Protein AF-A0A9Q0S5V7-F1 (afdb_monomer)

Structure (mmCIF, N/CA/C/O backbone):
data_AF-A0A9Q0S5V7-F1
#
_entry.id   AF-A0A9Q0S5V7-F1
#
loop_
_atom_site.group_PDB
_atom_site.id
_atom_site.type_symbol
_atom_site.label_atom_id
_atom_site.label_alt_id
_atom_site.label_comp_id
_atom_site.label_asym_id
_atom_site.label_entity_id
_atom_site.label_seq_id
_atom_site.pdbx_PDB_ins_code
_atom_site.Cartn_x
_atom_site.Cartn_y
_atom_site.Cartn_z
_atom_site.occupancy
_atom_site.B_iso_or_equiv
_atom_site.auth_seq_id
_atom_site.auth_comp_id
_atom_site.auth_asym_id
_atom_site.auth_atom_id
_atom_site.pdbx_PDB_model_num
ATOM 1 N N . MET A 1 1 ? 14.700 -20.363 -38.514 1.00 58.41 1 MET A N 1
ATOM 2 C CA . MET A 1 1 ? 15.054 -18.938 -38.740 1.00 58.41 1 MET A CA 1
ATOM 3 C C . MET A 1 1 ? 13.989 -18.038 -38.116 1.00 58.41 1 MET A C 1
ATOM 5 O O . MET A 1 1 ? 12.868 -18.499 -37.965 1.00 58.41 1 MET A O 1
ATOM 9 N N . LYS A 1 2 ? 14.306 -16.801 -37.696 1.00 76.31 2 LYS A N 1
ATOM 10 C CA . LYS A 1 2 ? 13.329 -15.888 -37.059 1.00 76.31 2 LYS A CA 1
ATOM 11 C C . LYS A 1 2 ? 12.949 -14.740 -37.997 1.00 76.31 2 LYS A C 1
ATOM 13 O O . LYS A 1 2 ? 13.487 -13.640 -37.870 1.00 76.31 2 LYS A O 1
ATOM 18 N N . GLN A 1 3 ? 12.010 -15.004 -38.905 1.00 83.31 3 GLN A N 1
ATOM 19 C CA . GLN A 1 3 ? 11.476 -14.016 -39.855 1.00 83.31 3 GLN A CA 1
ATOM 20 C C . GLN A 1 3 ? 10.954 -12.752 -39.150 1.00 83.31 3 GLN A C 1
ATOM 22 O O . GLN A 1 3 ? 11.172 -11.641 -39.629 1.00 83.31 3 GLN A O 1
ATOM 27 N N . ASP A 1 4 ? 10.394 -12.896 -37.946 1.00 88.62 4 ASP A N 1
ATOM 28 C CA . ASP A 1 4 ? 9.943 -11.770 -37.119 1.00 88.62 4 ASP A CA 1
ATOM 29 C C . ASP A 1 4 ? 11.046 -10.744 -36.837 1.00 88.62 4 ASP A C 1
ATOM 31 O O . ASP A 1 4 ? 10.801 -9.539 -36.840 1.00 88.62 4 ASP A O 1
ATOM 35 N N . ILE A 1 5 ? 12.280 -11.202 -36.590 1.00 88.69 5 ILE A N 1
ATOM 36 C CA . ILE A 1 5 ? 13.406 -10.320 -36.253 1.00 88.69 5 ILE A CA 1
ATOM 37 C C . ILE A 1 5 ? 13.864 -9.554 -37.488 1.00 88.69 5 ILE A C 1
ATOM 39 O O . ILE A 1 5 ? 14.128 -8.355 -37.398 1.00 88.69 5 ILE A O 1
ATOM 43 N N . ILE A 1 6 ? 13.941 -10.242 -38.626 1.00 91.25 6 ILE A N 1
ATOM 44 C CA . ILE A 1 6 ? 14.262 -9.641 -39.918 1.00 91.25 6 ILE A CA 1
ATOM 45 C C . ILE A 1 6 ? 13.235 -8.557 -40.256 1.00 91.25 6 ILE A C 1
ATOM 47 O O . ILE A 1 6 ? 13.616 -7.402 -40.449 1.00 91.25 6 ILE A O 1
ATOM 51 N N . LYS A 1 7 ? 11.941 -8.900 -40.223 1.00 92.44 7 LYS A N 1
ATOM 52 C CA . LYS A 1 7 ? 10.833 -7.972 -40.481 1.00 92.44 7 LYS A CA 1
ATOM 53 C C . LYS A 1 7 ? 10.922 -6.731 -39.599 1.00 92.44 7 LYS A C 1
ATOM 55 O O . LYS A 1 7 ? 10.872 -5.610 -40.088 1.00 92.44 7 LYS A O 1
ATOM 60 N N . LEU A 1 8 ? 11.151 -6.924 -38.304 1.00 92.50 8 LEU A N 1
ATOM 61 C CA . LEU A 1 8 ? 11.234 -5.834 -37.338 1.00 92.50 8 LEU A CA 1
ATOM 62 C C . LEU A 1 8 ? 12.428 -4.896 -37.618 1.00 92.50 8 LEU A C 1
ATOM 64 O O . LEU A 1 8 ? 12.307 -3.676 -37.480 1.00 92.50 8 LEU A O 1
ATOM 68 N N . VAL A 1 9 ? 13.579 -5.433 -38.041 1.00 92.88 9 VAL A N 1
ATOM 69 C CA . VAL A 1 9 ? 14.739 -4.616 -38.445 1.00 92.88 9 VAL A CA 1
ATOM 70 C C . VAL A 1 9 ? 14.485 -3.888 -39.769 1.00 92.88 9 VAL A C 1
ATOM 72 O O . VAL A 1 9 ? 14.871 -2.724 -39.887 1.00 92.88 9 VAL A O 1
ATOM 75 N N . VAL A 1 10 ? 13.813 -4.528 -40.728 1.00 93.25 10 VAL A N 1
ATOM 76 C CA . VAL A 1 10 ? 13.420 -3.918 -42.006 1.00 93.25 10 VAL A CA 1
ATOM 77 C C . VAL A 1 10 ? 12.434 -2.772 -41.789 1.00 93.25 10 VAL A C 1
ATOM 79 O O . VAL A 1 10 ? 12.675 -1.667 -42.270 1.00 93.25 10 VAL A O 1
ATOM 82 N N . ASP A 1 11 ? 11.377 -2.985 -41.008 1.00 92.31 11 ASP A N 1
ATOM 83 C CA . ASP A 1 11 ? 10.392 -1.951 -40.674 1.00 92.31 11 ASP A CA 1
ATOM 84 C C . ASP A 1 11 ? 11.070 -0.755 -39.995 1.00 92.31 11 ASP A C 1
ATOM 86 O O . ASP A 1 11 ? 10.794 0.401 -40.317 1.00 92.31 11 ASP A O 1
ATOM 90 N N . TRP A 1 12 ? 12.029 -1.026 -39.102 1.00 92.19 12 TRP A N 1
ATOM 91 C CA . TRP A 1 12 ? 12.851 0.007 -38.477 1.00 92.19 12 TRP A CA 1
ATOM 92 C C . TRP A 1 12 ? 13.692 0.799 -39.495 1.00 92.19 12 TRP A C 1
ATOM 94 O O . TRP A 1 12 ? 13.770 2.025 -39.394 1.00 92.19 12 TRP A O 1
ATOM 104 N N . GLN A 1 13 ? 14.315 0.128 -40.470 1.00 91.25 13 GLN A N 1
ATOM 105 C CA . GLN A 1 13 ? 15.105 0.773 -41.528 1.00 91.25 13 GLN A CA 1
ATOM 106 C C . GLN A 1 13 ? 14.225 1.624 -42.448 1.00 91.25 13 GLN A C 1
ATOM 108 O O . GLN A 1 13 ? 14.542 2.792 -42.671 1.00 91.25 13 GLN A O 1
ATOM 113 N N . ARG A 1 14 ? 13.081 1.091 -42.895 1.00 90.12 14 ARG A N 1
ATOM 114 C CA . ARG A 1 14 ? 12.116 1.815 -43.738 1.00 90.12 14 ARG A CA 1
ATOM 115 C C . ARG A 1 14 ? 11.548 3.032 -43.016 1.00 90.12 14 ARG A C 1
ATOM 117 O O . ARG A 1 14 ? 11.570 4.125 -43.567 1.00 90.12 14 ARG A O 1
ATOM 124 N N . ALA A 1 15 ? 11.143 2.885 -41.755 1.00 87.69 15 ALA A N 1
ATOM 125 C CA . ALA A 1 15 ? 10.632 3.995 -40.953 1.00 87.69 15 ALA A CA 1
ATOM 126 C C . ALA A 1 15 ? 11.677 5.101 -40.713 1.00 87.69 15 ALA A C 1
ATOM 128 O O . ALA A 1 15 ? 11.319 6.263 -40.539 1.00 87.69 15 ALA A O 1
ATOM 129 N N . LYS A 1 16 ? 12.973 4.757 -40.706 1.00 85.44 16 LYS A N 1
ATOM 130 C CA . LYS A 1 16 ? 14.067 5.735 -40.626 1.00 85.44 16 LYS A CA 1
ATOM 131 C C . LYS A 1 16 ? 14.328 6.435 -41.967 1.00 85.44 16 LYS A C 1
ATOM 133 O O . LYS A 1 16 ? 14.750 7.586 -41.954 1.00 85.44 16 LYS A O 1
ATOM 138 N N . ALA A 1 17 ? 14.097 5.747 -43.084 1.00 81.94 17 ALA A N 1
ATOM 139 C CA . ALA A 1 17 ? 14.256 6.284 -44.435 1.00 81.94 17 ALA A CA 1
ATOM 140 C C . ALA A 1 17 ? 13.068 7.151 -44.894 1.00 81.94 17 ALA A C 1
ATOM 142 O O . ALA A 1 17 ? 13.220 7.947 -45.815 1.00 81.94 17 ALA A O 1
ATOM 143 N N . MET A 1 18 ? 11.895 7.022 -44.263 1.00 81.94 18 MET A N 1
ATOM 144 C CA . MET A 1 18 ? 10.732 7.860 -44.568 1.00 81.94 18 MET A CA 1
ATOM 145 C C . MET A 1 18 ? 11.039 9.344 -44.324 1.00 81.94 18 MET A C 1
ATOM 147 O O . MET A 1 18 ? 11.315 9.755 -43.193 1.00 81.94 18 MET A O 1
ATOM 151 N N . ALA A 1 19 ? 10.946 10.149 -45.384 1.00 70.44 19 ALA A N 1
ATOM 152 C CA . ALA A 1 19 ? 10.992 11.601 -45.283 1.00 70.44 19 ALA A CA 1
ATOM 153 C C . ALA A 1 19 ? 9.788 12.104 -44.467 1.00 70.44 19 ALA A C 1
ATOM 155 O O . ALA A 1 19 ? 8.656 11.662 -44.666 1.00 70.44 19 ALA A O 1
ATOM 156 N N . GLY A 1 20 ? 10.035 13.008 -43.516 1.00 68.00 20 GLY A N 1
ATOM 157 C CA . GLY A 1 20 ? 8.971 13.634 -42.730 1.00 68.00 20 GLY A CA 1
ATOM 158 C C . GLY A 1 20 ? 8.142 14.628 -43.552 1.00 68.00 20 GLY A C 1
ATOM 159 O O . GLY A 1 20 ? 8.506 15.006 -44.663 1.00 68.00 20 GLY A O 1
ATOM 160 N N . THR A 1 21 ? 7.035 15.102 -42.979 1.00 71.69 21 THR A N 1
ATOM 161 C CA . THR A 1 21 ? 6.234 16.201 -43.545 1.00 71.69 21 THR A CA 1
ATOM 162 C C . THR A 1 21 ? 7.035 17.503 -43.649 1.00 71.69 21 THR A C 1
ATOM 164 O O . THR A 1 21 ? 7.928 17.748 -42.834 1.00 71.69 21 THR A O 1
ATOM 167 N N . HIS A 1 22 ? 6.661 18.369 -44.596 1.00 74.56 22 HIS A N 1
ATOM 168 C CA . HIS A 1 22 ? 7.263 19.695 -44.772 1.00 74.56 22 HIS A CA 1
ATOM 169 C C . HIS A 1 22 ? 7.166 20.532 -43.483 1.00 74.56 22 HIS A C 1
ATOM 171 O O . HIS A 1 22 ? 6.133 20.514 -42.809 1.00 74.56 22 HIS A O 1
ATOM 177 N N . GLN A 1 23 ? 8.238 21.248 -43.126 1.00 80.88 23 GLN A N 1
ATOM 178 C CA . GLN A 1 23 ? 8.265 22.124 -41.954 1.00 80.88 23 GLN A CA 1
ATOM 179 C C . GLN A 1 23 ? 7.853 23.538 -42.340 1.00 80.88 23 GLN A C 1
ATOM 181 O O . GLN A 1 23 ? 8.488 24.169 -43.181 1.00 80.88 23 GLN A O 1
ATOM 186 N N . THR A 1 24 ? 6.857 24.086 -41.657 1.00 85.12 24 THR A N 1
ATOM 187 C CA . THR A 1 24 ? 6.573 25.525 -41.724 1.00 85.12 24 THR A CA 1
ATOM 188 C C . THR A 1 24 ? 7.349 26.282 -40.653 1.00 85.12 24 THR A C 1
ATOM 190 O O . THR A 1 24 ? 7.474 25.804 -39.523 1.00 85.12 24 THR A O 1
ATOM 193 N N . LYS A 1 25 ? 7.828 27.487 -40.978 1.00 86.75 25 LYS A N 1
ATOM 194 C CA . LYS A 1 25 ? 8.515 28.356 -40.015 1.00 86.75 25 LYS A CA 1
ATOM 195 C C . LYS A 1 25 ? 7.529 28.863 -38.959 1.00 86.75 25 LYS A C 1
ATOM 197 O O . LYS A 1 25 ? 6.493 29.446 -39.286 1.00 86.75 25 LYS A O 1
ATOM 202 N N . THR A 1 26 ? 7.862 28.672 -37.687 1.00 86.50 26 THR A N 1
ATOM 203 C CA . THR A 1 26 ? 7.132 29.301 -36.577 1.00 86.50 26 THR A CA 1
ATOM 204 C C . THR A 1 26 ? 7.536 30.770 -36.430 1.00 86.50 26 THR A C 1
ATOM 206 O O . THR A 1 26 ? 8.530 31.217 -37.002 1.00 86.50 26 THR A O 1
ATOM 209 N N . VAL A 1 27 ? 6.791 31.545 -35.635 1.00 82.19 27 VAL A N 1
ATOM 210 C CA . VAL A 1 27 ? 7.053 32.984 -35.395 1.00 82.19 27 VAL A CA 1
ATOM 211 C C . VAL A 1 27 ? 8.489 33.256 -34.913 1.00 82.19 27 VAL A C 1
ATOM 213 O O . VAL A 1 27 ? 9.053 34.308 -35.208 1.00 82.19 27 VAL A O 1
ATOM 216 N N . SER A 1 28 ? 9.118 32.303 -34.216 1.00 81.38 28 SER A N 1
ATOM 217 C CA . SER A 1 28 ? 10.517 32.410 -33.781 1.00 81.38 28 SER A CA 1
ATOM 218 C C . SER A 1 28 ? 11.536 32.187 -34.904 1.00 81.38 28 SER A C 1
ATOM 220 O O . SER A 1 28 ? 12.656 32.678 -34.802 1.00 81.38 28 SER A O 1
ATOM 222 N N . GLN A 1 29 ? 11.154 31.474 -35.964 1.00 83.81 29 GLN A N 1
ATOM 223 C CA . GLN A 1 29 ? 12.014 31.080 -37.085 1.00 83.81 29 GLN A CA 1
ATOM 224 C C . GLN A 1 29 ? 11.870 31.995 -38.309 1.00 83.81 29 GLN A C 1
ATOM 226 O O . GLN A 1 29 ? 12.697 31.949 -39.219 1.00 83.81 29 GLN A O 1
ATOM 231 N N . VAL A 1 30 ? 10.815 32.811 -38.361 1.00 85.56 30 VAL A N 1
ATOM 232 C CA . VAL A 1 30 ? 10.627 33.823 -39.405 1.00 85.56 30 VAL A CA 1
ATOM 233 C C . VAL A 1 30 ? 11.528 35.029 -39.131 1.00 85.56 30 VAL A C 1
ATOM 235 O O . VAL A 1 30 ? 11.579 35.544 -38.012 1.00 85.56 30 VAL A O 1
ATOM 238 N N . SER A 1 31 ? 12.251 35.474 -40.161 1.00 83.31 31 SER A N 1
ATOM 239 C CA . SER A 1 31 ? 13.086 36.677 -40.102 1.00 83.31 31 SER A CA 1
ATOM 240 C C . SER A 1 31 ? 12.210 37.936 -40.079 1.00 83.31 31 SER A C 1
ATOM 242 O O . SER A 1 31 ? 11.188 37.991 -40.755 1.00 83.31 31 SER A O 1
ATOM 244 N N . GLY A 1 32 ? 12.585 38.942 -39.288 1.00 84.00 32 GLY A N 1
ATOM 245 C CA . GLY A 1 32 ? 11.846 40.207 -39.168 1.00 84.00 32 GLY A CA 1
ATOM 246 C C . GLY A 1 32 ? 12.043 40.881 -37.812 1.00 84.00 32 GLY A C 1
ATOM 247 O O . GLY A 1 32 ? 12.717 40.340 -36.940 1.00 84.00 32 GLY A O 1
ATOM 248 N N . THR A 1 33 ? 11.442 42.044 -37.576 1.00 81.62 33 THR A N 1
ATOM 249 C CA . THR A 1 33 ? 11.531 42.701 -36.259 1.00 81.62 33 THR A CA 1
ATOM 250 C C . THR A 1 33 ? 10.489 42.158 -35.277 1.00 81.62 33 THR A C 1
ATOM 252 O O . THR A 1 33 ? 9.336 41.916 -35.643 1.00 81.62 33 THR A O 1
ATOM 255 N N . THR A 1 34 ? 10.891 41.965 -34.018 1.00 82.19 34 THR A N 1
ATOM 256 C CA . THR A 1 34 ? 9.986 41.697 -32.886 1.00 82.19 34 THR A CA 1
ATOM 257 C C . THR A 1 34 ? 9.441 42.983 -32.267 1.00 82.19 34 THR A C 1
ATOM 259 O O . THR A 1 34 ? 8.507 42.919 -31.472 1.00 82.19 34 THR A O 1
ATOM 262 N N . LYS A 1 35 ? 9.998 44.146 -32.637 1.00 84.75 35 LYS A N 1
ATOM 263 C CA . LYS A 1 35 ? 9.511 45.451 -32.194 1.00 84.75 35 LYS A CA 1
ATOM 264 C C . LYS A 1 35 ? 8.178 45.755 -32.864 1.00 84.75 35 LYS A C 1
ATOM 266 O O . LYS A 1 35 ? 7.967 45.432 -34.034 1.00 84.75 35 LYS A O 1
ATOM 271 N N . LYS A 1 36 ? 7.301 46.428 -32.123 1.00 87.06 36 LYS A N 1
ATOM 272 C CA . LYS A 1 36 ? 6.013 46.875 -32.634 1.00 87.06 36 LYS A CA 1
ATOM 273 C C . LYS A 1 36 ? 6.202 47.840 -33.814 1.00 87.06 36 LYS A C 1
ATOM 275 O O . LYS A 1 36 ? 6.796 48.899 -33.611 1.00 87.06 36 LYS A O 1
ATOM 280 N N . PRO A 1 37 ? 5.713 47.496 -35.019 1.00 84.31 37 PRO A N 1
ATOM 281 C CA . PRO A 1 37 ? 5.964 48.297 -36.215 1.00 84.31 37 PRO A CA 1
ATOM 282 C C . PRO A 1 37 ? 5.023 49.502 -36.334 1.00 84.31 37 PRO A C 1
ATOM 284 O O . PRO A 1 37 ? 5.393 50.508 -36.929 1.00 84.31 37 PRO A O 1
ATOM 287 N N . PHE A 1 38 ? 3.822 49.433 -35.748 1.00 86.31 38 PHE A N 1
ATOM 288 C CA . PHE A 1 38 ? 2.805 50.479 -35.870 1.00 86.31 38 PHE A CA 1
ATOM 289 C C . PHE A 1 38 ? 2.514 51.169 -34.534 1.00 86.31 38 PHE A C 1
ATOM 291 O O . PHE A 1 38 ? 2.563 50.555 -33.464 1.00 86.31 38 PHE A O 1
ATOM 298 N N . LYS A 1 39 ? 2.157 52.458 -34.602 1.00 85.31 39 LYS A N 1
ATOM 299 C CA . LYS A 1 39 ? 1.751 53.267 -33.442 1.00 85.31 39 LYS A CA 1
ATOM 300 C C . LYS A 1 39 ? 0.515 52.671 -32.753 1.00 85.31 39 LYS A C 1
ATOM 302 O O . LYS A 1 39 ? -0.324 52.037 -33.390 1.00 85.31 39 LYS A O 1
ATOM 307 N N . GLN A 1 40 ? 0.389 52.912 -31.445 1.00 83.81 40 GLN A N 1
ATOM 308 C CA . GLN A 1 40 ? -0.679 52.352 -30.602 1.00 83.81 40 GLN A CA 1
ATOM 309 C C . GLN A 1 40 ? -2.092 52.842 -30.977 1.00 83.81 40 GLN A C 1
ATOM 311 O O . GLN A 1 40 ? -3.065 52.177 -30.634 1.00 83.81 40 GLN A O 1
ATOM 316 N N . LYS A 1 41 ? -2.229 53.984 -31.664 1.00 82.69 41 LYS A N 1
ATOM 317 C CA . LYS A 1 41 ? -3.514 54.562 -32.092 1.00 82.69 41 LYS A CA 1
ATOM 318 C C . LYS A 1 41 ? -3.382 55.202 -33.485 1.00 82.69 41 LYS A C 1
ATOM 320 O O . LYS A 1 41 ? -2.280 55.586 -33.870 1.00 82.69 41 LYS A O 1
ATOM 325 N N . GLY A 1 42 ? -4.496 55.296 -34.219 1.00 80.31 42 GLY A N 1
ATOM 326 C CA . GLY A 1 42 ? -4.615 56.044 -35.485 1.00 80.31 42 GLY A CA 1
ATOM 327 C C . GLY A 1 42 ? -4.230 55.306 -36.775 1.00 80.31 42 GLY A C 1
ATOM 328 O O . GLY A 1 42 ? -4.425 55.846 -37.852 1.00 80.31 42 GLY A O 1
ATOM 329 N N . THR A 1 43 ? -3.706 54.079 -36.699 1.00 78.81 43 THR A N 1
ATOM 330 C CA . THR A 1 43 ? -3.140 53.359 -37.863 1.00 78.81 43 THR A CA 1
ATOM 331 C C . THR A 1 43 ? -3.977 52.175 -38.356 1.00 78.81 43 THR A C 1
ATOM 333 O O . THR A 1 43 ? -3.571 51.505 -39.299 1.00 78.81 43 THR A O 1
ATOM 336 N N . GLY A 1 44 ? -5.081 51.825 -37.684 1.00 82.00 44 GLY A N 1
ATOM 337 C CA . GLY A 1 44 ? -5.876 50.610 -37.958 1.00 82.00 44 GLY A CA 1
ATOM 338 C C . GLY A 1 44 ? -5.185 49.285 -37.580 1.00 82.00 44 GLY A C 1
ATOM 339 O O . GLY A 1 44 ? -5.840 48.342 -37.151 1.00 82.00 44 GLY A O 1
ATOM 340 N N . ASN A 1 45 ? -3.849 49.243 -37.598 1.00 79.56 45 ASN A N 1
ATOM 341 C CA . ASN A 1 45 ? -3.016 48.069 -37.310 1.00 79.56 45 ASN A CA 1
ATOM 342 C C . ASN A 1 45 ? -2.421 48.066 -35.893 1.00 79.56 45 ASN A C 1
ATOM 344 O O . ASN A 1 45 ? -1.448 47.368 -35.609 1.00 79.56 45 ASN A O 1
ATOM 348 N N . ALA A 1 46 ? -3.026 48.815 -34.968 1.00 80.19 46 ALA A N 1
ATOM 349 C CA . ALA A 1 46 ? -2.561 48.960 -33.587 1.00 80.19 46 ALA A CA 1
ATOM 350 C C . ALA A 1 46 ? -2.460 47.630 -32.814 1.00 80.19 46 ALA A C 1
ATOM 352 O O . ALA A 1 46 ? -1.734 47.546 -31.823 1.00 80.19 46 ALA A O 1
ATOM 353 N N . ARG A 1 47 ? -3.170 46.583 -33.249 1.00 78.19 47 ARG A N 1
ATOM 354 C CA . ARG A 1 47 ? -3.113 45.243 -32.642 1.00 78.19 47 ARG A CA 1
ATOM 355 C C . ARG A 1 47 ? -1.922 44.404 -33.120 1.00 78.19 47 ARG A C 1
ATOM 357 O O . ARG A 1 47 ? -1.616 43.397 -32.489 1.00 78.19 47 ARG A O 1
ATOM 364 N N . GLN A 1 48 ? -1.219 44.821 -34.176 1.00 84.06 48 GLN A N 1
ATOM 365 C CA . GLN A 1 48 ? -0.043 44.106 -34.668 1.00 84.06 48 GLN A CA 1
ATOM 366 C C . GLN A 1 48 ? 1.163 44.374 -33.769 1.00 84.06 48 GLN A C 1
ATOM 368 O O . GLN A 1 48 ? 1.658 45.498 -33.674 1.00 84.06 48 GLN A O 1
ATOM 373 N N . GLY A 1 49 ? 1.617 43.328 -33.079 1.00 84.38 49 GLY A N 1
ATOM 374 C CA . GLY A 1 49 ? 2.738 43.402 -32.141 1.00 84.38 49 GLY A CA 1
ATOM 375 C C . GLY A 1 49 ? 4.115 43.273 -32.793 1.00 84.38 49 GLY A C 1
ATOM 376 O O . GLY A 1 49 ? 5.083 43.788 -32.248 1.00 84.38 49 GLY A O 1
ATOM 377 N N . SER A 1 50 ? 4.220 42.611 -33.947 1.00 86.88 50 SER A N 1
ATOM 378 C CA . SER A 1 50 ? 5.484 42.401 -34.662 1.00 86.88 50 SER A CA 1
ATOM 379 C C . SER A 1 50 ? 5.235 42.123 -36.144 1.00 86.88 50 SER A C 1
ATOM 381 O O . SER A 1 50 ? 4.135 41.721 -36.519 1.00 86.88 50 SER A O 1
ATOM 383 N N . LEU A 1 51 ? 6.265 42.278 -36.983 1.00 84.81 51 LEU A N 1
ATOM 384 C CA . LEU A 1 51 ? 6.189 41.877 -38.398 1.00 84.81 51 LEU A CA 1
ATOM 385 C C . LEU A 1 51 ? 6.233 40.349 -38.585 1.00 84.81 51 LEU A C 1
ATOM 387 O O . LEU A 1 51 ? 5.952 39.857 -39.670 1.00 84.81 51 LEU A O 1
ATOM 391 N N . ARG A 1 52 ? 6.572 39.591 -37.531 1.00 88.56 52 ARG A N 1
ATOM 392 C CA . ARG A 1 52 ? 6.636 38.119 -37.551 1.00 88.56 52 ARG A CA 1
ATOM 393 C C . ARG A 1 52 ? 5.295 37.449 -37.221 1.00 88.56 52 ARG A C 1
ATOM 395 O O . ARG A 1 52 ? 5.225 36.219 -37.216 1.00 88.56 52 ARG A O 1
ATOM 402 N N . SER A 1 53 ? 4.265 38.224 -36.874 1.00 86.56 53 SER A N 1
ATOM 403 C CA . SER A 1 53 ? 2.969 37.707 -36.424 1.00 86.56 53 SER A CA 1
ATOM 404 C C . SER A 1 53 ? 2.249 36.923 -37.528 1.00 86.56 53 SER A C 1
ATOM 406 O O . SER A 1 53 ? 2.392 37.217 -38.709 1.00 86.56 53 SER A O 1
ATOM 408 N N . VAL A 1 54 ? 1.428 35.941 -37.139 1.00 85.62 54 VAL A N 1
ATOM 409 C CA . VAL A 1 54 ? 0.695 35.054 -38.072 1.00 85.62 54 VAL A CA 1
ATOM 410 C C . VAL A 1 54 ? -0.238 35.817 -39.018 1.00 85.62 54 VAL A C 1
ATOM 412 O O . VAL A 1 54 ? -0.548 35.351 -40.106 1.00 85.62 54 VAL A O 1
ATOM 415 N N . GLN A 1 55 ? -0.704 36.991 -38.593 1.00 84.50 55 GLN A N 1
ATOM 416 C CA . GLN A 1 55 ? -1.641 37.820 -39.350 1.00 84.50 55 GLN A CA 1
ATOM 417 C C . GLN A 1 55 ? -0.954 38.626 -40.465 1.00 84.50 55 GLN A C 1
ATOM 419 O O . GLN A 1 55 ? -1.640 39.176 -41.321 1.00 84.50 55 GLN A O 1
ATOM 424 N N . MET A 1 56 ? 0.383 38.706 -40.467 1.00 84.31 56 MET A N 1
ATOM 425 C CA . MET A 1 56 ? 1.159 39.401 -41.494 1.00 84.31 56 MET A CA 1
ATOM 426 C C . MET A 1 56 ? 1.475 38.471 -42.668 1.00 84.31 56 MET A C 1
ATOM 428 O O . MET A 1 56 ? 1.787 37.293 -42.488 1.00 84.31 56 MET A O 1
ATOM 432 N N . ARG A 1 57 ? 1.464 39.011 -43.892 1.00 81.62 57 ARG A N 1
ATOM 433 C CA . ARG A 1 57 ? 1.894 38.276 -45.089 1.00 81.62 57 ARG A CA 1
ATOM 434 C C . ARG A 1 57 ? 3.372 37.887 -44.943 1.00 81.62 57 ARG A C 1
ATOM 436 O O . ARG A 1 57 ? 4.219 38.757 -44.773 1.00 81.62 57 ARG A O 1
ATOM 443 N N . GLY A 1 58 ? 3.670 36.586 -44.986 1.00 81.75 58 GLY A N 1
ATOM 444 C CA . GLY A 1 58 ? 5.018 36.049 -44.741 1.00 81.75 58 GLY A CA 1
ATOM 445 C C . GLY A 1 58 ? 5.388 35.863 -43.259 1.00 81.75 58 GLY A C 1
ATOM 446 O O . GLY A 1 58 ? 6.519 35.481 -42.964 1.00 81.75 58 GLY A O 1
ATOM 447 N N . GLY A 1 59 ? 4.453 36.112 -42.335 1.00 85.38 59 GLY A N 1
ATOM 448 C CA . GLY A 1 59 ? 4.607 35.851 -40.905 1.00 85.38 59 GLY A CA 1
ATOM 449 C C . GLY A 1 59 ? 4.638 34.359 -40.551 1.00 85.38 59 GLY A C 1
ATOM 450 O O . GLY A 1 59 ? 4.338 33.491 -41.371 1.00 85.38 59 GLY A O 1
ATOM 451 N N . GLY A 1 60 ? 5.038 34.040 -39.317 1.00 87.75 60 GLY A N 1
ATOM 452 C CA . GLY A 1 60 ? 5.161 32.647 -38.872 1.00 87.75 60 GLY A CA 1
ATOM 453 C C . GLY A 1 60 ? 3.811 31.976 -38.636 1.00 87.75 60 GLY A C 1
ATOM 454 O O . GLY A 1 60 ? 2.835 32.641 -38.318 1.00 87.75 60 GLY A O 1
ATOM 455 N N . ILE A 1 61 ? 3.758 30.646 -38.723 1.00 84.75 61 ILE A N 1
ATOM 456 C CA . ILE A 1 61 ? 2.533 29.863 -38.487 1.00 84.75 61 ILE A CA 1
ATOM 457 C C . ILE A 1 61 ? 2.585 29.257 -37.075 1.00 84.75 61 ILE A C 1
ATOM 459 O O . ILE A 1 61 ? 3.549 28.574 -36.732 1.00 84.75 61 ILE A O 1
ATOM 463 N N . SER A 1 62 ? 1.564 29.489 -36.237 1.00 78.75 62 SER A N 1
ATOM 464 C CA . SER A 1 62 ? 1.560 29.025 -34.831 1.00 78.75 62 SER A CA 1
ATOM 465 C C . SER A 1 62 ? 1.460 27.503 -34.667 1.00 78.75 62 SER A C 1
ATOM 467 O O . SER A 1 62 ? 2.073 26.944 -33.761 1.00 78.75 62 SER A O 1
ATOM 469 N N . HIS A 1 63 ? 0.703 26.827 -35.534 1.00 78.94 63 HIS A N 1
ATOM 470 C CA . HIS A 1 63 ? 0.450 25.379 -35.468 1.00 78.94 63 HIS A CA 1
ATOM 471 C C . HIS A 1 63 ? 0.593 24.716 -36.841 1.00 78.94 63 HIS A C 1
ATOM 473 O O . HIS A 1 63 ? -0.257 23.936 -37.262 1.00 78.94 63 HIS A O 1
ATOM 479 N N . GLY A 1 64 ? 1.650 25.068 -37.570 1.00 77.25 64 GLY A N 1
ATOM 480 C CA . GLY A 1 64 ? 1.916 24.449 -38.862 1.00 77.25 64 GLY A CA 1
ATOM 481 C C . GLY A 1 64 ? 2.543 23.052 -38.731 1.00 77.25 64 GLY A C 1
ATOM 482 O O . GLY A 1 64 ? 2.936 22.644 -37.631 1.00 77.25 64 GLY A O 1
ATOM 483 N N . PRO A 1 65 ? 2.609 22.283 -39.830 1.00 78.19 65 PRO A N 1
ATOM 484 C CA . PRO A 1 65 ? 3.192 20.950 -39.822 1.00 78.19 65 PRO A CA 1
ATOM 485 C C . PRO A 1 65 ? 4.649 20.995 -39.340 1.00 78.19 65 PRO A C 1
ATOM 487 O O . PRO A 1 65 ? 5.470 21.796 -39.792 1.00 78.19 65 PRO A O 1
ATOM 490 N N . VAL A 1 66 ? 4.955 20.119 -38.384 1.00 72.50 66 VAL A N 1
ATOM 491 C CA . VAL A 1 66 ? 6.299 19.905 -37.836 1.00 72.50 66 VAL A CA 1
ATOM 492 C C . VAL A 1 66 ? 6.779 18.544 -38.334 1.00 72.50 66 VAL A C 1
ATOM 494 O O . VAL A 1 66 ? 5.985 17.598 -38.275 1.00 72.50 66 VAL A O 1
ATOM 497 N N . PRO A 1 67 ? 8.041 18.398 -38.780 1.00 75.94 67 PRO A N 1
ATOM 498 C CA . PRO A 1 67 ? 8.578 17.113 -39.200 1.00 75.94 67 PRO A CA 1
ATOM 499 C C . PRO A 1 67 ? 8.402 16.083 -38.089 1.00 75.94 67 PRO A C 1
ATOM 501 O O . PRO A 1 67 ? 8.967 16.205 -37.000 1.00 75.94 67 PRO A O 1
ATOM 504 N N . ARG A 1 68 ? 7.592 15.060 -38.352 1.00 72.00 68 ARG A N 1
ATOM 505 C CA . ARG A 1 68 ? 7.479 13.902 -37.469 1.00 72.00 68 ARG A CA 1
ATOM 506 C C . ARG A 1 68 ? 8.492 12.868 -37.924 1.00 72.00 68 ARG A C 1
ATOM 508 O O . ARG A 1 68 ? 8.532 12.508 -39.095 1.00 72.00 68 ARG A O 1
ATOM 515 N N . SER A 1 69 ? 9.309 12.384 -36.995 1.00 72.44 69 SER A N 1
ATOM 516 C CA . SER A 1 69 ? 10.133 11.210 -37.256 1.00 72.44 69 SER A CA 1
ATOM 517 C C . SER A 1 69 ? 9.284 9.958 -37.064 1.00 72.44 69 SER A C 1
ATOM 519 O O . SER A 1 69 ? 8.678 9.776 -36.008 1.00 72.44 69 SER A O 1
ATOM 521 N N . HIS A 1 70 ? 9.271 9.083 -38.065 1.00 80.12 70 HIS A N 1
ATOM 522 C CA . HIS A 1 70 ? 8.678 7.749 -37.957 1.00 80.12 70 HIS A CA 1
ATOM 523 C C . HIS A 1 70 ? 9.647 6.738 -37.316 1.00 80.12 70 HIS A C 1
ATOM 525 O O . HIS A 1 70 ? 9.278 5.591 -37.066 1.00 80.12 70 HIS A O 1
ATOM 531 N N . ALA A 1 71 ? 10.882 7.154 -37.009 1.00 76.19 71 ALA A N 1
ATOM 532 C CA . ALA A 1 71 ? 11.921 6.271 -36.506 1.00 76.19 71 ALA A CA 1
ATOM 533 C C . ALA A 1 71 ? 11.576 5.722 -35.113 1.00 76.19 71 ALA A C 1
ATOM 535 O O . ALA A 1 71 ? 11.504 6.444 -34.117 1.00 76.19 71 ALA A O 1
ATOM 536 N N . THR A 1 72 ? 11.444 4.402 -35.021 1.00 83.81 72 THR A N 1
ATOM 537 C CA . THR A 1 72 ? 11.326 3.696 -33.744 1.00 83.81 72 THR A CA 1
ATOM 538 C C . THR A 1 72 ? 12.714 3.395 -33.170 1.00 83.81 72 THR A C 1
ATOM 540 O O . THR A 1 72 ? 13.708 3.259 -33.887 1.00 83.81 72 THR A O 1
ATOM 543 N N . LYS A 1 73 ? 12.847 3.307 -31.842 1.00 86.50 73 LYS A N 1
ATOM 544 C CA . LYS A 1 73 ? 14.134 2.962 -31.218 1.00 86.50 73 LYS A CA 1
ATOM 545 C C . LYS A 1 73 ? 14.300 1.447 -31.157 1.00 86.50 73 LYS A C 1
ATOM 547 O O . LYS A 1 73 ? 13.741 0.806 -30.274 1.00 86.50 73 LYS A O 1
ATOM 552 N N . LEU A 1 74 ? 15.148 0.890 -32.023 1.00 88.44 74 LEU A N 1
ATOM 553 C CA . LEU A 1 74 ? 15.472 -0.539 -31.988 1.00 88.44 74 LEU A CA 1
ATOM 554 C C . LEU A 1 74 ? 16.785 -0.840 -31.233 1.00 88.44 74 LEU A C 1
ATOM 556 O O . LEU A 1 74 ? 17.784 -0.175 -31.523 1.00 88.44 74 LEU A O 1
ATOM 560 N N . PRO A 1 75 ? 16.859 -1.814 -30.300 1.00 90.38 75 PRO A N 1
ATOM 561 C CA . PRO A 1 75 ? 18.108 -2.160 -29.620 1.00 90.38 75 PRO A CA 1
ATOM 562 C C . PRO A 1 75 ? 19.192 -2.667 -30.581 1.00 90.38 75 PRO A C 1
ATOM 564 O O . PRO A 1 75 ? 18.914 -3.449 -31.489 1.00 90.38 75 PRO A O 1
ATOM 567 N N . LYS A 1 76 ? 20.457 -2.294 -30.333 1.00 82.88 76 LYS A N 1
ATOM 568 C CA . LYS A 1 76 ? 21.607 -2.700 -31.169 1.00 82.88 76 LYS A CA 1
ATOM 569 C C . LYS A 1 76 ? 21.723 -4.225 -31.320 1.00 82.88 76 LYS A C 1
ATOM 571 O O . LYS A 1 76 ? 22.044 -4.696 -32.402 1.00 82.88 76 LYS A O 1
ATOM 576 N N . LYS A 1 77 ? 21.413 -4.992 -30.265 1.00 82.50 77 LYS A N 1
ATOM 577 C CA . LYS A 1 77 ? 21.442 -6.467 -30.287 1.00 82.50 77 LYS A CA 1
ATOM 578 C C . LYS A 1 77 ? 20.459 -7.061 -31.304 1.00 82.50 77 LYS A C 1
ATOM 580 O O . LYS A 1 77 ? 20.822 -7.988 -32.012 1.00 82.50 77 LYS A O 1
ATOM 585 N N . VAL A 1 78 ? 19.254 -6.494 -31.412 1.00 86.56 78 VAL A N 1
ATOM 586 C CA . VAL A 1 78 ? 18.225 -6.963 -32.358 1.00 86.56 78 VAL A CA 1
ATOM 587 C C . VAL A 1 78 ? 18.640 -6.660 -33.798 1.00 86.56 78 VAL A C 1
ATOM 589 O O . VAL A 1 78 ? 18.509 -7.522 -34.656 1.00 86.56 78 VAL A O 1
ATOM 592 N N . ARG A 1 79 ? 19.242 -5.487 -34.049 1.00 87.50 79 ARG A N 1
ATOM 593 C CA . ARG A 1 79 ? 19.792 -5.127 -35.372 1.00 87.50 79 ARG A CA 1
ATOM 594 C C . ARG A 1 79 ? 20.886 -6.096 -35.827 1.00 87.50 79 ARG A C 1
ATOM 596 O O . ARG A 1 79 ? 20.840 -6.569 -36.953 1.00 87.50 79 ARG A O 1
ATOM 603 N N . LYS A 1 80 ? 21.834 -6.417 -34.935 1.00 84.06 80 LYS A N 1
ATOM 604 C CA . LYS A 1 80 ? 22.901 -7.397 -35.205 1.00 84.06 80 LYS A CA 1
ATOM 605 C C . LYS A 1 80 ? 22.333 -8.779 -35.524 1.00 84.06 80 LYS A C 1
ATOM 607 O O . LYS A 1 80 ? 22.768 -9.424 -36.467 1.00 84.06 80 LYS A O 1
ATOM 612 N N . LEU A 1 81 ? 21.349 -9.214 -34.740 1.00 87.62 81 LEU A N 1
ATOM 613 C CA . LEU A 1 81 ? 20.711 -10.511 -34.928 1.00 87.62 81 LEU A CA 1
ATOM 614 C C . LEU A 1 81 ? 19.942 -10.580 -36.256 1.00 87.62 81 LEU A C 1
ATOM 616 O O . LEU A 1 81 ? 20.029 -11.590 -36.943 1.00 87.62 81 LEU A O 1
ATOM 620 N N . GLY A 1 82 ? 19.257 -9.500 -36.647 1.00 90.25 82 GLY A N 1
ATOM 621 C CA . GLY A 1 82 ? 18.612 -9.399 -37.958 1.00 90.25 82 GLY A CA 1
ATOM 622 C C . GLY A 1 82 ? 19.608 -9.480 -39.114 1.00 90.25 82 GLY A C 1
ATOM 623 O O . GLY A 1 82 ? 19.367 -10.228 -40.051 1.00 90.25 82 GLY A O 1
ATOM 624 N N . LEU A 1 83 ? 20.754 -8.796 -39.010 1.00 89.94 83 LEU A N 1
ATOM 625 C CA . LEU A 1 83 ? 21.828 -8.886 -40.007 1.00 89.94 83 LEU A CA 1
ATOM 626 C C . LEU A 1 83 ? 22.362 -10.315 -40.151 1.00 89.94 83 LEU A C 1
ATOM 628 O O . LEU A 1 83 ? 22.470 -10.817 -41.265 1.00 89.94 83 LEU A O 1
ATOM 632 N N . LYS A 1 84 ? 22.630 -10.994 -39.028 1.00 88.12 84 LYS A N 1
ATOM 633 C CA . LYS A 1 84 ? 23.091 -12.388 -39.032 1.00 88.12 84 LYS A CA 1
ATOM 634 C C . LYS A 1 84 ? 22.071 -13.323 -39.682 1.00 88.12 84 LYS A C 1
ATOM 636 O O . LYS A 1 84 ? 22.451 -14.193 -40.455 1.00 88.12 84 LYS A O 1
ATOM 641 N N . HIS A 1 85 ? 20.788 -13.155 -39.363 1.00 91.44 85 HIS A N 1
ATOM 642 C CA . HIS A 1 85 ? 19.737 -13.982 -39.949 1.00 91.44 85 HIS A CA 1
ATOM 643 C C . HIS A 1 85 ? 19.577 -13.740 -41.452 1.00 91.44 85 HIS A C 1
ATOM 645 O O . HIS A 1 85 ? 19.463 -14.718 -42.174 1.00 91.44 85 HIS A O 1
ATOM 651 N N . ALA A 1 86 ? 19.640 -12.491 -41.917 1.00 92.00 86 ALA A N 1
ATOM 652 C CA . ALA A 1 86 ? 19.517 -12.174 -43.339 1.00 92.00 86 ALA A CA 1
ATOM 653 C C . ALA A 1 86 ? 20.694 -12.712 -44.174 1.00 92.00 86 ALA A C 1
ATOM 655 O O . ALA A 1 86 ? 20.483 -13.296 -45.230 1.00 92.00 86 ALA A O 1
ATOM 656 N N . LEU A 1 87 ? 21.934 -12.592 -43.680 1.00 91.06 87 LEU A N 1
ATOM 657 C CA . LEU A 1 87 ? 23.095 -13.207 -44.343 1.00 91.06 87 LEU A CA 1
ATOM 658 C C . LEU A 1 87 ? 23.018 -14.740 -44.323 1.00 91.06 87 LEU A C 1
ATOM 660 O O . LEU A 1 87 ? 23.323 -15.384 -45.319 1.00 91.06 87 LEU A O 1
ATOM 664 N N . SER A 1 88 ? 22.576 -15.325 -43.205 1.00 90.50 88 SER A N 1
ATOM 665 C CA . SER A 1 88 ? 22.370 -16.773 -43.099 1.00 90.50 88 SER A CA 1
ATOM 666 C C . SER A 1 88 ? 21.297 -17.279 -44.062 1.00 90.50 88 SER A C 1
ATOM 668 O O . SER A 1 88 ? 21.425 -18.393 -44.550 1.00 90.50 88 SER A O 1
ATOM 670 N N . GLU A 1 89 ? 20.252 -16.496 -44.320 1.00 90.44 89 GLU A N 1
ATOM 671 C CA . GLU A 1 89 ? 19.193 -16.829 -45.276 1.00 90.44 89 GLU A CA 1
ATOM 672 C C . GLU A 1 89 ? 19.742 -16.840 -46.705 1.00 90.44 89 GLU A C 1
ATOM 674 O O . GLU A 1 89 ? 19.609 -17.846 -47.394 1.00 90.44 89 GLU A O 1
ATOM 679 N N . LYS A 1 90 ? 20.496 -15.806 -47.101 1.00 91.25 90 LYS A N 1
ATOM 680 C CA . LYS A 1 90 ? 21.182 -15.775 -48.404 1.00 91.25 90 LYS A CA 1
ATOM 681 C C . LYS A 1 90 ? 22.201 -16.894 -48.585 1.00 91.25 90 LYS A C 1
ATOM 683 O O . LYS A 1 90 ? 22.350 -17.400 -49.693 1.00 91.25 90 LYS A O 1
ATOM 688 N N . LEU A 1 91 ? 22.876 -17.298 -47.511 1.00 91.56 91 LEU A N 1
ATOM 689 C CA . LEU A 1 91 ? 23.780 -18.445 -47.536 1.00 91.56 91 LEU A CA 1
ATOM 690 C C . LEU A 1 91 ? 23.019 -19.760 -47.760 1.00 91.56 91 LEU A C 1
ATOM 692 O O . LEU A 1 91 ? 23.441 -20.562 -48.583 1.00 91.56 91 LEU A O 1
ATOM 696 N N . ILE A 1 92 ? 21.891 -19.967 -47.068 1.00 91.38 92 ILE A N 1
ATOM 697 C CA . ILE A 1 92 ? 21.041 -21.160 -47.237 1.00 91.38 92 ILE A CA 1
ATOM 698 C C . ILE A 1 92 ? 20.460 -21.226 -48.656 1.00 91.38 92 ILE A C 1
ATOM 700 O O . ILE A 1 92 ? 20.379 -22.305 -49.231 1.00 91.38 92 ILE A O 1
ATOM 704 N N . GLU A 1 93 ? 20.093 -20.081 -49.233 1.00 89.44 93 GLU A N 1
ATOM 705 C CA . GLU A 1 93 ? 19.620 -19.981 -50.619 1.00 89.44 93 GLU A CA 1
ATOM 706 C C . GLU A 1 93 ? 20.731 -20.183 -51.667 1.00 89.44 93 GLU A C 1
ATOM 708 O O . GLU A 1 93 ? 20.430 -20.252 -52.855 1.00 89.44 93 GLU A O 1
ATOM 713 N N . GLY A 1 94 ? 22.007 -20.241 -51.261 1.00 89.44 94 GLY A N 1
ATOM 714 C CA . GLY A 1 94 ? 23.147 -20.310 -52.182 1.00 89.44 94 GLY A CA 1
ATOM 715 C C . GLY A 1 94 ? 23.410 -19.009 -52.952 1.00 89.44 94 GLY A C 1
ATOM 716 O O . GLY A 1 94 ? 24.088 -19.020 -53.975 1.00 89.44 94 GLY A O 1
ATOM 717 N N . LYS A 1 95 ? 22.876 -17.877 -52.476 1.00 91.06 95 LYS A N 1
ATOM 718 C CA . LYS A 1 95 ? 22.937 -16.558 -53.138 1.00 91.06 95 LYS A CA 1
ATOM 719 C C . LYS A 1 95 ? 23.878 -15.562 -52.455 1.00 91.06 95 LYS A C 1
ATOM 721 O O . LYS A 1 95 ? 23.910 -14.380 -52.804 1.00 91.06 95 LYS A O 1
ATOM 726 N N . LEU A 1 96 ? 24.625 -16.021 -51.455 1.00 92.38 96 LEU A N 1
ATOM 727 C CA . LEU A 1 96 ? 25.702 -15.270 -50.817 1.00 92.38 96 LEU A CA 1
ATOM 728 C C . LEU A 1 96 ? 27.038 -15.694 -51.435 1.00 92.38 96 LEU A C 1
ATOM 730 O O . LEU A 1 96 ? 27.438 -16.846 -51.297 1.00 92.38 96 LEU A O 1
ATOM 734 N N . LEU A 1 97 ? 27.730 -14.758 -52.077 1.00 90.56 97 LEU A N 1
ATOM 735 C CA . LEU A 1 97 ? 29.014 -14.983 -52.734 1.00 90.56 97 LEU A CA 1
ATOM 736 C C . LEU A 1 97 ? 30.113 -14.209 -52.008 1.00 90.56 97 LEU A C 1
ATOM 738 O O . LEU A 1 97 ? 29.927 -13.049 -51.635 1.00 90.56 97 LEU A O 1
ATOM 742 N N . ILE A 1 98 ? 31.263 -14.850 -51.820 1.00 90.56 98 ILE A N 1
ATOM 743 C CA . ILE A 1 98 ? 32.449 -14.230 -51.227 1.00 90.56 98 ILE A CA 1
ATOM 744 C C . ILE A 1 98 ? 33.511 -14.125 -52.316 1.00 90.56 98 ILE A C 1
ATOM 746 O O . ILE A 1 98 ? 33.814 -15.113 -52.978 1.00 90.56 98 ILE A O 1
ATOM 750 N N . VAL A 1 99 ? 34.052 -12.924 -52.499 1.00 88.50 99 VAL A N 1
ATOM 751 C CA . VAL A 1 99 ? 35.076 -12.614 -53.503 1.00 88.50 99 VAL A CA 1
ATOM 752 C C . VAL A 1 99 ? 36.342 -12.151 -52.788 1.00 88.50 99 VAL A C 1
ATOM 754 O O . VAL A 1 99 ? 36.266 -11.431 -51.791 1.00 88.50 99 VAL A O 1
ATOM 757 N N . ASP A 1 100 ? 37.517 -12.537 -53.283 1.00 85.38 100 ASP A N 1
ATOM 758 C CA . ASP A 1 100 ? 38.783 -12.162 -52.644 1.00 85.38 100 ASP A CA 1
ATOM 759 C C . ASP A 1 100 ? 39.038 -10.649 -52.705 1.00 85.38 100 ASP A C 1
ATOM 761 O O . ASP A 1 100 ? 39.428 -10.046 -51.703 1.00 85.38 100 ASP A O 1
ATOM 765 N N . SER A 1 101 ? 38.744 -10.002 -53.838 1.00 83.31 101 SER A N 1
ATOM 766 C CA . SER A 1 101 ? 38.859 -8.550 -53.991 1.00 83.31 101 SER A CA 1
ATOM 767 C C . SER A 1 101 ? 37.780 -7.968 -54.911 1.00 83.31 101 SER A C 1
ATOM 769 O O . SER A 1 101 ? 37.303 -8.612 -55.841 1.00 83.31 101 SER A O 1
ATOM 771 N N . LEU A 1 102 ? 37.371 -6.730 -54.624 1.00 81.62 102 LEU A N 1
ATOM 772 C CA . LEU A 1 102 ? 36.410 -5.956 -55.419 1.00 81.62 102 LEU A CA 1
ATOM 773 C C . LEU A 1 102 ? 37.100 -4.691 -55.946 1.00 81.62 102 LEU A C 1
ATOM 775 O O . LEU A 1 102 ? 36.772 -3.581 -55.530 1.00 81.62 102 LEU A O 1
ATOM 779 N N . LYS A 1 103 ? 38.115 -4.874 -56.795 1.00 82.50 103 LYS A N 1
ATOM 780 C CA . LYS A 1 103 ? 38.868 -3.792 -57.449 1.00 82.50 103 LYS A CA 1
ATOM 781 C C . LYS A 1 103 ? 38.785 -3.956 -58.964 1.00 82.50 103 LYS A C 1
ATOM 783 O O . LYS A 1 103 ? 38.803 -5.085 -59.448 1.00 82.50 103 LYS A O 1
ATOM 788 N N . LEU A 1 104 ? 38.671 -2.845 -59.690 1.00 80.06 104 LEU A N 1
ATOM 789 C CA . LEU A 1 104 ? 38.673 -2.826 -61.153 1.00 80.06 104 LEU A CA 1
ATOM 790 C C . LEU A 1 104 ? 39.717 -1.828 -61.657 1.00 80.06 104 LEU A C 1
ATOM 792 O O . LEU A 1 104 ? 39.695 -0.659 -61.272 1.00 80.06 104 LEU A O 1
ATOM 796 N N . ASP A 1 105 ? 40.587 -2.286 -62.557 1.00 80.06 105 ASP A N 1
ATOM 797 C CA . ASP A 1 105 ? 41.631 -1.445 -63.157 1.00 80.06 105 ASP A CA 1
ATOM 798 C C . ASP A 1 105 ? 41.035 -0.364 -64.079 1.00 80.06 105 ASP A C 1
ATOM 800 O O . ASP A 1 105 ? 41.538 0.755 -64.145 1.00 80.06 105 ASP A O 1
ATOM 804 N N . GLU A 1 106 ? 39.904 -0.663 -64.733 1.00 82.44 106 GLU A N 1
ATOM 805 C CA . GLU A 1 106 ? 39.148 0.268 -65.578 1.00 82.44 106 GLU A CA 1
ATOM 806 C C . GLU A 1 106 ? 37.676 0.363 -65.142 1.00 82.44 106 GLU A C 1
ATOM 808 O O . GLU A 1 106 ? 37.034 -0.642 -64.832 1.00 82.44 106 GLU A O 1
ATOM 813 N N . SER A 1 107 ? 37.077 1.555 -65.222 1.00 81.94 107 SER A N 1
ATOM 814 C CA . SER A 1 107 ? 35.672 1.825 -64.860 1.00 81.94 107 SER A CA 1
ATOM 815 C C . SER A 1 107 ? 34.643 1.403 -65.932 1.00 81.94 107 SER A C 1
ATOM 817 O O . SER A 1 107 ? 33.581 2.014 -66.076 1.00 81.94 107 SER A O 1
ATOM 819 N N . LYS A 1 108 ? 34.928 0.347 -66.710 1.00 84.88 108 LYS A N 1
ATOM 820 C CA . LYS A 1 108 ? 34.047 -0.128 -67.793 1.00 84.88 108 LYS A CA 1
ATOM 821 C C . LYS A 1 108 ? 32.920 -1.022 -67.263 1.00 84.88 108 LYS A C 1
ATOM 823 O O . LYS A 1 108 ? 33.137 -2.170 -66.875 1.00 84.88 108 LYS A O 1
ATOM 828 N N . THR A 1 109 ? 31.687 -0.527 -67.357 1.00 86.25 109 THR A N 1
ATOM 829 C CA . THR A 1 109 ? 30.439 -1.236 -67.001 1.00 86.25 109 THR A CA 1
ATOM 830 C C . THR A 1 109 ? 30.268 -2.569 -67.726 1.00 86.25 109 THR A C 1
ATOM 832 O O . THR A 1 109 ? 29.824 -3.542 -67.121 1.00 86.25 109 THR A O 1
ATOM 835 N N . SER A 1 110 ? 30.653 -2.653 -69.004 1.00 85.06 110 SER A N 1
ATOM 836 C CA . SER A 1 110 ? 30.504 -3.872 -69.811 1.00 85.06 110 SER A CA 1
ATOM 837 C C . SER A 1 110 ? 31.287 -5.063 -69.245 1.00 85.06 110 SER A C 1
ATOM 839 O O . SER A 1 110 ? 30.793 -6.190 -69.282 1.00 85.06 110 SER A O 1
ATOM 841 N N . ASN A 1 111 ? 32.470 -4.821 -68.674 1.00 85.31 111 ASN A N 1
ATOM 842 C CA . ASN A 1 111 ? 33.307 -5.858 -68.070 1.00 85.31 111 ASN A CA 1
ATOM 843 C C . ASN A 1 111 ? 32.658 -6.413 -66.799 1.00 85.31 111 ASN A C 1
ATOM 845 O O . ASN A 1 111 ? 32.581 -7.627 -66.618 1.00 85.31 111 ASN A O 1
ATOM 849 N N . LEU A 1 112 ? 32.115 -5.529 -65.958 1.00 85.44 112 LEU A N 1
ATOM 850 C CA . LEU A 1 112 ? 31.413 -5.928 -64.743 1.00 85.44 112 LEU A CA 1
ATOM 851 C C . LEU A 1 112 ? 30.108 -6.677 -65.056 1.00 85.44 112 LEU A C 1
ATOM 853 O O . LEU A 1 112 ? 29.810 -7.678 -64.413 1.00 85.44 112 LEU A O 1
ATOM 857 N N . VAL A 1 113 ? 29.364 -6.255 -66.084 1.00 85.81 113 VAL A N 1
ATOM 858 C CA . VAL A 1 113 ? 28.149 -6.958 -66.535 1.00 85.81 113 VAL A CA 1
ATOM 859 C C . VAL A 1 113 ? 28.472 -8.370 -67.027 1.00 85.81 113 VAL A C 1
ATOM 861 O O . VAL A 1 113 ? 27.756 -9.302 -66.674 1.00 85.81 113 VAL A O 1
ATOM 864 N N . LYS A 1 114 ? 29.567 -8.569 -67.777 1.00 85.00 114 LYS A N 1
ATOM 865 C CA . LYS A 1 114 ? 30.007 -9.916 -68.191 1.00 85.00 114 LYS A CA 1
ATOM 866 C C . LYS A 1 114 ? 30.294 -10.820 -66.989 1.00 85.00 114 LYS A C 1
ATOM 868 O O . LYS A 1 114 ? 29.872 -11.970 -66.996 1.00 85.00 114 LYS A O 1
ATOM 873 N N . LEU A 1 115 ? 30.959 -10.295 -65.957 1.00 82.94 115 LEU A N 1
ATOM 874 C CA . LEU A 1 115 ? 31.243 -11.041 -64.726 1.00 82.94 115 LEU A CA 1
ATOM 875 C C . LEU A 1 115 ? 29.969 -11.379 -63.945 1.00 82.94 115 LEU A C 1
ATOM 877 O O . LEU A 1 115 ? 29.818 -12.504 -63.477 1.00 82.94 115 LEU A O 1
ATOM 881 N N . LEU A 1 116 ? 29.044 -10.425 -63.819 1.00 83.31 116 LEU A N 1
ATOM 882 C CA . LEU A 1 116 ? 27.788 -10.627 -63.095 1.00 83.31 116 LEU A CA 1
ATOM 883 C C . LEU A 1 116 ? 26.836 -11.578 -63.835 1.00 83.31 116 LEU A C 1
ATOM 885 O O . LEU A 1 116 ? 26.172 -12.385 -63.190 1.00 83.31 116 LEU A O 1
ATOM 889 N N . ASN A 1 117 ? 26.806 -11.554 -65.171 1.00 81.06 117 ASN A N 1
ATOM 890 C CA . ASN A 1 117 ? 25.941 -12.426 -65.976 1.00 81.06 117 ASN A CA 1
ATOM 891 C C . ASN A 1 117 ? 26.186 -13.925 -65.737 1.00 81.06 117 ASN A C 1
ATOM 893 O O . ASN A 1 117 ? 25.248 -14.708 -65.875 1.00 81.06 117 ASN A O 1
ATOM 897 N N . ASN A 1 118 ? 27.388 -14.319 -65.303 1.00 80.25 118 ASN A N 1
ATOM 898 C CA . ASN A 1 118 ? 27.698 -15.705 -64.929 1.00 80.25 118 ASN A CA 1
ATOM 899 C C . ASN A 1 118 ? 26.875 -16.211 -63.730 1.00 80.25 118 ASN A C 1
ATOM 901 O O . ASN A 1 118 ? 26.738 -17.416 -63.545 1.00 80.25 118 ASN A O 1
ATOM 905 N N . PHE A 1 119 ? 26.326 -15.310 -62.912 1.00 76.19 119 PHE A N 1
ATOM 906 C CA . PHE A 1 119 ? 25.587 -15.654 -61.695 1.00 76.19 119 PHE A CA 1
ATOM 907 C C . PHE A 1 119 ? 24.058 -15.587 -61.866 1.00 76.19 119 PHE A C 1
ATOM 909 O O . PHE A 1 119 ? 23.340 -15.827 -60.901 1.00 76.19 119 PHE A O 1
ATOM 916 N N . HIS A 1 120 ? 23.548 -15.275 -63.070 1.00 73.12 120 HIS A N 1
ATOM 917 C CA . HIS A 1 120 ? 22.115 -15.243 -63.436 1.00 73.12 120 HIS A CA 1
ATOM 918 C C . HIS A 1 120 ? 21.177 -14.436 -62.504 1.00 73.12 120 HIS A C 1
ATOM 920 O O . HIS A 1 120 ? 19.953 -14.573 -62.565 1.00 73.12 120 HIS A O 1
ATOM 926 N N . GLY A 1 121 ? 21.719 -13.566 -61.651 1.00 76.88 121 GLY A N 1
ATOM 927 C CA . GLY A 1 121 ? 20.966 -12.757 -60.699 1.00 76.88 121 GLY A CA 1
ATOM 928 C C . GLY A 1 121 ? 20.285 -11.551 -61.341 1.00 76.88 121 GLY A C 1
ATOM 929 O O . GLY A 1 121 ? 20.854 -10.861 -62.187 1.00 76.88 121 GLY A O 1
ATOM 930 N N . LYS A 1 122 ? 19.063 -11.245 -60.889 1.00 82.19 122 LYS A N 1
ATOM 931 C CA . LYS A 1 122 ? 18.312 -10.052 -61.338 1.00 82.19 122 LYS A CA 1
ATOM 932 C C . LYS A 1 122 ? 18.759 -8.755 -60.655 1.00 82.19 122 LYS A C 1
ATOM 934 O O . LYS A 1 122 ? 18.406 -7.667 -61.104 1.00 82.19 122 LYS A O 1
ATOM 939 N N . SER A 1 123 ? 19.445 -8.867 -59.518 1.00 90.62 123 SER A N 1
ATOM 940 C CA . SER A 1 123 ? 19.889 -7.741 -58.692 1.00 90.62 123 SER A CA 1
ATOM 941 C C . SER A 1 123 ? 21.024 -8.166 -57.764 1.00 90.62 123 SER A C 1
ATOM 943 O O . SER A 1 123 ? 21.013 -9.287 -57.248 1.00 90.62 123 SER A O 1
ATOM 945 N N . TYR A 1 124 ? 21.976 -7.262 -57.530 1.00 91.81 124 TYR A N 1
ATOM 946 C CA . TYR A 1 124 ? 23.198 -7.556 -56.782 1.00 91.81 124 TYR A CA 1
ATOM 947 C C . TYR A 1 124 ? 23.441 -6.508 -55.694 1.00 91.81 124 TYR A C 1
ATOM 949 O O . TYR A 1 124 ? 23.454 -5.305 -55.952 1.00 91.81 124 TYR A O 1
ATOM 957 N N . PHE A 1 125 ? 23.662 -6.961 -54.465 1.00 93.56 125 PHE A N 1
ATOM 958 C CA . PHE A 1 125 ? 24.100 -6.116 -53.361 1.00 93.56 125 PHE A CA 1
ATOM 959 C C . PHE A 1 125 ? 25.564 -6.400 -53.056 1.00 93.56 125 PHE A C 1
ATOM 961 O O . PHE A 1 125 ? 25.906 -7.471 -52.559 1.00 93.56 125 PHE A O 1
ATOM 968 N N . ILE A 1 126 ? 26.431 -5.446 -53.376 1.00 92.12 126 ILE A N 1
ATOM 969 C CA . ILE A 1 126 ? 27.878 -5.612 -53.307 1.00 92.12 126 ILE A CA 1
ATOM 970 C C . ILE A 1 126 ? 28.402 -4.854 -52.088 1.00 92.12 126 ILE A C 1
ATOM 972 O O . ILE A 1 126 ? 28.178 -3.652 -51.942 1.00 92.12 126 ILE A O 1
ATOM 976 N N . VAL A 1 127 ? 29.104 -5.557 -51.204 1.00 91.19 127 VAL A N 1
ATOM 977 C CA . VAL A 1 127 ? 29.682 -4.994 -49.985 1.00 91.19 127 VAL A CA 1
ATOM 978 C C . VAL A 1 127 ? 31.199 -5.079 -50.053 1.00 91.19 127 VAL A C 1
ATOM 980 O O . VAL A 1 127 ? 31.783 -6.164 -50.056 1.00 91.19 127 VAL A O 1
ATOM 983 N N . SER A 1 128 ? 31.825 -3.910 -50.074 1.00 89.25 128 SER A N 1
ATOM 984 C CA . SER A 1 128 ? 33.277 -3.744 -49.997 1.00 89.25 128 SER A CA 1
ATOM 985 C C . SER A 1 128 ? 33.727 -3.577 -48.542 1.00 89.25 128 SER A C 1
ATOM 987 O O . SER A 1 128 ? 32.896 -3.521 -47.631 1.00 89.25 128 SER A O 1
ATOM 989 N N . GLY A 1 129 ? 35.042 -3.512 -48.317 1.00 85.94 129 GLY A N 1
ATOM 990 C CA . GLY A 1 129 ? 35.647 -3.323 -46.998 1.00 85.94 129 GLY A CA 1
ATOM 991 C C . GLY A 1 129 ? 35.329 -1.955 -46.382 1.00 85.94 129 GLY A C 1
ATOM 992 O O . GLY A 1 129 ? 34.168 -1.566 -46.219 1.00 85.94 129 GLY A O 1
ATOM 993 N N . ASN A 1 130 ? 36.356 -1.210 -45.982 1.00 82.69 130 ASN A N 1
ATOM 994 C CA . ASN A 1 130 ? 36.139 0.111 -45.379 1.00 82.69 130 ASN A CA 1
ATOM 995 C C . ASN A 1 130 ? 35.683 1.166 -46.392 1.00 82.69 130 ASN A C 1
ATOM 997 O O . ASN A 1 130 ? 34.826 1.988 -46.066 1.00 82.69 130 ASN A O 1
ATOM 1001 N N . GLU A 1 131 ? 36.201 1.092 -47.613 1.00 83.50 131 GLU A N 1
ATOM 1002 C CA . GLU A 1 131 ? 35.877 1.998 -48.710 1.00 83.50 131 GLU A CA 1
ATOM 1003 C C . GLU A 1 131 ? 35.514 1.197 -49.964 1.00 83.50 131 GLU A C 1
ATOM 1005 O O . GLU A 1 131 ? 35.878 0.026 -50.105 1.00 83.50 131 GLU A O 1
ATOM 1010 N N . VAL A 1 132 ? 34.735 1.820 -50.846 1.00 83.50 132 VAL A N 1
ATOM 1011 C CA . VAL A 1 132 ? 34.429 1.277 -52.173 1.00 83.50 132 VAL A CA 1
ATOM 1012 C C . VAL A 1 132 ? 35.381 1.953 -53.145 1.00 83.50 132 VAL A C 1
ATOM 1014 O O . VAL A 1 132 ? 35.454 3.181 -53.166 1.00 83.50 132 VAL A O 1
ATOM 1017 N N . ASP A 1 133 ? 36.090 1.157 -53.937 1.00 87.19 133 ASP A N 1
ATOM 1018 C CA . ASP A 1 133 ? 36.978 1.662 -54.978 1.00 87.19 133 ASP A CA 1
ATOM 1019 C C . ASP A 1 133 ? 36.218 2.565 -55.972 1.00 87.19 133 ASP A C 1
ATOM 1021 O O . ASP A 1 133 ? 35.074 2.279 -56.344 1.00 87.19 133 ASP A O 1
ATOM 1025 N N . SER A 1 134 ? 36.822 3.684 -56.378 1.00 85.31 134 SER A N 1
ATOM 1026 C CA . SER A 1 134 ? 36.145 4.716 -57.177 1.00 85.31 134 SER A CA 1
ATOM 1027 C C . SER A 1 134 ? 35.776 4.207 -58.571 1.00 85.31 134 SER A C 1
ATOM 1029 O O . SER A 1 134 ? 34.645 4.416 -59.018 1.00 85.31 134 SER A O 1
ATOM 1031 N N . ASN A 1 135 ? 36.685 3.473 -59.219 1.00 87.25 135 ASN A N 1
ATOM 1032 C CA . ASN A 1 135 ? 36.447 2.845 -60.517 1.00 87.25 135 ASN A CA 1
ATOM 1033 C C . ASN A 1 135 ? 35.330 1.803 -60.425 1.00 87.25 135 ASN A C 1
ATOM 1035 O O . ASN A 1 135 ? 34.436 1.775 -61.275 1.00 87.25 135 ASN A O 1
ATOM 1039 N N . PHE A 1 136 ? 35.335 0.998 -59.358 1.00 86.62 136 PHE A N 1
ATOM 1040 C CA . PHE A 1 136 ? 34.288 0.013 -59.093 1.00 86.62 136 PHE A CA 1
ATOM 1041 C C . PHE A 1 136 ? 32.911 0.658 -58.867 1.00 86.62 136 PHE A C 1
ATOM 1043 O O . PHE A 1 136 ? 31.918 0.226 -59.452 1.00 86.62 136 PHE A O 1
ATOM 1050 N N . SER A 1 137 ? 32.845 1.725 -58.067 1.00 87.31 137 SER A N 1
ATOM 1051 C CA . SER A 1 137 ? 31.608 2.473 -57.800 1.00 87.31 137 SER A CA 1
ATOM 1052 C C . SER A 1 137 ? 31.010 3.065 -59.082 1.00 87.31 137 SER A C 1
ATOM 1054 O O . SER A 1 137 ? 29.813 2.918 -59.333 1.00 87.31 137 SER A O 1
ATOM 1056 N N . LEU A 1 138 ? 31.842 3.672 -59.938 1.00 86.31 138 LEU A N 1
ATOM 1057 C CA . LEU A 1 138 ? 31.415 4.217 -61.233 1.00 86.31 138 LEU A CA 1
ATOM 1058 C C . LEU A 1 138 ? 30.911 3.123 -62.185 1.00 86.31 138 LEU A C 1
ATOM 1060 O O . LEU A 1 138 ? 29.895 3.313 -62.855 1.00 86.31 138 LEU A O 1
ATOM 1064 N N . ALA A 1 139 ? 31.570 1.961 -62.207 1.00 87.44 139 ALA A N 1
ATOM 1065 C CA . ALA A 1 139 ? 31.131 0.822 -63.007 1.00 87.44 139 ALA A CA 1
ATOM 1066 C C . ALA A 1 139 ? 29.786 0.243 -62.523 1.00 87.44 139 ALA A C 1
ATOM 1068 O O . ALA A 1 139 ? 28.998 -0.241 -63.332 1.00 87.44 139 ALA A O 1
ATOM 1069 N N . VAL A 1 140 ? 29.493 0.311 -61.222 1.00 89.44 140 VAL A N 1
ATOM 1070 C CA . VAL A 1 140 ? 28.232 -0.176 -60.640 1.00 89.44 140 VAL A CA 1
ATOM 1071 C C . VAL A 1 140 ? 27.061 0.784 -60.875 1.00 89.44 140 VAL A C 1
ATOM 1073 O O . VAL A 1 140 ? 25.945 0.319 -61.097 1.00 89.44 140 VAL A O 1
ATOM 1076 N N . GLN A 1 141 ? 27.285 2.104 -60.868 1.00 86.00 141 GLN A N 1
ATOM 1077 C CA . GLN A 1 141 ? 26.210 3.113 -60.933 1.00 86.00 141 GLN A CA 1
ATOM 1078 C C . GLN A 1 141 ? 25.276 2.980 -62.145 1.00 86.00 141 GLN A C 1
ATOM 1080 O O . GLN A 1 141 ? 24.094 3.301 -62.040 1.00 86.00 141 GLN A O 1
ATOM 1085 N N . ASN A 1 142 ? 25.787 2.492 -63.277 1.00 85.25 142 ASN A N 1
ATOM 1086 C CA . ASN A 1 142 ? 25.008 2.330 -64.507 1.00 85.25 142 ASN A CA 1
ATOM 1087 C C . ASN A 1 142 ? 24.340 0.946 -64.638 1.00 85.25 142 ASN A C 1
ATOM 1089 O O . ASN A 1 142 ? 23.677 0.688 -65.643 1.00 85.25 142 ASN A O 1
ATOM 1093 N N . ILE A 1 143 ? 24.510 0.042 -63.663 1.00 86.94 143 ILE A N 1
ATOM 1094 C CA . ILE A 1 143 ? 23.886 -1.288 -63.676 1.00 86.94 143 ILE A CA 1
ATOM 1095 C C . ILE A 1 143 ? 22.547 -1.221 -62.922 1.00 86.94 143 ILE A C 1
ATOM 1097 O O . ILE A 1 143 ? 22.520 -0.888 -61.733 1.00 86.94 143 ILE A O 1
ATOM 1101 N N . PRO A 1 144 ? 21.415 -1.563 -63.565 1.00 83.94 144 PRO A N 1
ATOM 1102 C CA . PRO A 1 144 ? 20.115 -1.507 -62.911 1.00 83.94 144 PRO A CA 1
ATOM 1103 C C . PRO A 1 144 ? 20.049 -2.485 -61.732 1.00 83.94 144 PRO A C 1
ATOM 1105 O O . PRO A 1 144 ? 20.559 -3.603 -61.793 1.00 83.94 144 PRO A O 1
ATOM 1108 N N . ASN A 1 145 ? 19.383 -2.069 -60.651 1.00 87.12 145 ASN A N 1
ATOM 1109 C CA . ASN A 1 145 ? 19.166 -2.880 -59.445 1.00 87.12 145 ASN A CA 1
ATOM 1110 C C . ASN A 1 145 ? 20.452 -3.452 -58.817 1.00 87.12 145 ASN A C 1
ATOM 1112 O O . ASN A 1 145 ? 20.414 -4.522 -58.206 1.00 87.12 145 ASN A O 1
ATOM 1116 N N . THR A 1 146 ? 21.580 -2.754 -58.966 1.00 90.19 146 THR A N 1
ATOM 1117 C CA . THR A 1 146 ? 22.849 -3.111 -58.328 1.00 90.19 146 THR A CA 1
ATOM 1118 C C . THR A 1 146 ? 23.351 -1.950 -57.487 1.00 90.19 146 THR A C 1
ATOM 1120 O O . THR A 1 146 ? 23.312 -0.800 -57.916 1.00 90.19 146 THR A O 1
ATOM 1123 N N . ILE A 1 147 ? 23.789 -2.241 -56.264 1.00 90.81 147 ILE A N 1
ATOM 1124 C CA . ILE A 1 147 ? 24.286 -1.223 -55.335 1.00 90.81 147 ILE A CA 1
ATOM 1125 C C . ILE A 1 147 ? 25.593 -1.714 -54.719 1.00 90.81 147 ILE A C 1
ATOM 1127 O O . ILE A 1 147 ? 25.650 -2.822 -54.188 1.00 90.81 147 ILE A O 1
ATOM 1131 N N . SER A 1 148 ? 26.620 -0.863 -54.748 1.00 90.81 148 SER A N 1
ATOM 1132 C CA . SER A 1 148 ? 27.878 -1.059 -54.025 1.00 90.81 148 SER A CA 1
ATOM 1133 C C . SER A 1 148 ? 27.927 -0.177 -52.781 1.00 90.81 148 SER A C 1
ATOM 1135 O O . SER A 1 148 ? 27.772 1.042 -52.875 1.00 90.81 148 SER A O 1
ATOM 1137 N N . VAL A 1 149 ? 28.176 -0.775 -51.619 1.00 90.88 149 VAL A N 1
ATOM 1138 C CA . VAL A 1 149 ? 28.339 -0.054 -50.350 1.00 90.88 149 VAL A CA 1
ATOM 1139 C C . VAL A 1 149 ? 29.571 -0.539 -49.586 1.00 90.88 149 VAL A C 1
ATOM 1141 O O . VAL A 1 149 ? 29.943 -1.705 -49.690 1.00 90.88 149 VAL A O 1
ATOM 1144 N N . PRO A 1 150 ? 30.187 0.308 -48.746 1.00 90.50 150 PRO A N 1
ATOM 1145 C CA . PRO A 1 150 ? 31.160 -0.163 -47.764 1.00 90.50 150 PRO A CA 1
ATOM 1146 C C . PRO A 1 150 ? 30.467 -0.970 -46.652 1.00 90.50 150 PRO A C 1
ATOM 1148 O O . PRO A 1 150 ? 29.259 -0.838 -46.426 1.00 90.50 150 PRO A O 1
ATOM 1151 N N . GLN A 1 151 ? 31.231 -1.720 -45.854 1.00 87.00 151 GLN A N 1
ATOM 1152 C CA . GLN A 1 151 ? 30.723 -2.533 -44.730 1.00 87.00 151 GLN A CA 1
ATOM 1153 C C . GLN A 1 151 ? 29.912 -1.741 -43.675 1.00 87.00 151 GLN A C 1
ATOM 1155 O O . GLN A 1 151 ? 29.118 -2.285 -42.896 1.00 87.00 151 GLN A O 1
ATOM 1160 N N . ILE A 1 152 ? 30.088 -0.415 -43.611 1.00 85.31 152 ILE A N 1
ATOM 1161 C CA . ILE A 1 152 ? 29.289 0.466 -42.744 1.00 85.31 152 ILE A CA 1
ATOM 1162 C C . ILE A 1 152 ? 27.881 0.728 -43.281 1.00 85.31 152 ILE A C 1
ATOM 1164 O O . ILE A 1 152 ? 26.966 0.949 -42.486 1.00 85.31 152 ILE A O 1
ATOM 1168 N N . GLY A 1 153 ? 27.706 0.651 -44.600 1.00 83.75 153 GLY A N 1
ATOM 1169 C CA . GLY A 1 153 ? 26.426 0.775 -45.289 1.00 83.75 153 GLY A CA 1
ATOM 1170 C C . GLY A 1 153 ? 25.607 -0.515 -45.304 1.00 83.75 153 GLY A C 1
ATOM 1171 O O . GLY A 1 153 ? 24.417 -0.461 -45.613 1.00 83.75 153 GLY A O 1
ATOM 1172 N N . THR A 1 154 ? 26.196 -1.658 -44.925 1.00 88.12 154 THR A N 1
ATOM 1173 C CA . THR A 1 154 ? 25.511 -2.957 -44.909 1.00 88.12 154 THR A CA 1
ATOM 1174 C C . THR A 1 154 ? 24.280 -2.922 -44.010 1.00 88.12 154 THR A C 1
ATOM 1176 O O . THR A 1 154 ? 24.357 -2.720 -42.792 1.00 88.12 154 THR A O 1
ATOM 1179 N N . ASN A 1 155 ? 23.117 -3.142 -44.613 1.00 91.12 155 ASN A N 1
ATOM 1180 C CA . ASN A 1 155 ? 21.834 -3.108 -43.936 1.00 91.12 155 ASN A CA 1
ATOM 1181 C C . ASN A 1 155 ? 20.992 -4.338 -44.319 1.00 91.12 155 ASN A C 1
ATOM 1183 O O . ASN A 1 155 ? 21.337 -5.090 -45.222 1.00 91.12 155 ASN A O 1
ATOM 1187 N N . VAL A 1 156 ? 19.925 -4.592 -43.562 1.00 92.75 156 VAL A N 1
ATOM 1188 C CA . VAL A 1 156 ? 19.154 -5.843 -43.665 1.00 92.75 156 VAL A CA 1
ATOM 1189 C C . VAL A 1 156 ? 18.172 -5.764 -44.827 1.00 92.75 156 VAL A C 1
ATOM 1191 O O . VAL A 1 156 ? 17.958 -6.748 -45.523 1.00 92.75 156 VAL A O 1
ATOM 1194 N N . TYR A 1 157 ? 17.605 -4.579 -45.044 1.00 93.12 157 TYR A N 1
ATOM 1195 C CA . TYR A 1 157 ? 16.700 -4.292 -46.142 1.00 93.12 157 TYR A CA 1
ATOM 1196 C C . TYR A 1 157 ? 17.336 -4.566 -47.507 1.00 93.12 157 TYR A C 1
ATOM 1198 O O . TYR A 1 157 ? 16.743 -5.290 -48.298 1.00 93.12 157 TYR A O 1
ATOM 1206 N N . ASP A 1 158 ? 18.541 -4.057 -47.765 1.00 92.19 158 ASP A N 1
ATOM 1207 C CA . ASP A 1 158 ? 19.214 -4.241 -49.050 1.00 92.19 158 ASP A CA 1
ATOM 1208 C C . ASP A 1 158 ? 19.662 -5.693 -49.252 1.00 92.19 158 ASP A C 1
ATOM 1210 O O . ASP A 1 158 ? 19.504 -6.211 -50.351 1.00 92.19 158 ASP A O 1
ATOM 1214 N N . ILE A 1 159 ? 20.096 -6.398 -48.200 1.00 93.12 159 ILE A N 1
ATOM 1215 C CA . ILE A 1 159 ? 20.412 -7.839 -48.280 1.00 93.12 159 ILE A CA 1
ATOM 1216 C C . ILE A 1 159 ? 19.204 -8.658 -48.748 1.00 93.12 159 ILE A C 1
ATOM 1218 O O . ILE A 1 159 ? 19.363 -9.589 -49.526 1.00 93.12 159 ILE A O 1
ATOM 1222 N N . ILE A 1 160 ? 18.000 -8.326 -48.279 1.00 92.31 160 ILE A N 1
ATOM 1223 C CA . ILE A 1 160 ? 16.775 -9.065 -48.625 1.00 92.31 160 ILE A CA 1
ATOM 1224 C C . ILE A 1 160 ? 16.213 -8.619 -49.971 1.00 92.31 160 ILE A C 1
ATOM 1226 O O . ILE A 1 160 ? 15.681 -9.435 -50.717 1.00 92.31 160 ILE A O 1
ATOM 1230 N N . ARG A 1 161 ? 16.304 -7.319 -50.275 1.00 91.31 161 ARG A N 1
ATOM 1231 C CA . ARG A 1 161 ? 15.774 -6.733 -51.509 1.00 91.31 161 ARG A CA 1
ATOM 1232 C C . ARG A 1 161 ? 16.493 -7.254 -52.751 1.00 91.31 161 ARG A C 1
ATOM 1234 O O . ARG A 1 161 ? 15.853 -7.365 -53.793 1.00 91.31 161 ARG A O 1
ATOM 1241 N N . HIS A 1 162 ? 17.794 -7.511 -52.649 1.00 92.12 162 HIS A N 1
ATOM 1242 C CA . HIS A 1 162 ? 18.595 -7.983 -53.772 1.00 92.12 162 HIS A CA 1
ATOM 1243 C C . HIS A 1 162 ? 18.631 -9.509 -53.807 1.00 92.12 162 HIS A C 1
ATOM 1245 O O . HIS A 1 162 ? 18.520 -10.185 -52.783 1.00 92.12 162 HIS A O 1
ATOM 1251 N N . ASP A 1 163 ? 18.764 -10.054 -55.009 1.00 91.06 163 ASP A N 1
ATOM 1252 C CA . ASP A 1 163 ? 18.761 -11.491 -55.250 1.00 91.06 163 ASP A CA 1
ATOM 1253 C C . ASP A 1 163 ? 20.073 -12.104 -54.749 1.00 91.06 163 ASP A C 1
ATOM 1255 O O . ASP A 1 163 ? 20.045 -12.980 -53.883 1.00 91.06 163 ASP A O 1
ATOM 1259 N N . TYR A 1 164 ? 21.202 -11.534 -55.177 1.00 92.75 164 TYR A N 1
ATOM 1260 C CA . TYR A 1 164 ? 22.545 -11.938 -54.768 1.00 92.75 164 TYR A CA 1
ATOM 1261 C C . TYR A 1 164 ? 23.213 -10.907 -53.863 1.00 92.75 164 TYR A C 1
ATOM 1263 O O . TYR A 1 164 ? 23.053 -9.697 -54.037 1.00 92.75 164 TYR A O 1
ATOM 1271 N N . VAL A 1 165 ? 24.015 -11.400 -52.918 1.00 93.31 165 VAL A N 1
ATOM 1272 C CA . VAL A 1 165 ? 24.867 -10.576 -52.055 1.00 93.31 165 VAL A CA 1
ATOM 1273 C C . VAL A 1 165 ? 26.321 -10.973 -52.273 1.00 93.31 165 VAL A C 1
ATOM 1275 O O . VAL A 1 165 ? 26.680 -12.120 -52.027 1.00 93.31 165 VAL A O 1
ATOM 1278 N N . LEU A 1 166 ? 27.150 -10.029 -52.719 1.00 91.81 166 LEU A N 1
ATOM 1279 C CA . LEU A 1 166 ? 28.586 -10.220 -52.919 1.00 91.81 166 LEU A CA 1
ATOM 1280 C C . LEU A 1 166 ? 29.338 -9.519 -51.789 1.00 91.81 166 LEU A C 1
ATOM 1282 O O . LEU A 1 166 ? 29.201 -8.310 -51.616 1.00 91.81 166 LEU A O 1
ATOM 1286 N N . LEU A 1 167 ? 30.141 -10.257 -51.030 1.00 92.25 167 LEU A N 1
ATOM 1287 C CA . LEU A 1 167 ? 30.992 -9.712 -49.974 1.00 92.25 167 LEU A CA 1
ATOM 1288 C C . LEU A 1 167 ? 32.459 -9.858 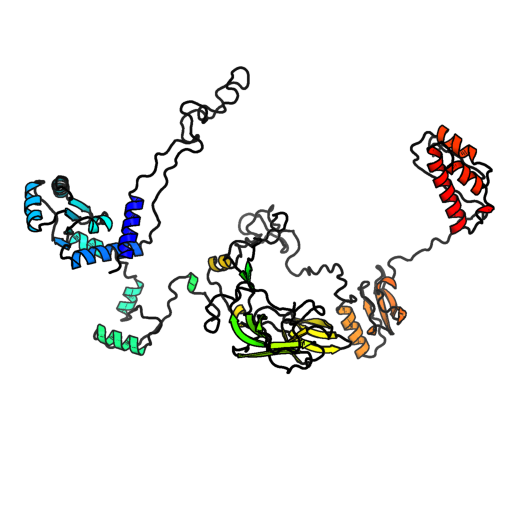-50.376 1.00 92.25 167 LEU A C 1
ATOM 1290 O O . LEU A 1 167 ? 32.880 -10.953 -50.744 1.00 92.25 167 LEU A O 1
ATOM 1294 N N . SER A 1 168 ? 33.259 -8.796 -50.258 1.00 92.06 168 SER A N 1
ATOM 1295 C CA . SER A 1 168 ? 34.713 -8.986 -50.277 1.00 92.06 168 SER A CA 1
ATOM 1296 C C . SER A 1 168 ? 35.177 -9.702 -49.009 1.00 92.06 168 SER A C 1
ATOM 1298 O O . SER A 1 168 ? 34.561 -9.569 -47.946 1.00 92.06 168 SER A O 1
ATOM 1300 N N . ARG A 1 169 ? 36.304 -10.413 -49.079 1.00 89.69 169 ARG A N 1
ATOM 1301 C CA . ARG A 1 169 ? 36.910 -11.050 -47.901 1.00 89.69 169 ARG A CA 1
ATOM 1302 C C . ARG A 1 169 ? 37.187 -10.053 -46.771 1.00 89.69 169 ARG A C 1
ATOM 1304 O O . ARG A 1 169 ? 36.851 -10.306 -45.619 1.00 89.69 169 ARG A O 1
ATOM 1311 N N . GLU A 1 170 ? 37.660 -8.860 -47.126 1.00 88.69 170 GLU A N 1
ATOM 1312 C CA . GLU A 1 170 ? 37.851 -7.748 -46.188 1.00 88.69 170 GLU A CA 1
ATOM 1313 C C . GLU A 1 170 ? 36.537 -7.316 -45.502 1.00 88.69 170 GLU A C 1
ATOM 1315 O O . GLU A 1 170 ? 36.516 -7.014 -44.305 1.00 88.69 170 GLU A O 1
ATOM 1320 N N . ALA A 1 171 ? 35.419 -7.307 -46.237 1.00 87.31 171 ALA A N 1
ATOM 1321 C CA . ALA A 1 171 ? 34.111 -6.974 -45.681 1.00 87.31 171 ALA A CA 1
ATOM 1322 C C . ALA A 1 171 ? 33.632 -8.032 -44.679 1.00 87.31 171 ALA A C 1
ATOM 1324 O O . ALA A 1 171 ? 33.065 -7.676 -43.643 1.00 87.31 171 ALA A O 1
ATOM 1325 N N . VAL A 1 172 ? 33.877 -9.317 -44.958 1.00 88.00 172 VAL A N 1
ATOM 1326 C CA . VAL A 1 172 ? 33.553 -10.426 -44.046 1.00 88.00 172 VAL A CA 1
ATOM 1327 C C . VAL A 1 172 ? 34.310 -10.262 -42.728 1.00 88.00 172 VAL A C 1
ATOM 1329 O O . VAL A 1 172 ? 33.676 -10.191 -41.672 1.00 88.00 172 VAL A O 1
ATOM 1332 N N . ASP A 1 173 ? 35.628 -10.065 -42.785 1.00 84.94 173 ASP A N 1
ATOM 1333 C CA . ASP A 1 173 ? 36.468 -9.871 -41.597 1.00 84.94 173 ASP A CA 1
ATOM 1334 C C . ASP A 1 173 ? 36.019 -8.653 -40.769 1.00 84.94 173 ASP A C 1
ATOM 1336 O O . ASP A 1 173 ? 35.976 -8.680 -39.533 1.00 84.94 173 ASP A O 1
ATOM 1340 N N . ALA A 1 174 ? 35.641 -7.561 -41.440 1.00 82.12 174 ALA A N 1
ATOM 1341 C CA . ALA A 1 174 ? 35.139 -6.356 -40.786 1.00 82.12 174 ALA A CA 1
ATOM 1342 C C . ALA A 1 174 ? 33.764 -6.567 -40.121 1.00 82.12 174 ALA A C 1
ATOM 1344 O O . ALA A 1 174 ? 33.505 -6.037 -39.032 1.00 82.12 174 ALA A O 1
ATOM 1345 N N . LEU A 1 175 ? 32.878 -7.351 -40.743 1.00 80.75 175 LEU A N 1
ATOM 1346 C CA . LEU A 1 175 ? 31.578 -7.715 -40.178 1.00 80.75 175 LEU A CA 1
ATOM 1347 C C . LEU A 1 175 ? 31.723 -8.661 -38.977 1.00 80.75 175 LEU A C 1
ATOM 1349 O O . LEU A 1 175 ? 30.977 -8.514 -38.003 1.00 80.75 175 LEU A O 1
ATOM 1353 N N . GLU A 1 176 ? 32.704 -9.564 -38.989 1.00 76.44 176 GLU A N 1
ATOM 1354 C CA . GLU A 1 176 ? 33.012 -10.452 -37.864 1.00 76.44 176 GLU A CA 1
ATOM 1355 C C . GLU A 1 176 ? 33.612 -9.702 -36.669 1.00 76.44 176 GLU A C 1
ATOM 1357 O O . GLU A 1 176 ? 33.146 -9.878 -35.537 1.00 76.44 176 GLU A O 1
ATOM 1362 N N . LYS A 1 177 ? 34.549 -8.769 -36.904 1.00 69.00 177 LYS A N 1
ATOM 1363 C CA . LYS A 1 177 ? 35.148 -7.905 -35.862 1.00 69.00 177 LYS A CA 1
ATOM 1364 C C . LYS A 1 177 ? 34.129 -7.018 -35.130 1.00 69.00 177 LYS A C 1
ATOM 1366 O O . LYS A 1 177 ? 34.407 -6.514 -34.044 1.00 69.00 177 LYS A O 1
ATOM 1371 N N . ARG A 1 178 ? 32.911 -6.839 -35.664 1.00 60.50 178 ARG A N 1
ATOM 1372 C CA . ARG A 1 178 ? 31.794 -6.150 -34.976 1.00 60.50 178 ARG A CA 1
ATOM 1373 C C . ARG A 1 178 ? 31.127 -6.992 -33.872 1.00 60.50 178 ARG A C 1
ATOM 1375 O O . ARG A 1 178 ? 30.215 -6.484 -33.191 1.00 60.50 178 ARG A O 1
ATOM 1382 N N . ASN A 1 179 ? 31.538 -8.244 -33.664 1.00 48.50 179 ASN A N 1
ATOM 1383 C CA . ASN A 1 179 ? 31.158 -9.065 -32.509 1.00 48.50 179 ASN A CA 1
ATOM 1384 C C . ASN A 1 179 ? 31.913 -8.625 -31.237 1.00 48.50 179 ASN A C 1
ATOM 1386 O O . ASN A 1 179 ? 32.959 -7.993 -31.327 1.00 48.50 179 ASN A O 1
ATOM 1390 N N . PRO A 1 180 ? 31.337 -8.797 -30.031 1.00 45.00 180 PRO A N 1
ATOM 1391 C CA . PRO A 1 180 ? 31.839 -8.108 -28.850 1.00 45.00 180 PRO A CA 1
ATOM 1392 C C . PRO A 1 180 ? 33.204 -8.644 -28.411 1.00 45.00 180 PRO A C 1
ATOM 1394 O O . PRO A 1 180 ? 33.364 -9.842 -28.210 1.00 45.00 180 PRO A O 1
ATOM 1397 N N . VAL A 1 181 ? 34.113 -7.690 -28.203 1.00 40.91 181 VAL A N 1
ATOM 1398 C CA . VAL A 1 181 ? 35.286 -7.696 -27.321 1.00 40.91 181 VAL A CA 1
ATOM 1399 C C . VAL A 1 181 ? 35.224 -8.820 -26.286 1.00 40.91 181 VAL A C 1
ATOM 1401 O O . VAL A 1 181 ? 34.430 -8.766 -25.340 1.00 40.91 181 VAL A O 1
ATOM 1404 N N . VAL A 1 182 ? 36.097 -9.812 -26.460 1.00 38.34 182 VAL A N 1
ATOM 1405 C CA . VAL A 1 182 ? 36.579 -10.645 -25.361 1.00 38.34 182 VAL A CA 1
ATOM 1406 C C . VAL A 1 182 ? 37.127 -9.671 -24.322 1.00 38.34 182 VAL A C 1
ATOM 1408 O O . VAL A 1 182 ? 38.078 -8.940 -24.576 1.00 38.34 182 VAL A O 1
ATOM 1411 N N . THR A 1 183 ? 36.443 -9.543 -23.189 1.00 46.25 183 THR A N 1
ATOM 1412 C CA . THR A 1 183 ? 36.892 -8.657 -22.110 1.00 46.25 183 THR A CA 1
ATOM 1413 C C . THR A 1 183 ? 38.263 -9.116 -21.612 1.00 46.25 183 THR A C 1
ATOM 1415 O O . THR A 1 183 ? 38.515 -10.316 -21.567 1.00 46.25 183 THR A O 1
ATOM 1418 N N . GLU A 1 184 ? 39.130 -8.215 -21.155 1.00 49.00 184 GLU A N 1
ATOM 1419 C CA . GLU A 1 184 ? 40.426 -8.603 -20.557 1.00 49.00 184 GLU A CA 1
ATOM 1420 C C . GLU A 1 184 ? 40.259 -9.670 -19.456 1.00 49.00 184 GLU A C 1
ATOM 1422 O O . GLU A 1 184 ? 41.037 -10.611 -19.352 1.00 49.00 184 GLU A O 1
ATOM 1427 N N . LYS A 1 185 ? 39.149 -9.615 -18.706 1.00 48.12 185 LYS A N 1
ATOM 1428 C CA . LYS A 1 185 ? 38.784 -10.622 -17.695 1.00 48.12 185 LYS A CA 1
ATOM 1429 C C . LYS A 1 185 ? 38.564 -12.034 -18.246 1.00 48.12 185 LYS A C 1
ATOM 1431 O O . LYS A 1 185 ? 38.832 -12.992 -17.531 1.00 48.12 185 LYS A O 1
ATOM 1436 N N . SER A 1 186 ? 38.046 -12.181 -19.465 1.00 51.47 186 SER A N 1
ATOM 1437 C CA . SER A 1 186 ? 37.885 -13.495 -20.108 1.00 51.47 186 SER A CA 1
ATOM 1438 C C . SER A 1 186 ? 39.215 -14.058 -20.606 1.00 51.47 186 SER A C 1
ATOM 1440 O O . SER A 1 186 ? 39.393 -15.268 -20.529 1.00 51.47 186 SER A O 1
ATOM 1442 N N . ASN A 1 187 ? 40.164 -13.205 -21.013 1.00 56.88 187 ASN A N 1
ATOM 1443 C CA . ASN A 1 187 ? 41.517 -13.645 -21.373 1.00 56.88 187 ASN A CA 1
ATOM 1444 C C . ASN A 1 187 ? 42.274 -14.156 -20.142 1.00 56.88 187 ASN A C 1
ATOM 1446 O O . ASN A 1 187 ? 42.741 -15.287 -20.152 1.00 56.88 187 ASN A O 1
ATOM 1450 N N . ILE A 1 188 ? 42.252 -13.401 -19.036 1.00 62.06 188 ILE A N 1
ATOM 1451 C CA . ILE A 1 188 ? 42.882 -13.801 -17.762 1.00 62.06 188 ILE A CA 1
ATOM 1452 C C . ILE A 1 188 ? 42.313 -15.133 -17.237 1.00 62.06 188 ILE A C 1
ATOM 1454 O O . ILE A 1 188 ? 43.024 -15.955 -16.665 1.00 62.06 188 ILE A O 1
ATOM 1458 N N . LEU A 1 189 ? 41.007 -15.369 -17.407 1.00 60.19 189 LEU A N 1
ATOM 1459 C CA . LEU A 1 189 ? 40.382 -16.638 -17.020 1.00 60.19 189 LEU A CA 1
ATOM 1460 C C . LEU A 1 189 ? 40.828 -17.792 -17.926 1.00 60.19 189 LEU A C 1
ATOM 1462 O O . LEU A 1 189 ? 41.111 -18.875 -17.412 1.00 60.19 189 LEU A O 1
ATOM 1466 N N . SER A 1 190 ? 40.936 -17.550 -19.235 1.00 63.28 190 SER A N 1
ATOM 1467 C CA . SER A 1 190 ? 41.428 -18.534 -20.202 1.00 63.28 190 SER A CA 1
ATOM 1468 C C . SER A 1 190 ? 42.889 -18.906 -19.942 1.00 63.28 190 SER A C 1
ATOM 1470 O O . SER A 1 190 ? 43.216 -20.087 -19.956 1.00 63.28 190 SER A O 1
ATOM 1472 N N . GLU A 1 191 ? 43.745 -17.934 -19.611 1.00 70.94 191 GLU A N 1
ATOM 1473 C CA . GLU A 1 191 ? 45.140 -18.158 -19.190 1.00 70.94 191 GLU A CA 1
ATOM 1474 C C . GLU A 1 191 ? 45.230 -19.045 -17.934 1.00 70.94 191 GLU A C 1
ATOM 1476 O O . GLU A 1 191 ? 46.169 -19.818 -17.769 1.00 70.94 191 GLU A O 1
ATOM 1481 N N . GLN A 1 192 ? 44.216 -18.999 -17.064 1.00 78.81 192 GLN A N 1
ATOM 1482 C CA . GLN A 1 192 ? 44.094 -19.865 -15.886 1.00 78.81 192 GLN A CA 1
ATOM 1483 C C . GLN A 1 192 ? 43.334 -21.181 -16.146 1.00 78.81 192 GLN A C 1
ATOM 1485 O O . GLN A 1 192 ? 42.929 -21.841 -15.183 1.00 78.81 192 GLN A O 1
ATOM 1490 N N . ASN A 1 193 ? 43.089 -21.567 -17.406 1.00 82.12 193 ASN A N 1
ATOM 1491 C CA . ASN A 1 193 ? 42.276 -22.732 -17.792 1.00 82.12 193 ASN A CA 1
ATOM 1492 C C . ASN A 1 193 ? 40.855 -22.733 -17.180 1.00 82.12 193 ASN A C 1
ATOM 1494 O O . ASN A 1 193 ? 40.302 -23.782 -16.834 1.00 82.12 193 ASN A O 1
ATOM 1498 N N . LYS A 1 194 ? 40.249 -21.551 -17.010 1.00 79.12 194 LYS A N 1
ATOM 1499 C CA . LYS A 1 194 ? 38.873 -21.373 -16.523 1.00 79.12 194 LYS A CA 1
ATOM 1500 C C . LYS A 1 194 ? 37.993 -20.825 -17.640 1.00 79.12 194 LYS A C 1
ATOM 1502 O O . LYS A 1 194 ? 38.249 -19.756 -18.182 1.00 79.12 194 LYS A O 1
ATOM 1507 N N . PHE A 1 195 ? 36.883 -21.509 -17.897 1.00 78.06 195 PHE A N 1
ATOM 1508 C CA . PHE A 1 195 ? 35.927 -21.142 -18.940 1.00 78.06 195 PHE A CA 1
ATOM 1509 C C . PHE A 1 195 ? 34.544 -20.870 -18.339 1.00 78.06 195 PHE A C 1
ATOM 1511 O O . PHE A 1 195 ? 34.131 -21.527 -17.380 1.00 78.06 195 PHE A O 1
ATOM 1518 N N . THR A 1 196 ? 33.825 -19.886 -18.883 1.00 75.12 196 THR A N 1
ATOM 1519 C CA . THR A 1 196 ? 32.465 -19.526 -18.458 1.00 75.12 196 THR A CA 1
ATOM 1520 C C . THR A 1 196 ? 31.466 -19.794 -19.578 1.00 75.12 196 THR A C 1
ATOM 1522 O O . THR A 1 196 ? 31.596 -19.280 -20.685 1.00 75.12 196 THR A O 1
ATOM 1525 N N . PHE A 1 197 ? 30.433 -20.581 -19.272 1.00 77.69 197 PHE A N 1
ATOM 1526 C CA . PHE A 1 197 ? 29.385 -20.959 -20.219 1.00 77.69 197 PHE A CA 1
ATOM 1527 C C . PHE A 1 197 ? 28.016 -20.480 -19.735 1.00 77.69 197 PHE A C 1
ATOM 1529 O O . PHE A 1 197 ? 27.746 -20.436 -18.533 1.00 77.69 197 PHE A O 1
ATOM 1536 N N . HIS A 1 198 ? 27.136 -20.138 -20.676 1.00 76.75 198 HIS A N 1
ATOM 1537 C CA . HIS A 1 198 ? 25.717 -19.961 -20.386 1.00 76.75 198 HIS A CA 1
ATOM 1538 C C . HIS A 1 198 ? 25.025 -21.320 -20.439 1.00 76.75 198 HIS A C 1
ATOM 1540 O O . HIS A 1 198 ? 25.110 -22.020 -21.443 1.00 76.75 198 HIS A O 1
ATOM 1546 N N . VAL A 1 199 ? 24.332 -21.673 -19.362 1.00 78.69 199 VAL A N 1
ATOM 1547 C CA . VAL A 1 199 ? 23.647 -22.957 -19.195 1.00 78.69 199 VAL A CA 1
ATOM 1548 C C . VAL A 1 199 ? 22.194 -22.686 -18.796 1.00 78.69 199 VAL A C 1
ATOM 1550 O O . VAL A 1 199 ? 21.905 -21.634 -18.226 1.00 78.69 199 VAL A O 1
ATOM 1553 N N . ALA A 1 200 ? 21.276 -23.598 -19.124 1.00 77.44 200 ALA A N 1
ATOM 1554 C CA . ALA A 1 200 ? 19.890 -23.545 -18.667 1.00 77.44 200 ALA A CA 1
ATOM 1555 C C . ALA A 1 200 ? 19.786 -23.543 -17.128 1.00 77.44 200 ALA A C 1
ATOM 1557 O O . ALA A 1 200 ? 20.525 -24.258 -16.453 1.00 77.44 200 ALA A O 1
ATOM 1558 N N . ASP A 1 201 ? 18.824 -22.787 -16.587 1.00 72.31 201 ASP A N 1
ATOM 1559 C CA . ASP A 1 201 ? 18.635 -22.601 -15.137 1.00 72.31 201 ASP A CA 1
ATOM 1560 C C . ASP A 1 201 ? 18.325 -23.910 -14.380 1.00 72.31 201 ASP A C 1
ATOM 1562 O O . ASP A 1 201 ? 18.578 -24.000 -13.182 1.00 72.31 201 ASP A O 1
ATOM 1566 N N . SER A 1 202 ? 17.785 -24.925 -15.063 1.00 80.62 202 SER A N 1
ATOM 1567 C CA . SER A 1 202 ? 17.466 -26.244 -14.497 1.00 80.62 202 SER A CA 1
ATOM 1568 C C . SER A 1 202 ? 18.611 -27.257 -14.591 1.00 80.62 202 SER A C 1
ATOM 1570 O O . SER A 1 202 ? 18.439 -28.402 -14.186 1.00 80.62 202 SER A O 1
ATOM 1572 N N . ALA A 1 203 ? 19.750 -26.891 -15.185 1.00 82.12 203 ALA A N 1
ATOM 1573 C CA . ALA A 1 203 ? 20.831 -27.834 -15.433 1.00 82.12 203 ALA A CA 1
ATOM 1574 C C . ALA A 1 203 ? 21.655 -28.107 -14.169 1.00 82.12 203 ALA A C 1
ATOM 1576 O O . ALA A 1 203 ? 22.168 -27.195 -13.515 1.00 82.12 203 ALA A O 1
ATOM 1577 N N . GLU A 1 204 ? 21.846 -29.386 -13.864 1.00 87.00 204 GLU A N 1
ATOM 1578 C CA . GLU A 1 204 ? 22.683 -29.822 -12.753 1.00 87.00 204 GLU A CA 1
ATOM 1579 C C . GLU A 1 204 ? 24.166 -29.874 -13.134 1.00 87.00 204 GLU A C 1
ATOM 1581 O O . GLU A 1 204 ? 24.536 -30.098 -14.289 1.00 87.00 204 GLU A O 1
ATOM 1586 N N . LYS A 1 205 ? 25.047 -29.738 -12.135 1.00 89.25 205 LYS A N 1
ATOM 1587 C CA . LYS A 1 205 ? 26.509 -29.727 -12.335 1.00 89.25 205 LYS A CA 1
ATOM 1588 C C . LYS A 1 205 ? 27.024 -30.956 -13.094 1.00 89.25 205 LYS A C 1
ATOM 1590 O O . LYS A 1 205 ? 27.964 -30.817 -13.873 1.00 89.25 205 LYS A O 1
ATOM 1595 N N . ALA A 1 206 ? 26.422 -32.126 -12.875 1.00 88.94 206 ALA A N 1
ATOM 1596 C CA . ALA A 1 206 ? 26.806 -33.375 -13.532 1.00 88.94 206 ALA A CA 1
ATOM 1597 C C . ALA A 1 206 ? 26.492 -33.353 -15.036 1.00 88.94 206 ALA A C 1
ATOM 1599 O O . ALA A 1 206 ? 27.371 -33.620 -15.851 1.00 88.94 206 ALA A O 1
ATOM 1600 N N . SER A 1 207 ? 25.274 -32.940 -15.401 1.00 89.56 207 SER A N 1
ATOM 1601 C CA . SER A 1 207 ? 24.852 -32.803 -16.800 1.00 89.56 207 SER A CA 1
ATOM 1602 C C . SER A 1 207 ? 25.713 -31.781 -17.552 1.00 89.56 207 SER A C 1
ATOM 1604 O O . SER A 1 207 ? 26.160 -32.044 -18.667 1.00 89.56 207 SER A O 1
ATOM 1606 N N . ILE A 1 208 ? 26.037 -30.655 -16.903 1.00 87.50 208 ILE A N 1
ATOM 1607 C CA . ILE A 1 208 ? 26.933 -29.631 -17.463 1.00 87.50 208 ILE A CA 1
ATOM 1608 C C . ILE A 1 208 ? 28.322 -30.205 -17.724 1.00 87.50 208 ILE A C 1
ATOM 1610 O O . ILE A 1 208 ? 28.886 -29.987 -18.794 1.00 87.50 208 ILE A O 1
ATOM 1614 N N . LYS A 1 209 ? 28.872 -30.937 -16.749 1.00 91.56 209 LYS A N 1
ATOM 1615 C CA . LYS A 1 209 ? 30.187 -31.563 -16.865 1.00 91.56 209 LYS A CA 1
ATOM 1616 C C . LYS A 1 209 ? 30.228 -32.512 -18.063 1.00 91.56 209 LYS A C 1
ATOM 1618 O O . LYS A 1 209 ? 31.054 -32.313 -18.944 1.00 91.56 209 LYS A O 1
ATOM 1623 N N . MET A 1 210 ? 29.298 -33.465 -18.126 1.00 90.62 210 MET A N 1
ATOM 1624 C CA . MET A 1 210 ? 29.223 -34.440 -19.218 1.00 90.62 210 MET A CA 1
ATOM 1625 C C . MET A 1 210 ? 29.091 -33.775 -20.591 1.00 90.62 210 MET A C 1
ATOM 1627 O O . MET A 1 210 ? 29.745 -34.190 -21.542 1.00 90.62 210 MET A O 1
ATOM 1631 N N . ALA A 1 211 ? 28.263 -32.732 -20.703 1.00 87.44 211 ALA A N 1
ATOM 1632 C CA . ALA A 1 211 ? 28.083 -32.014 -21.959 1.00 87.44 211 ALA A CA 1
ATOM 1633 C C . ALA A 1 211 ? 29.376 -31.320 -22.420 1.00 87.44 211 ALA A C 1
ATOM 1635 O O . ALA A 1 211 ? 29.712 -31.386 -23.599 1.00 87.44 211 ALA A O 1
ATOM 1636 N N . ILE A 1 212 ? 30.118 -30.689 -21.503 1.00 86.88 212 ILE A N 1
ATOM 1637 C CA . ILE A 1 212 ? 31.388 -30.020 -21.824 1.00 86.88 212 ILE A CA 1
ATOM 1638 C C . ILE A 1 212 ? 32.454 -31.044 -22.221 1.00 86.88 212 ILE A C 1
ATOM 1640 O O . ILE A 1 212 ? 33.119 -30.848 -23.234 1.00 86.88 212 ILE A O 1
ATOM 1644 N N . GLU A 1 213 ? 32.594 -32.135 -21.461 1.00 92.06 213 GLU A N 1
ATOM 1645 C CA . GLU A 1 213 ? 33.570 -33.192 -21.763 1.00 92.06 213 GLU A CA 1
ATOM 1646 C C . GLU A 1 213 ? 33.293 -33.828 -23.133 1.00 92.06 213 GLU A C 1
ATOM 1648 O O . GLU A 1 213 ? 34.224 -34.064 -23.896 1.00 92.06 213 GLU A O 1
ATOM 1653 N N . LYS A 1 214 ? 32.015 -34.016 -23.493 1.00 91.38 214 LYS A N 1
ATOM 1654 C CA . LYS A 1 214 ? 31.613 -34.566 -24.795 1.00 91.38 214 LYS A CA 1
ATOM 1655 C C . LYS A 1 214 ? 31.831 -33.604 -25.966 1.00 91.38 214 LYS A C 1
ATOM 1657 O O . LYS A 1 214 ? 32.211 -34.050 -27.038 1.00 91.38 214 LYS A O 1
ATOM 1662 N N . ILE A 1 215 ? 31.530 -32.314 -25.801 1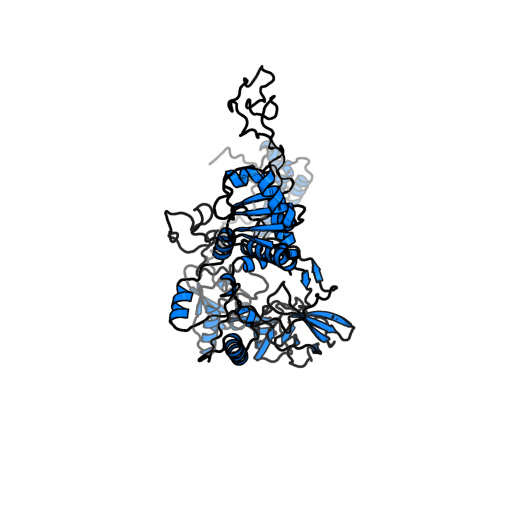.00 87.69 215 ILE A N 1
ATOM 1663 C CA . ILE A 1 215 ? 31.606 -31.334 -26.902 1.00 87.69 215 ILE A CA 1
ATOM 1664 C C . ILE A 1 215 ? 33.053 -30.943 -27.205 1.00 87.69 215 ILE A C 1
ATOM 1666 O O . ILE A 1 215 ? 33.387 -30.707 -28.361 1.00 87.69 215 ILE A O 1
ATOM 1670 N N . PHE A 1 216 ? 33.881 -30.821 -26.169 1.00 84.19 216 PHE A N 1
ATOM 1671 C CA . PHE A 1 216 ? 35.232 -30.274 -26.291 1.00 84.19 216 PHE A CA 1
ATOM 1672 C C . PHE A 1 216 ? 36.334 -31.322 -26.121 1.00 84.19 216 PHE A C 1
ATOM 1674 O O . PHE A 1 216 ? 37.499 -30.952 -26.185 1.00 84.19 216 PHE A O 1
ATOM 1681 N N . GLU A 1 217 ? 35.985 -32.589 -25.876 1.00 88.50 217 GLU A N 1
ATOM 1682 C CA . GLU A 1 217 ? 36.940 -33.699 -25.710 1.00 88.50 217 GLU A CA 1
ATOM 1683 C C . GLU A 1 217 ? 38.007 -33.429 -24.628 1.00 88.50 217 GLU A C 1
ATOM 1685 O O . GLU A 1 217 ? 39.164 -33.831 -24.719 1.00 88.50 217 GLU A O 1
ATOM 1690 N N . VAL A 1 218 ? 37.610 -32.736 -23.556 1.00 85.94 218 VAL A N 1
ATOM 1691 C CA . VAL A 1 218 ? 38.475 -32.386 -22.417 1.00 85.94 218 VAL A CA 1
ATOM 1692 C C . VAL A 1 218 ? 38.001 -33.056 -21.135 1.00 85.94 218 VAL A C 1
ATOM 1694 O O . VAL A 1 218 ? 36.830 -33.391 -20.997 1.00 85.94 218 VAL A O 1
ATOM 1697 N N . LYS A 1 219 ? 38.886 -33.177 -20.138 1.00 90.50 219 LYS A N 1
ATOM 1698 C CA . LYS A 1 219 ? 38.533 -33.646 -18.787 1.00 90.50 219 LYS A CA 1
ATOM 1699 C C . LYS A 1 219 ? 38.266 -32.463 -17.852 1.00 90.50 219 LYS A C 1
ATOM 1701 O O . LYS A 1 219 ? 39.164 -31.671 -17.559 1.00 90.50 219 LYS A O 1
ATOM 1706 N N . VAL A 1 220 ? 37.044 -32.340 -17.336 1.00 87.69 220 VAL A N 1
ATOM 1707 C CA . VAL A 1 220 ? 36.620 -31.200 -16.505 1.00 87.69 220 VAL A CA 1
ATOM 1708 C C . VAL A 1 220 ? 36.911 -31.468 -15.024 1.00 87.69 220 VAL A C 1
ATOM 1710 O O . VAL A 1 220 ? 36.353 -32.379 -14.406 1.00 87.69 220 VAL A O 1
ATOM 1713 N N . LYS A 1 221 ? 37.747 -30.618 -14.409 1.00 90.06 221 LYS A N 1
ATOM 1714 C CA . LYS A 1 221 ? 38.121 -30.727 -12.984 1.00 90.06 221 LYS A CA 1
ATOM 1715 C C . LYS A 1 221 ? 36.990 -30.338 -12.022 1.00 90.06 221 LYS A C 1
ATOM 1717 O O . LYS A 1 221 ? 36.738 -31.051 -11.056 1.00 90.06 221 LYS A O 1
ATOM 1722 N N . LYS A 1 222 ? 36.319 -29.200 -12.248 1.00 87.50 222 LYS A N 1
ATOM 1723 C CA . LYS A 1 222 ? 35.285 -28.657 -11.344 1.00 87.50 222 LYS A CA 1
ATOM 1724 C C . LYS A 1 222 ? 34.291 -27.774 -12.096 1.00 87.50 222 LYS A C 1
ATOM 1726 O O . LYS A 1 222 ? 34.702 -26.912 -12.865 1.00 87.50 222 LYS A O 1
ATOM 1731 N N . VAL A 1 223 ? 32.999 -27.936 -11.803 1.00 85.75 223 VAL A N 1
ATOM 1732 C CA . VAL A 1 223 ? 31.920 -27.075 -12.318 1.00 85.75 223 VAL A CA 1
ATOM 1733 C C . VAL A 1 223 ? 31.352 -26.223 -11.183 1.00 85.75 223 VAL A C 1
ATOM 1735 O O . VAL A 1 223 ? 30.873 -26.743 -10.173 1.00 85.75 223 VAL A O 1
ATOM 1738 N N . ASN A 1 224 ? 31.376 -24.903 -11.366 1.00 83.00 224 ASN A N 1
ATOM 1739 C CA . ASN A 1 224 ? 30.709 -23.945 -10.490 1.00 83.00 224 ASN A CA 1
ATOM 1740 C C . ASN A 1 224 ? 29.543 -23.310 -11.249 1.00 83.00 224 ASN A C 1
ATOM 1742 O O . ASN A 1 224 ? 29.723 -22.840 -12.369 1.00 83.00 224 ASN A O 1
ATOM 1746 N N . ILE A 1 225 ? 28.368 -23.262 -10.624 1.00 78.00 225 ILE A N 1
ATOM 1747 C CA . ILE A 1 225 ? 27.194 -22.583 -11.177 1.00 78.00 225 ILE A CA 1
ATOM 1748 C C . ILE A 1 225 ? 27.023 -21.277 -10.413 1.00 78.00 225 ILE A C 1
ATOM 1750 O O . ILE A 1 225 ? 27.006 -21.270 -9.181 1.00 78.00 225 ILE A O 1
ATOM 1754 N N . MET A 1 226 ? 26.896 -20.175 -11.145 1.00 71.94 226 MET A N 1
ATOM 1755 C CA . MET A 1 226 ? 26.486 -18.894 -10.588 1.00 71.94 226 MET A CA 1
ATOM 1756 C C . MET A 1 226 ? 25.183 -18.472 -11.249 1.00 71.94 226 MET A C 1
ATOM 1758 O O . MET A 1 226 ? 25.139 -18.291 -12.465 1.00 71.94 226 MET A O 1
ATOM 1762 N N . ASN A 1 227 ? 24.145 -18.231 -10.450 1.00 67.38 227 ASN A N 1
ATOM 1763 C CA . ASN A 1 227 ? 22.923 -17.612 -10.951 1.00 67.38 227 ASN A CA 1
ATOM 1764 C C . ASN A 1 227 ? 23.185 -16.129 -11.215 1.00 67.38 227 ASN A C 1
ATOM 1766 O O . ASN A 1 227 ? 23.064 -15.271 -10.334 1.00 67.38 227 ASN A O 1
ATOM 1770 N N . VAL A 1 228 ? 23.583 -15.818 -12.448 1.00 66.25 228 VAL A N 1
ATOM 1771 C CA . VAL A 1 228 ? 23.821 -14.442 -12.871 1.00 66.25 228 VAL A CA 1
ATOM 1772 C C . VAL A 1 228 ? 22.482 -13.788 -13.167 1.00 66.25 228 VAL A C 1
ATOM 1774 O O . VAL A 1 228 ? 21.869 -13.976 -14.216 1.00 66.25 228 VAL A O 1
ATOM 1777 N N . LYS A 1 229 ? 22.033 -12.943 -12.243 1.00 68.75 229 LYS A N 1
ATOM 1778 C CA . LYS A 1 229 ? 20.908 -12.048 -12.502 1.00 68.75 229 LYS A CA 1
ATOM 1779 C C . LYS A 1 229 ? 21.306 -11.068 -13.614 1.00 68.75 229 LYS A C 1
ATOM 1781 O O . LYS A 1 229 ? 22.148 -10.194 -13.417 1.00 68.75 229 LYS A O 1
ATOM 1786 N N . VAL A 1 230 ? 20.678 -11.236 -14.778 1.00 78.19 230 VAL A N 1
ATOM 1787 C CA . VAL A 1 230 ? 21.063 -10.641 -16.075 1.00 78.19 230 VAL A CA 1
ATOM 1788 C C . VAL A 1 230 ? 21.103 -9.106 -16.067 1.00 78.19 230 VAL A C 1
ATOM 1790 O O . VAL A 1 230 ? 21.829 -8.498 -16.851 1.00 78.19 230 VAL A O 1
ATOM 1793 N N . THR A 1 231 ? 20.342 -8.452 -15.182 1.00 83.25 231 THR A N 1
ATOM 1794 C CA . THR A 1 231 ? 20.308 -6.986 -15.074 1.00 83.25 231 THR A CA 1
ATOM 1795 C C . THR A 1 231 ? 20.593 -6.507 -13.650 1.00 83.25 231 THR A C 1
ATOM 1797 O O . THR A 1 231 ? 20.132 -7.138 -12.694 1.00 83.25 231 THR A O 1
ATOM 1800 N N . PRO A 1 232 ? 21.244 -5.336 -13.471 1.00 86.25 232 PRO A N 1
ATOM 1801 C CA . PRO A 1 232 ? 21.518 -4.771 -12.143 1.00 86.25 232 PRO A CA 1
ATOM 1802 C C . PRO A 1 232 ? 20.264 -4.666 -11.266 1.00 86.25 232 PRO A C 1
ATOM 1804 O O . PRO A 1 232 ? 20.290 -4.978 -10.083 1.00 86.25 232 PRO A O 1
ATOM 1807 N N . SER A 1 233 ? 19.131 -4.323 -11.883 1.00 85.94 233 SER A N 1
ATOM 1808 C CA . SER A 1 233 ? 17.828 -4.185 -11.224 1.00 85.94 233 SER A CA 1
ATOM 1809 C C . SER A 1 233 ? 17.222 -5.485 -10.688 1.00 85.94 233 SER A C 1
ATOM 1811 O O . SER A 1 233 ? 16.304 -5.428 -9.872 1.00 85.94 233 SER A O 1
ATOM 1813 N N . LEU A 1 234 ? 17.674 -6.650 -11.164 1.00 86.56 234 LEU A N 1
ATOM 1814 C CA . LEU A 1 234 ? 17.211 -7.944 -10.666 1.00 86.56 234 LEU A CA 1
ATOM 1815 C C . LEU A 1 234 ? 18.058 -8.424 -9.487 1.00 86.56 234 LEU A C 1
ATOM 1817 O O . LEU A 1 234 ? 17.538 -9.183 -8.669 1.00 86.56 234 LEU A O 1
ATOM 1821 N N . ARG A 1 235 ? 19.322 -7.974 -9.375 1.00 84.75 235 ARG A N 1
ATOM 1822 C CA . ARG A 1 235 ? 20.319 -8.454 -8.397 1.00 84.75 235 ARG A CA 1
ATOM 1823 C C . ARG A 1 235 ? 19.764 -8.527 -6.975 1.00 84.75 235 ARG A C 1
ATOM 1825 O O . ARG A 1 235 ? 19.833 -9.579 -6.351 1.00 84.75 235 ARG A O 1
ATOM 1832 N N . GLU A 1 236 ? 19.114 -7.458 -6.536 1.00 88.69 236 GLU A N 1
ATOM 1833 C CA . GLU A 1 236 ? 18.560 -7.312 -5.182 1.00 88.69 236 GLU A CA 1
ATOM 1834 C C . GLU A 1 236 ? 17.065 -7.644 -5.085 1.00 88.69 236 GLU A C 1
ATOM 1836 O O . GLU A 1 236 ? 16.482 -7.592 -4.007 1.00 88.69 236 GLU A O 1
ATOM 1841 N N . LEU A 1 237 ? 16.409 -7.959 -6.206 1.00 92.56 237 LEU A N 1
ATOM 1842 C CA . LEU A 1 237 ? 14.981 -8.257 -6.218 1.00 92.56 237 LEU A CA 1
ATOM 1843 C C . LEU A 1 237 ? 14.705 -9.549 -5.438 1.00 92.56 237 LEU A C 1
ATOM 1845 O O . LEU A 1 237 ? 15.245 -10.603 -5.784 1.00 92.56 237 LEU A O 1
ATOM 1849 N N . ILE A 1 238 ? 13.810 -9.449 -4.454 1.00 93.00 238 ILE A N 1
ATOM 1850 C CA . ILE A 1 238 ? 13.291 -10.564 -3.656 1.00 93.00 238 ILE A CA 1
ATOM 1851 C C . ILE A 1 238 ? 11.764 -10.493 -3.719 1.00 93.00 238 ILE A C 1
ATOM 1853 O O . ILE A 1 238 ? 11.166 -9.464 -3.391 1.00 93.00 238 ILE A O 1
ATOM 1857 N N . GLN A 1 239 ? 11.129 -11.566 -4.182 1.00 90.88 239 GLN A N 1
ATOM 1858 C CA . GLN A 1 239 ? 9.675 -11.675 -4.297 1.00 90.88 239 GLN A CA 1
ATOM 1859 C C . GLN A 1 239 ? 9.168 -12.806 -3.407 1.00 90.88 239 GLN A C 1
ATOM 1861 O O . GLN A 1 239 ? 9.898 -13.758 -3.164 1.00 90.88 239 GLN A O 1
ATOM 1866 N N . VAL A 1 240 ? 7.918 -12.694 -2.959 1.00 93.19 240 VAL A N 1
ATOM 1867 C CA . VAL A 1 240 ? 7.211 -13.822 -2.341 1.00 93.19 240 VAL A CA 1
ATOM 1868 C C . VAL A 1 240 ? 6.876 -14.831 -3.432 1.00 93.19 240 VAL A C 1
ATOM 1870 O O . VAL A 1 240 ? 6.467 -14.417 -4.526 1.00 93.19 240 VAL A O 1
ATOM 1873 N N . ASP A 1 241 ? 7.021 -16.116 -3.124 1.00 91.12 241 ASP A N 1
ATOM 1874 C CA . ASP A 1 241 ? 6.491 -17.172 -3.973 1.00 91.12 241 ASP A CA 1
ATOM 1875 C C . ASP A 1 241 ? 4.951 -17.124 -4.004 1.00 91.12 241 ASP A C 1
ATOM 1877 O O . ASP A 1 241 ? 4.285 -16.741 -3.043 1.00 91.12 241 ASP A O 1
ATOM 1881 N N . LYS A 1 242 ? 4.384 -17.420 -5.169 1.00 92.00 242 LYS A N 1
ATOM 1882 C CA . LYS A 1 242 ? 2.941 -17.387 -5.448 1.00 92.00 242 LYS A CA 1
ATOM 1883 C C . LYS A 1 242 ? 2.487 -18.629 -6.211 1.00 92.00 242 LYS A C 1
ATOM 1885 O O . LYS A 1 242 ? 1.435 -18.594 -6.843 1.00 92.00 242 LYS A O 1
ATOM 1890 N N . SER A 1 243 ? 3.309 -19.671 -6.213 1.00 90.88 243 SER A N 1
ATOM 1891 C CA . SER A 1 243 ? 3.081 -20.943 -6.894 1.00 90.88 243 SER A CA 1
ATOM 1892 C C . SER A 1 243 ? 1.755 -21.598 -6.485 1.00 90.88 243 SER A C 1
ATOM 1894 O O . SER A 1 243 ? 0.999 -22.001 -7.367 1.00 90.88 243 SER A O 1
ATOM 1896 N N . GLU A 1 244 ? 1.453 -21.597 -5.185 1.00 89.62 244 GLU A N 1
ATOM 1897 C CA . GLU A 1 244 ? 0.237 -22.160 -4.571 1.00 89.62 244 GLU A CA 1
ATOM 1898 C C . GLU A 1 244 ? -1.029 -21.311 -4.782 1.00 89.62 244 GLU A C 1
ATOM 1900 O O . GLU A 1 244 ? -2.131 -21.748 -4.473 1.00 89.62 244 GLU A O 1
ATOM 1905 N N . LEU A 1 245 ? -0.903 -20.078 -5.286 1.00 95.00 245 LEU A N 1
ATOM 1906 C CA . LEU A 1 245 ? -2.059 -19.202 -5.472 1.00 95.00 245 LEU A CA 1
ATOM 1907 C C . LEU A 1 245 ? -2.770 -19.484 -6.792 1.00 95.00 245 LEU A C 1
ATOM 1909 O O . LEU A 1 245 ? -2.149 -19.736 -7.828 1.00 95.00 245 LEU A O 1
ATOM 1913 N N . TRP A 1 246 ? -4.084 -19.276 -6.786 1.00 96.31 246 TRP A N 1
ATOM 1914 C CA . TRP A 1 246 ? -4.905 -19.313 -7.986 1.00 96.31 246 TRP A CA 1
ATOM 1915 C C . TRP A 1 246 ? -4.366 -18.385 -9.086 1.00 96.31 246 TRP A C 1
ATOM 1917 O O . TRP A 1 246 ? -4.239 -17.167 -8.908 1.00 96.31 246 TRP A O 1
ATOM 1927 N N . LYS A 1 247 ? -4.091 -18.964 -10.261 1.00 93.50 247 LYS A N 1
ATOM 1928 C CA . LYS A 1 247 ? -3.533 -18.258 -11.432 1.00 93.50 247 LYS A CA 1
ATOM 1929 C C . LYS A 1 247 ? -4.601 -17.604 -12.318 1.00 93.50 247 LYS A C 1
ATOM 1931 O O . LYS A 1 247 ? -4.264 -16.815 -13.202 1.00 93.50 247 LYS A O 1
ATOM 1936 N N . GLY A 1 248 ? -5.874 -17.940 -12.111 1.00 94.06 248 GLY A N 1
ATOM 1937 C CA . GLY A 1 248 ? -6.988 -17.479 -12.936 1.00 94.06 248 GLY A CA 1
ATOM 1938 C C . GLY A 1 248 ? -7.500 -16.075 -12.595 1.00 94.06 248 GLY A C 1
ATOM 1939 O O . GLY A 1 248 ? -6.899 -15.297 -11.850 1.00 94.06 248 GLY A O 1
ATOM 1940 N N . LYS A 1 249 ? -8.655 -15.728 -13.174 1.00 95.25 249 LYS A N 1
ATOM 1941 C CA . LYS A 1 249 ? -9.360 -14.468 -12.887 1.00 95.25 249 LYS A CA 1
ATOM 1942 C C . LYS A 1 249 ? -10.072 -14.542 -11.523 1.00 95.25 249 LYS A C 1
ATOM 1944 O O . LYS A 1 249 ? -10.443 -15.638 -11.105 1.00 95.25 249 LYS A O 1
ATOM 1949 N N . PRO A 1 250 ? -10.290 -13.394 -10.848 1.00 96.88 250 PRO A N 1
ATOM 1950 C CA . PRO A 1 250 ? -11.095 -13.348 -9.628 1.00 96.88 250 PRO A CA 1
ATOM 1951 C C . PRO A 1 250 ? -12.569 -13.658 -9.918 1.00 96.88 250 PRO A C 1
ATOM 1953 O O . PRO A 1 250 ? -13.034 -13.504 -11.051 1.00 96.88 250 PRO A O 1
ATOM 1956 N N . HIS A 1 251 ? -13.325 -14.009 -8.879 1.00 97.00 251 HIS A N 1
ATOM 1957 C CA . HIS A 1 251 ? -14.761 -14.247 -8.968 1.00 97.00 251 HIS A CA 1
ATOM 1958 C C . HIS A 1 251 ? -15.518 -12.947 -9.299 1.00 97.00 251 HIS A C 1
ATOM 1960 O O . HIS A 1 251 ? -15.591 -12.022 -8.488 1.00 97.00 251 HIS A O 1
ATOM 1966 N N . LYS A 1 252 ? -16.061 -12.866 -10.522 1.00 95.81 252 LYS A N 1
ATOM 1967 C CA . LYS A 1 252 ? -16.610 -11.634 -11.119 1.00 95.81 252 LYS A CA 1
ATOM 1968 C C . LYS A 1 252 ? -17.678 -10.935 -10.248 1.00 95.81 252 LYS A C 1
ATOM 1970 O O . LYS A 1 252 ? -17.518 -9.725 -10.067 1.00 95.81 252 LYS A O 1
ATOM 1975 N N . PRO A 1 253 ? -18.679 -11.628 -9.661 1.00 97.12 253 PRO A N 1
ATOM 1976 C CA . PRO A 1 253 ? -19.689 -11.006 -8.790 1.00 97.12 253 PRO A CA 1
ATOM 1977 C C . PRO A 1 253 ? -19.120 -10.231 -7.593 1.00 97.12 253 PRO A C 1
ATOM 1979 O O . PRO A 1 253 ? -19.649 -9.191 -7.214 1.00 97.12 253 PRO A O 1
ATOM 1982 N N . LEU A 1 254 ? -17.990 -10.677 -7.038 1.00 97.25 254 LEU A N 1
ATOM 1983 C CA . LEU A 1 254 ? -17.358 -10.069 -5.861 1.00 97.25 254 LEU A CA 1
ATOM 1984 C C . LEU A 1 254 ? -16.271 -9.043 -6.223 1.00 97.25 254 LEU A C 1
ATOM 1986 O O . LEU A 1 254 ? -15.408 -8.702 -5.403 1.00 97.25 254 LEU A O 1
ATOM 1990 N N . THR A 1 255 ? -16.289 -8.535 -7.459 1.00 97.44 255 THR A N 1
ATOM 1991 C CA . THR A 1 255 ? -15.336 -7.526 -7.930 1.00 97.44 255 THR A CA 1
ATOM 1992 C C . THR A 1 255 ? -16.011 -6.223 -8.334 1.00 97.44 255 THR A C 1
ATOM 1994 O O . THR A 1 255 ? -17.049 -6.206 -8.983 1.00 97.44 255 THR A O 1
ATOM 1997 N N . LYS A 1 256 ? -15.373 -5.099 -7.992 1.00 97.19 256 LYS A N 1
ATOM 1998 C CA . LYS A 1 256 ? -15.802 -3.750 -8.385 1.00 97.19 256 LYS A CA 1
ATOM 1999 C C . LYS A 1 256 ? -14.648 -2.976 -9.017 1.00 97.19 256 LYS A C 1
ATOM 2001 O O . LYS A 1 256 ? -13.487 -3.146 -8.642 1.00 97.19 256 LYS A O 1
ATOM 2006 N N . GLY A 1 257 ? -14.939 -2.093 -9.971 1.00 95.12 257 GLY A N 1
ATOM 2007 C CA . GLY A 1 257 ? -13.937 -1.167 -10.503 1.00 95.12 257 GLY A CA 1
ATOM 2008 C C . GLY A 1 257 ? -13.400 -0.239 -9.407 1.00 95.12 257 GLY A C 1
ATOM 2009 O O . GLY A 1 257 ? -14.184 0.398 -8.707 1.00 95.12 257 GLY A O 1
ATOM 2010 N N . LEU A 1 258 ? -12.072 -0.155 -9.246 1.00 95.19 258 LEU A N 1
ATOM 2011 C CA . LEU A 1 258 ? -11.450 0.759 -8.282 1.00 95.19 258 LEU A CA 1
ATOM 2012 C C . LEU A 1 258 ? -10.918 2.013 -8.984 1.00 95.19 258 LEU A C 1
ATOM 2014 O O . LEU A 1 258 ? -9.889 1.971 -9.669 1.00 95.19 258 LEU A O 1
ATOM 2018 N N . CYS A 1 259 ? -11.591 3.142 -8.767 1.00 93.06 259 CYS A N 1
ATOM 2019 C CA . CYS A 1 259 ? -11.110 4.452 -9.197 1.00 93.06 259 CYS A CA 1
ATOM 2020 C C . CYS A 1 259 ? -9.951 4.914 -8.303 1.00 93.06 259 CYS A C 1
ATOM 2022 O O . CYS A 1 259 ? -10.013 4.837 -7.076 1.00 93.06 259 CYS A O 1
ATOM 2024 N N . LYS A 1 260 ? -8.867 5.398 -8.916 1.00 93.19 260 LYS A N 1
ATOM 2025 C CA . LYS A 1 260 ? -7.689 5.880 -8.187 1.00 93.19 260 LYS A CA 1
ATOM 2026 C C . LYS A 1 260 ? -7.810 7.368 -7.897 1.00 93.19 260 LYS A C 1
ATOM 2028 O O . LYS A 1 260 ? -8.030 8.151 -8.809 1.00 93.19 260 LYS A O 1
ATOM 2033 N N . THR A 1 261 ? -7.535 7.761 -6.658 1.00 94.19 261 THR A N 1
ATOM 2034 C CA . THR A 1 261 ? -7.551 9.174 -6.239 1.00 94.19 261 THR A CA 1
ATOM 2035 C C . THR A 1 261 ? -6.294 9.943 -6.648 1.00 94.19 261 THR A C 1
ATOM 2037 O O . THR A 1 261 ? -6.296 11.168 -6.710 1.00 94.19 261 THR A O 1
ATOM 2040 N N . GLY A 1 262 ? -5.171 9.246 -6.864 1.00 94.38 262 GLY A N 1
ATOM 2041 C CA . GLY A 1 262 ? -3.874 9.886 -7.108 1.00 94.38 262 GLY A CA 1
ATOM 2042 C C . GLY A 1 262 ? -3.374 10.751 -5.943 1.00 94.38 262 GLY A C 1
ATOM 2043 O O . GLY A 1 262 ? -2.515 11.597 -6.159 1.00 94.38 262 GLY A O 1
ATOM 2044 N N . GLY A 1 263 ? -3.914 10.557 -4.732 1.00 95.62 263 GLY A N 1
ATOM 2045 C CA . GLY A 1 263 ? -3.596 11.380 -3.560 1.00 95.62 263 GLY A CA 1
ATOM 2046 C C . GLY A 1 263 ? -4.362 12.703 -3.475 1.00 95.62 263 GLY A C 1
ATOM 2047 O O . GLY A 1 263 ? -4.011 13.542 -2.646 1.00 95.62 263 GLY A O 1
ATOM 2048 N N . ARG A 1 264 ? -5.385 12.899 -4.318 1.00 96.94 264 ARG A N 1
ATOM 2049 C CA . ARG A 1 264 ? -6.251 14.082 -4.302 1.00 96.94 264 ARG A CA 1
ATOM 2050 C C . ARG A 1 264 ? -7.544 13.847 -3.523 1.00 96.94 264 ARG A C 1
ATOM 2052 O O . ARG A 1 264 ? -8.032 12.718 -3.468 1.00 96.94 264 ARG A O 1
ATOM 2059 N N . ASN A 1 265 ? -8.082 14.912 -2.933 1.00 96.19 265 ASN A N 1
ATOM 2060 C CA . ASN A 1 265 ? -9.409 14.922 -2.314 1.00 96.19 265 ASN A CA 1
ATOM 2061 C C . ASN A 1 265 ? -10.513 15.304 -3.325 1.00 96.19 265 ASN A C 1
ATOM 2063 O O . ASN A 1 265 ? -10.248 15.487 -4.512 1.00 96.19 265 ASN A O 1
ATOM 2067 N N . ASN A 1 266 ? -11.749 15.439 -2.841 1.00 95.75 266 ASN A N 1
ATOM 2068 C CA . ASN A 1 266 ? -12.922 15.855 -3.622 1.00 95.75 266 ASN A CA 1
ATOM 2069 C C . ASN A 1 266 ? -12.808 17.264 -4.242 1.00 95.75 266 ASN A C 1
ATOM 2071 O O . ASN A 1 266 ? -13.448 17.518 -5.252 1.00 95.75 266 ASN A O 1
ATOM 2075 N N . LEU A 1 267 ? -11.968 18.150 -3.696 1.00 96.44 267 LEU A N 1
ATOM 2076 C CA . LEU A 1 267 ? -11.674 19.477 -4.264 1.00 96.44 267 LEU A CA 1
ATOM 2077 C C . LEU A 1 267 ? -10.562 19.447 -5.331 1.00 96.44 267 LEU A C 1
ATOM 2079 O O . LEU A 1 267 ? -10.084 20.494 -5.761 1.00 96.44 267 LEU A O 1
ATOM 2083 N N . GLY A 1 268 ? -10.058 18.263 -5.695 1.00 94.19 268 GLY A N 1
ATOM 2084 C CA . GLY A 1 268 ? -8.954 18.107 -6.648 1.00 94.19 268 GLY A CA 1
ATOM 2085 C C . GLY A 1 268 ? -7.572 18.493 -6.100 1.00 94.19 268 GLY A C 1
ATOM 2086 O O . GLY A 1 268 ? -6.576 18.409 -6.825 1.00 94.19 268 GLY A O 1
ATOM 2087 N N . ARG A 1 269 ? -7.466 18.866 -4.818 1.00 94.94 269 ARG A N 1
ATOM 2088 C CA . ARG A 1 269 ? -6.201 19.249 -4.174 1.00 94.94 269 ARG A CA 1
ATOM 2089 C C . ARG A 1 269 ? -5.434 18.017 -3.710 1.00 94.94 269 ARG A C 1
ATOM 2091 O O . ARG A 1 269 ? -6.022 17.066 -3.199 1.00 94.94 269 ARG A O 1
ATOM 2098 N N . THR A 1 270 ? -4.110 18.039 -3.847 1.00 95.50 270 THR A N 1
ATOM 2099 C CA . THR A 1 270 ? -3.241 16.958 -3.357 1.00 95.50 270 THR A CA 1
ATOM 2100 C C . THR A 1 270 ? -3.157 17.006 -1.830 1.00 95.50 270 THR A C 1
ATOM 2102 O O . THR A 1 270 ? -2.523 17.899 -1.277 1.00 95.50 270 THR A O 1
ATOM 2105 N N . THR A 1 271 ? -3.759 16.033 -1.148 1.00 95.31 271 THR A N 1
ATOM 2106 C CA . THR A 1 271 ? -3.749 15.924 0.324 1.00 95.31 271 THR A CA 1
ATOM 2107 C C . THR A 1 271 ? -2.810 14.833 0.824 1.00 95.31 271 THR A C 1
ATOM 2109 O O . THR A 1 271 ? -2.261 14.934 1.914 1.00 95.31 271 THR A O 1
ATOM 2112 N N . SER A 1 272 ? -2.587 13.791 0.023 1.00 94.94 272 SER A N 1
ATOM 2113 C CA . SER A 1 272 ? -1.585 12.757 0.282 1.00 94.94 272 SER A CA 1
ATOM 2114 C C . SER A 1 272 ? -0.527 12.800 -0.806 1.00 94.94 272 SER A C 1
ATOM 2116 O O . SER A 1 272 ? -0.773 12.408 -1.949 1.00 94.94 272 SER A O 1
ATOM 2118 N N . TRP A 1 273 ? 0.660 13.283 -0.452 1.00 94.06 273 TRP A N 1
ATOM 2119 C CA . TRP A 1 273 ? 1.775 13.376 -1.386 1.00 94.06 273 TRP A CA 1
ATOM 2120 C C . TRP A 1 273 ? 2.274 11.992 -1.812 1.00 94.06 273 TRP A C 1
ATOM 2122 O O . TRP A 1 273 ? 1.984 10.966 -1.195 1.00 94.06 273 TRP A O 1
ATOM 2132 N N . HIS A 1 274 ? 3.033 11.970 -2.906 1.00 96.00 274 HIS A N 1
ATOM 2133 C CA . HIS A 1 274 ? 3.722 10.777 -3.407 1.00 96.00 274 HIS A CA 1
ATOM 2134 C C . HIS A 1 274 ? 2.810 9.612 -3.833 1.00 96.00 274 HIS A C 1
ATOM 2136 O O . HIS A 1 274 ? 3.272 8.481 -3.983 1.00 96.00 274 HIS A O 1
ATOM 2142 N N . ARG A 1 275 ? 1.525 9.865 -4.096 1.00 96.44 275 ARG A N 1
ATOM 2143 C CA . ARG A 1 275 ? 0.586 8.887 -4.666 1.00 96.44 275 ARG A CA 1
ATOM 2144 C C . ARG A 1 275 ? 0.303 9.189 -6.138 1.00 96.44 275 ARG A C 1
ATOM 2146 O O . ARG A 1 275 ? 0.260 10.344 -6.548 1.00 96.44 275 ARG A O 1
ATOM 2153 N N . GLY A 1 276 ? 0.116 8.153 -6.953 1.00 93.56 276 GLY A N 1
ATOM 2154 C CA . GLY A 1 276 ? -0.322 8.290 -8.347 1.00 93.56 276 GLY A CA 1
ATOM 2155 C C . GLY A 1 276 ? 0.312 7.288 -9.310 1.00 93.56 276 GLY A C 1
ATOM 2156 O O . GLY A 1 276 ? 1.371 6.722 -9.045 1.00 93.56 276 GLY A O 1
ATOM 2157 N N . GLY A 1 277 ? -0.346 7.075 -10.451 1.00 93.44 277 GLY A N 1
ATOM 2158 C CA . GLY A 1 277 ? 0.037 6.054 -11.429 1.00 93.44 277 GLY A CA 1
ATOM 2159 C C . GLY A 1 277 ? -0.278 4.633 -10.948 1.00 93.44 277 GLY A C 1
ATOM 2160 O O . GLY A 1 277 ? -1.324 4.380 -10.343 1.00 93.44 277 GLY A O 1
ATOM 2161 N N . GLY A 1 278 ? 0.631 3.697 -11.218 1.00 94.81 278 GLY A N 1
ATOM 2162 C CA . GLY A 1 278 ? 0.506 2.279 -10.873 1.00 94.81 278 GLY A CA 1
ATOM 2163 C C . GLY A 1 278 ? -0.464 1.492 -11.759 1.00 94.81 278 GLY A C 1
ATOM 2164 O O . GLY A 1 278 ? -1.240 2.063 -12.525 1.00 94.81 278 GLY A O 1
ATOM 2165 N N . HIS A 1 279 ? -0.485 0.169 -11.600 1.00 96.06 279 HIS A N 1
ATOM 2166 C CA . HIS A 1 279 ? -1.351 -0.721 -12.387 1.00 96.06 279 HIS A CA 1
ATOM 2167 C C . HIS A 1 279 ? -2.835 -0.574 -12.008 1.00 96.06 279 HIS A C 1
ATOM 2169 O O . HIS A 1 279 ? -3.139 -0.358 -10.831 1.00 96.06 279 HIS A O 1
ATOM 2175 N N . LYS A 1 280 ? -3.766 -0.663 -12.970 1.00 95.56 280 LYS A N 1
ATOM 2176 C CA . LYS A 1 280 ? -5.221 -0.653 -12.703 1.00 95.56 280 LYS A CA 1
ATOM 2177 C C . LYS A 1 280 ? -5.595 -1.846 -11.813 1.00 95.56 280 LYS A C 1
ATOM 2179 O O . LYS A 1 280 ? -5.002 -2.916 -11.933 1.00 95.56 280 LYS A O 1
ATOM 2184 N N . ARG A 1 281 ? -6.534 -1.666 -10.885 1.00 95.38 281 ARG A N 1
ATOM 2185 C CA . ARG A 1 281 ? -6.941 -2.712 -9.936 1.00 95.38 281 ARG A CA 1
ATOM 2186 C C . ARG A 1 281 ? -8.458 -2.833 -9.916 1.00 95.38 281 ARG A C 1
ATOM 2188 O O . ARG A 1 281 ? -9.160 -1.849 -10.129 1.00 95.38 281 ARG A O 1
ATOM 2195 N N . LEU A 1 282 ? -8.929 -4.043 -9.652 1.00 96.38 282 LEU A N 1
ATOM 2196 C CA . LEU A 1 282 ? -10.309 -4.314 -9.269 1.00 96.38 282 LEU A CA 1
ATOM 2197 C C . LEU A 1 282 ? -10.346 -4.457 -7.752 1.00 96.38 282 LEU A C 1
ATOM 2199 O O . LEU A 1 282 ? -9.487 -5.133 -7.183 1.00 96.38 282 LEU A O 1
ATOM 2203 N N . TYR A 1 283 ? -11.308 -3.822 -7.105 1.00 97.81 283 TYR A N 1
ATOM 2204 C CA . TYR A 1 283 ? -11.576 -4.000 -5.689 1.00 97.81 283 TYR A CA 1
ATOM 2205 C C . TYR A 1 283 ? -12.259 -5.350 -5.469 1.00 97.81 283 TYR A C 1
ATOM 2207 O O . TYR A 1 283 ? -13.248 -5.641 -6.135 1.00 97.81 283 TYR A O 1
ATOM 2215 N N . ARG A 1 284 ? -11.716 -6.172 -4.565 1.00 97.81 284 ARG A N 1
ATOM 2216 C CA . ARG A 1 284 ? -12.345 -7.425 -4.122 1.00 97.81 284 ARG A CA 1
ATOM 2217 C C . ARG A 1 284 ? -13.131 -7.139 -2.855 1.00 97.81 284 ARG A C 1
ATOM 2219 O O . ARG A 1 284 ? -12.526 -6.676 -1.877 1.00 97.81 284 ARG A O 1
ATOM 2226 N N . ILE A 1 285 ? -14.436 -7.391 -2.907 1.00 97.69 285 ILE A N 1
ATOM 2227 C CA . ILE A 1 285 ? -15.357 -7.212 -1.785 1.00 97.69 285 ILE A CA 1
ATOM 2228 C C . ILE A 1 285 ? -15.066 -8.329 -0.782 1.00 97.69 285 ILE A C 1
ATOM 2230 O O . ILE A 1 285 ? -15.373 -9.484 -1.049 1.00 97.69 285 ILE A O 1
ATOM 2234 N N . ILE A 1 286 ? -14.406 -7.983 0.327 1.00 97.75 286 ILE A N 1
ATOM 2235 C CA . ILE A 1 286 ? -14.168 -8.909 1.441 1.00 97.75 286 ILE A CA 1
ATOM 2236 C C . ILE A 1 286 ? -15.319 -8.789 2.433 1.00 97.75 286 ILE A C 1
ATOM 2238 O O . ILE A 1 286 ? -15.677 -7.676 2.829 1.00 97.75 286 ILE A O 1
ATOM 2242 N N . ASP A 1 287 ? -15.784 -9.931 2.920 1.00 97.12 287 ASP A N 1
ATOM 2243 C CA . ASP A 1 287 ? -16.567 -10.027 4.139 1.00 97.12 287 ASP A CA 1
ATOM 2244 C C . ASP A 1 287 ? -15.664 -9.882 5.378 1.00 97.12 287 ASP A C 1
ATOM 2246 O O . ASP A 1 287 ? -15.031 -10.825 5.852 1.00 97.12 287 ASP A O 1
ATOM 2250 N N . PHE A 1 288 ? -15.572 -8.654 5.896 1.00 97.06 288 PHE A N 1
ATOM 2251 C CA . PHE A 1 288 ? -14.873 -8.377 7.156 1.00 97.06 288 PHE A CA 1
ATOM 2252 C C . PHE A 1 288 ? -15.734 -8.656 8.390 1.00 97.06 288 PHE A C 1
ATOM 2254 O O . PHE A 1 288 ? -15.197 -8.612 9.496 1.00 97.06 288 PHE A O 1
ATOM 2261 N N . LYS A 1 289 ? -17.046 -8.854 8.219 1.00 95.50 289 LYS A N 1
ATOM 2262 C CA . LYS A 1 289 ? -18.014 -8.936 9.316 1.00 95.50 289 LYS A CA 1
ATOM 2263 C C . LYS A 1 289 ? -18.297 -10.370 9.746 1.00 95.50 289 LYS A C 1
ATOM 2265 O O . LYS A 1 289 ? -18.539 -10.581 10.928 1.00 95.50 289 LYS A O 1
ATOM 2270 N N . ARG A 1 290 ? -18.248 -11.336 8.818 1.00 95.25 290 ARG A N 1
ATOM 2271 C CA . ARG A 1 290 ? -18.590 -12.745 9.080 1.00 95.25 290 ARG A CA 1
ATOM 2272 C C . ARG A 1 290 ? -19.993 -12.843 9.692 1.00 95.25 290 ARG A C 1
ATOM 2274 O O . ARG A 1 290 ? -20.201 -13.346 10.794 1.00 95.25 290 ARG A O 1
ATOM 2281 N N . ASN A 1 291 ? -20.955 -12.240 8.992 1.00 91.94 291 ASN A N 1
ATOM 2282 C CA . ASN A 1 291 ? -22.329 -12.100 9.480 1.00 91.94 291 ASN A CA 1
ATOM 2283 C C . ASN A 1 291 ? -23.164 -13.371 9.325 1.00 91.94 291 ASN A C 1
ATOM 2285 O O . ASN A 1 291 ? -24.064 -13.571 10.130 1.00 91.94 291 ASN A O 1
ATOM 2289 N N . LYS A 1 292 ? -22.879 -14.209 8.321 1.00 93.00 292 LYS A N 1
ATOM 2290 C CA . LYS A 1 292 ? -23.551 -15.502 8.161 1.00 93.00 292 LYS A CA 1
ATOM 2291 C C . LYS A 1 292 ? -23.119 -16.435 9.288 1.00 93.00 292 LYS A C 1
ATOM 2293 O O . LYS A 1 292 ? -21.987 -16.921 9.272 1.00 93.00 292 LYS A O 1
ATOM 2298 N N . GLN A 1 293 ? -23.994 -16.587 10.277 1.00 92.31 293 GLN A N 1
ATOM 2299 C CA . GLN A 1 293 ? -23.771 -17.427 11.446 1.00 92.31 293 GLN A CA 1
ATOM 2300 C C . GLN A 1 293 ? -24.273 -18.847 11.198 1.00 92.31 293 GLN A C 1
ATOM 2302 O O . GLN A 1 293 ? -25.207 -19.034 10.427 1.00 92.31 293 GLN A O 1
ATOM 2307 N N . ASP A 1 294 ? -23.613 -19.824 11.817 1.00 93.62 294 ASP A N 1
ATOM 2308 C CA . ASP A 1 294 ? -24.014 -21.239 11.877 1.00 93.62 294 ASP A CA 1
ATOM 2309 C C . ASP A 1 294 ? -24.137 -21.966 10.523 1.00 93.62 294 ASP A C 1
ATOM 2311 O O . ASP A 1 294 ? -24.620 -23.091 10.453 1.00 93.62 294 ASP A O 1
ATOM 2315 N N . ILE A 1 295 ? -23.625 -21.364 9.445 1.00 95.81 295 ILE A N 1
ATOM 2316 C CA . ILE A 1 295 ? -23.534 -21.980 8.116 1.00 95.81 295 ILE A CA 1
ATOM 2317 C C . ILE A 1 295 ? -22.064 -22.275 7.819 1.00 95.81 295 ILE A C 1
ATOM 2319 O O . ILE A 1 295 ? -21.217 -21.371 7.830 1.00 95.81 295 ILE A O 1
ATOM 2323 N N . PHE A 1 296 ? -21.755 -23.540 7.540 1.00 96.69 296 PHE A N 1
ATOM 2324 C CA . PHE A 1 296 ? -20.420 -23.932 7.108 1.00 96.69 296 PHE A CA 1
ATOM 2325 C C . PHE A 1 296 ? -20.124 -23.389 5.709 1.00 96.69 296 PHE A C 1
ATOM 2327 O O . PHE A 1 296 ? -20.994 -23.267 4.846 1.00 96.69 296 PHE A O 1
ATOM 2334 N N . ALA A 1 297 ? -18.860 -23.049 5.492 1.00 97.38 297 ALA A N 1
ATOM 2335 C CA . ALA A 1 297 ? -18.340 -22.666 4.198 1.00 97.38 297 ALA A CA 1
ATOM 2336 C C . ALA A 1 297 ? -17.085 -23.469 3.885 1.00 97.38 297 ALA A C 1
ATOM 2338 O O . ALA A 1 297 ? -16.196 -23.597 4.728 1.00 97.38 297 ALA A O 1
ATOM 2339 N N . THR A 1 298 ? -17.002 -23.967 2.659 1.00 98.00 298 THR A N 1
ATOM 2340 C CA . THR A 1 298 ? -15.839 -24.687 2.144 1.00 98.00 298 THR A CA 1
ATOM 2341 C C . THR A 1 298 ? -14.918 -23.712 1.419 1.00 98.00 298 THR A C 1
ATOM 2343 O O . THR A 1 298 ? -15.368 -22.856 0.651 1.00 98.00 298 THR A O 1
ATOM 2346 N N . VAL A 1 299 ? -13.615 -23.804 1.679 1.00 97.94 299 VAL A N 1
ATOM 2347 C CA . VAL A 1 299 ? -12.594 -23.009 0.994 1.00 97.94 299 VAL A CA 1
ATOM 2348 C C . VAL A 1 299 ? -12.401 -23.561 -0.409 1.00 97.94 299 VAL A C 1
ATOM 2350 O O . VAL A 1 299 ? -11.898 -24.660 -0.589 1.00 97.94 299 VAL A O 1
ATOM 2353 N N . GLU A 1 300 ? -12.775 -22.780 -1.412 1.00 97.12 300 GLU A N 1
ATOM 2354 C CA . GLU A 1 300 ? -12.652 -23.177 -2.815 1.00 97.12 300 GLU A CA 1
ATOM 2355 C C . GLU A 1 300 ? -11.228 -22.984 -3.318 1.00 97.12 300 GLU A C 1
ATOM 2357 O O . GLU A 1 300 ? -10.664 -23.861 -3.958 1.00 97.12 300 GLU A O 1
ATOM 2362 N N . ARG A 1 301 ? -10.653 -21.804 -3.054 1.00 97.06 301 ARG A N 1
ATOM 2363 C CA . ARG A 1 301 ? -9.300 -21.459 -3.501 1.00 97.06 301 ARG A CA 1
ATOM 2364 C C . ARG A 1 301 ? -8.721 -20.246 -2.800 1.00 97.06 301 ARG A C 1
ATOM 2366 O O . ARG A 1 301 ? -9.454 -19.381 -2.306 1.00 97.06 301 ARG A O 1
ATOM 2373 N N . ILE A 1 302 ? -7.399 -20.127 -2.854 1.00 97.44 302 ILE A N 1
ATOM 2374 C CA . ILE A 1 302 ? -6.660 -18.980 -2.315 1.00 97.44 302 ILE A CA 1
ATOM 2375 C C . ILE A 1 302 ? -6.181 -18.083 -3.459 1.00 97.44 302 ILE A C 1
ATOM 2377 O O . ILE A 1 302 ? -5.496 -18.507 -4.386 1.00 97.44 302 ILE A O 1
ATOM 2381 N N . GLU A 1 303 ? -6.534 -16.801 -3.399 1.00 97.44 303 GLU A N 1
ATOM 2382 C CA . GLU A 1 303 ? -6.263 -15.829 -4.453 1.00 97.44 303 GLU A CA 1
ATOM 2383 C C . GLU A 1 303 ? -5.328 -14.698 -3.998 1.00 97.44 303 GLU A C 1
ATOM 2385 O O . GLU A 1 303 ? -5.328 -14.224 -2.854 1.00 97.44 303 GLU A O 1
ATOM 2390 N N . TYR A 1 304 ? -4.567 -14.180 -4.963 1.00 97.12 304 TYR A N 1
ATOM 2391 C CA . TYR A 1 304 ? -3.830 -12.932 -4.809 1.00 97.12 304 TYR A CA 1
ATOM 2392 C C . TYR A 1 304 ? -4.767 -11.714 -4.882 1.00 97.12 304 TYR A C 1
ATOM 2394 O O . TYR A 1 304 ? -5.458 -11.510 -5.884 1.00 97.12 304 TYR A O 1
ATOM 2402 N N . ASP A 1 305 ? -4.703 -10.817 -3.891 1.00 97.00 305 ASP A N 1
ATOM 2403 C CA . ASP A 1 305 ? -5.368 -9.514 -3.967 1.00 97.00 305 ASP A CA 1
ATOM 2404 C C . ASP A 1 305 ? -4.381 -8.345 -4.140 1.00 97.00 305 ASP A C 1
ATOM 2406 O O . ASP A 1 305 ? -3.513 -8.126 -3.298 1.00 97.00 305 ASP A O 1
ATOM 2410 N N . PRO A 1 306 ? -4.534 -7.503 -5.181 1.00 95.62 306 PRO A N 1
ATOM 2411 C CA . PRO A 1 306 ? -3.676 -6.338 -5.374 1.00 95.62 306 PRO A CA 1
ATOM 2412 C C . PRO A 1 306 ? -4.014 -5.138 -4.470 1.00 95.62 306 PRO A C 1
ATOM 2414 O O . PRO A 1 306 ? -3.320 -4.120 -4.548 1.00 95.62 306 PRO A O 1
ATOM 2417 N N . ASN A 1 307 ? -5.088 -5.171 -3.676 1.00 96.75 307 ASN A N 1
ATOM 2418 C CA . ASN A 1 307 ? -5.528 -4.035 -2.852 1.00 96.75 307 ASN A CA 1
ATOM 2419 C C . ASN A 1 307 ? -5.045 -4.118 -1.398 1.00 96.75 307 ASN A C 1
ATOM 2421 O O . ASN A 1 307 ? -5.131 -3.120 -0.680 1.00 96.75 307 ASN A O 1
ATOM 2425 N N . ARG A 1 308 ? -4.509 -5.266 -0.979 1.00 96.12 308 ARG A N 1
ATOM 2426 C CA . ARG A 1 308 ? -3.930 -5.509 0.346 1.00 96.12 308 ARG A CA 1
ATOM 2427 C C . ARG A 1 308 ? -2.648 -6.335 0.248 1.00 96.12 308 ARG A C 1
ATOM 2429 O O . ARG A 1 308 ? -2.198 -6.687 -0.836 1.00 96.12 308 ARG A O 1
ATOM 2436 N N . THR A 1 309 ? -2.008 -6.544 1.392 1.00 96.56 309 THR A N 1
ATOM 2437 C CA . THR A 1 309 ? -0.766 -7.320 1.505 1.00 96.56 309 THR A CA 1
ATOM 2438 C C . THR A 1 309 ? -1.032 -8.810 1.707 1.00 96.56 309 THR A C 1
ATOM 2440 O O . THR A 1 309 ? -0.243 -9.628 1.244 1.00 96.56 309 THR A O 1
ATOM 2443 N N . SER A 1 310 ? -2.112 -9.161 2.405 1.00 96.75 310 SER A N 1
ATOM 2444 C CA . SER A 1 310 ? -2.526 -10.539 2.679 1.00 96.75 310 SER A CA 1
ATOM 2445 C C . SER A 1 310 ? -3.178 -11.209 1.471 1.00 96.75 310 SER A C 1
ATOM 2447 O O . SER A 1 310 ? -3.688 -10.530 0.573 1.00 96.75 310 SER A O 1
ATOM 2449 N N . PHE A 1 311 ? -3.175 -12.542 1.459 1.00 97.56 311 PHE A N 1
ATOM 2450 C CA . PHE A 1 311 ? -3.970 -13.314 0.508 1.00 97.56 311 PHE A CA 1
ATOM 2451 C C . PHE A 1 311 ? -5.432 -13.364 0.959 1.00 97.56 311 PHE A C 1
ATOM 2453 O O . PHE A 1 311 ? -5.761 -13.071 2.115 1.00 97.56 311 PHE A O 1
ATOM 2460 N N . ILE A 1 312 ? -6.316 -13.691 0.024 1.00 97.88 312 ILE A N 1
ATOM 2461 C CA . ILE A 1 312 ? -7.743 -13.864 0.290 1.00 97.88 312 ILE A CA 1
ATOM 2462 C C . ILE A 1 312 ? -8.164 -15.274 -0.081 1.00 97.88 312 ILE A C 1
ATOM 2464 O O . ILE A 1 312 ? -7.643 -15.831 -1.039 1.00 97.88 312 ILE A O 1
ATOM 2468 N N . ALA A 1 313 ? -9.106 -15.830 0.665 1.00 98.00 313 ALA A N 1
ATOM 2469 C CA . ALA A 1 313 ? -9.718 -17.106 0.331 1.00 98.00 313 ALA A CA 1
ATOM 2470 C C . ALA A 1 313 ? -11.110 -16.840 -0.237 1.00 98.00 313 ALA A C 1
ATOM 2472 O O . ALA A 1 313 ? -11.863 -16.039 0.329 1.00 98.00 313 ALA A O 1
ATOM 2473 N N . LEU A 1 314 ? -11.423 -17.473 -1.365 1.00 98.25 314 LEU A N 1
ATOM 2474 C CA . LEU A 1 314 ? -12.794 -17.583 -1.837 1.00 98.25 314 LEU A CA 1
ATOM 2475 C C . LEU A 1 314 ? -13.428 -18.764 -1.114 1.00 98.25 314 LEU A C 1
ATOM 2477 O O . LEU A 1 314 ? -12.907 -19.876 -1.174 1.00 98.25 314 LEU A O 1
ATOM 2481 N N . ILE A 1 315 ? -14.540 -18.511 -0.444 1.00 98.00 315 ILE A N 1
ATOM 2482 C CA . ILE A 1 315 ? -15.302 -19.535 0.260 1.00 98.00 315 ILE A CA 1
ATOM 2483 C C . ILE A 1 315 ? -16.681 -19.655 -0.372 1.00 98.00 315 ILE A C 1
ATOM 2485 O O . ILE A 1 315 ? -17.242 -18.649 -0.820 1.00 98.00 315 ILE A O 1
ATOM 2489 N N . LYS A 1 316 ? -17.200 -20.878 -0.401 1.00 97.94 316 LYS A N 1
ATOM 2490 C CA . LYS A 1 316 ? -18.564 -21.202 -0.801 1.00 97.94 316 LYS A CA 1
ATOM 2491 C C . LYS A 1 316 ? -19.311 -21.686 0.432 1.00 97.94 316 LYS A C 1
ATOM 2493 O O . LYS A 1 316 ? -18.893 -22.662 1.048 1.00 97.94 316 LYS A O 1
ATOM 2498 N N . PHE A 1 317 ? -20.359 -20.978 0.814 1.00 97.62 317 PHE A N 1
ATOM 2499 C CA . PHE A 1 317 ? -21.262 -21.411 1.873 1.00 97.62 317 PHE A CA 1
ATOM 2500 C C . PHE A 1 317 ? -22.115 -22.588 1.388 1.00 97.62 317 PHE A C 1
ATOM 2502 O O . PHE A 1 317 ? -22.342 -22.742 0.187 1.00 97.62 317 PHE A O 1
ATOM 2509 N N . ASP A 1 318 ? -22.604 -23.403 2.319 1.00 96.38 318 ASP A N 1
ATOM 2510 C CA . ASP A 1 318 ? -23.468 -24.546 1.997 1.00 96.38 318 ASP A CA 1
ATOM 2511 C C . ASP A 1 318 ? -24.801 -24.111 1.339 1.00 96.38 318 ASP A C 1
ATOM 2513 O O . ASP A 1 318 ? -25.401 -24.881 0.595 1.00 96.38 318 ASP A O 1
ATOM 2517 N N . ASP A 1 319 ? -25.209 -22.846 1.510 1.00 94.31 319 ASP A N 1
ATOM 2518 C CA . ASP A 1 319 ? -26.335 -22.215 0.796 1.00 94.31 319 ASP A CA 1
ATOM 2519 C C . ASP A 1 319 ? -26.034 -21.857 -0.679 1.00 94.31 319 ASP A C 1
ATOM 2521 O O . ASP A 1 319 ? -26.904 -21.379 -1.406 1.00 94.31 319 ASP A O 1
ATOM 2525 N N . GLY A 1 320 ? -24.804 -22.096 -1.140 1.00 94.06 320 GLY A N 1
ATOM 2526 C CA . GLY A 1 320 ? -24.356 -21.852 -2.508 1.00 94.06 320 GLY A CA 1
ATOM 2527 C C . GLY A 1 320 ? -23.784 -20.456 -2.761 1.00 94.06 320 GLY A C 1
ATOM 2528 O O . GLY A 1 320 ? -23.244 -20.219 -3.846 1.00 94.06 320 GLY A O 1
ATOM 2529 N N . GLU A 1 321 ? -23.835 -19.535 -1.793 1.00 95.69 321 GLU A N 1
ATOM 2530 C CA . GLU A 1 321 ? -23.260 -18.203 -1.964 1.00 95.69 321 GLU A CA 1
ATOM 2531 C C . GLU A 1 321 ? -21.738 -18.189 -1.796 1.00 95.69 321 GLU A C 1
ATOM 2533 O O . GLU A 1 321 ? -21.147 -18.900 -0.982 1.00 95.69 321 GLU A O 1
ATOM 2538 N N . TYR A 1 322 ? -21.089 -17.291 -2.534 1.00 97.38 322 TYR A N 1
ATOM 2539 C CA . TYR A 1 322 ? -19.650 -17.079 -2.452 1.00 97.38 322 TYR A CA 1
ATOM 2540 C C . TYR A 1 322 ? -19.315 -15.824 -1.651 1.00 97.38 322 TYR A C 1
ATOM 2542 O O . TYR A 1 322 ? -19.996 -14.802 -1.727 1.00 97.38 322 TYR A O 1
ATOM 2550 N N . SER A 1 323 ? -18.203 -15.853 -0.926 1.00 97.75 323 SER A N 1
ATOM 2551 C CA . SER A 1 323 ? -17.649 -14.670 -0.261 1.00 97.75 323 SER A CA 1
ATOM 2552 C C . SER A 1 323 ? -16.129 -14.711 -0.240 1.00 97.75 323 SER A C 1
ATOM 2554 O O . SER A 1 323 ? -15.521 -15.776 -0.261 1.00 97.75 323 SER A O 1
ATOM 2556 N N . TYR A 1 324 ? -15.493 -13.540 -0.185 1.00 98.25 324 TYR A N 1
ATOM 2557 C CA . TYR A 1 324 ? -14.061 -13.461 0.091 1.00 98.25 324 TYR A CA 1
ATOM 2558 C C . TYR A 1 324 ? -13.821 -13.171 1.562 1.00 98.25 324 TYR A C 1
ATOM 2560 O O . TYR A 1 324 ? -14.400 -12.236 2.111 1.00 98.25 324 TYR A O 1
ATOM 2568 N N . ILE A 1 325 ? -12.873 -13.883 2.154 1.00 97.88 325 ILE A N 1
ATOM 2569 C CA . ILE A 1 325 ? -12.326 -13.579 3.477 1.00 97.88 325 ILE A CA 1
ATOM 2570 C C . ILE A 1 325 ? -10.830 -13.285 3.376 1.00 97.88 325 ILE A C 1
ATOM 2572 O O . ILE A 1 325 ? -10.178 -13.616 2.382 1.00 97.88 325 ILE A O 1
ATOM 2576 N N . ILE A 1 326 ? -10.260 -12.657 4.406 1.00 97.62 326 ILE A N 1
ATOM 2577 C CA . ILE A 1 326 ? -8.800 -12.654 4.550 1.00 97.62 326 ILE A CA 1
ATOM 2578 C C . ILE A 1 326 ? -8.371 -14.094 4.829 1.00 97.62 326 ILE A C 1
ATOM 2580 O O . ILE A 1 326 ? -8.887 -14.703 5.759 1.00 97.62 326 ILE A O 1
ATOM 2584 N N . ALA A 1 327 ? -7.427 -14.619 4.047 1.00 97.44 327 ALA A N 1
ATOM 2585 C CA . ALA A 1 327 ? -6.907 -15.956 4.284 1.00 97.44 327 ALA A CA 1
ATOM 2586 C C . ALA A 1 327 ? -6.021 -15.942 5.546 1.00 97.44 327 ALA A C 1
ATOM 2588 O O . ALA A 1 327 ? -5.042 -15.175 5.584 1.00 97.44 327 ALA A O 1
ATOM 2589 N N . PRO A 1 328 ? -6.322 -16.759 6.568 1.00 96.94 328 PRO A N 1
ATOM 2590 C CA . PRO A 1 328 ? -5.379 -17.057 7.624 1.00 96.94 328 PRO A CA 1
ATOM 2591 C C . PRO A 1 328 ? -4.240 -17.939 7.105 1.00 96.94 328 PRO A C 1
ATOM 2593 O O . PRO A 1 328 ? -4.324 -18.581 6.060 1.00 96.94 328 PRO A O 1
ATOM 2596 N N . GLN A 1 329 ? -3.136 -17.944 7.835 1.00 94.62 329 GLN A N 1
ATOM 2597 C CA . GLN A 1 329 ? -2.004 -18.817 7.584 1.00 94.62 329 GLN A CA 1
ATOM 2598 C C . GLN A 1 329 ? -2.402 -20.273 7.862 1.00 94.62 329 GLN A C 1
ATOM 2600 O O . GLN A 1 329 ? -3.069 -20.532 8.860 1.00 94.62 329 GLN A O 1
ATOM 2605 N N . LYS A 1 330 ? -1.936 -21.203 7.017 1.00 93.06 330 LYS A N 1
ATOM 2606 C CA . LYS A 1 330 ? -2.255 -22.646 7.044 1.00 93.06 330 LYS A CA 1
ATOM 2607 C C . LYS A 1 330 ? -3.679 -23.031 6.623 1.00 93.06 330 LYS A C 1
ATOM 2609 O O . LYS A 1 330 ? -4.008 -24.203 6.720 1.00 93.06 330 LYS A O 1
ATOM 2614 N N . LEU A 1 331 ? -4.502 -22.089 6.164 1.00 94.81 331 LEU A N 1
ATOM 2615 C CA . LEU A 1 331 ? -5.761 -22.445 5.511 1.00 94.81 331 LEU A CA 1
ATOM 2616 C C . LEU A 1 331 ? -5.447 -23.046 4.137 1.00 94.81 331 LEU A C 1
ATOM 2618 O O . LEU A 1 331 ? -4.662 -22.441 3.403 1.00 94.81 331 LEU A O 1
ATOM 2622 N N . VAL A 1 332 ? -6.041 -24.192 3.806 1.00 94.62 332 VAL A N 1
ATOM 2623 C CA . VAL A 1 332 ? -5.849 -24.888 2.523 1.00 94.62 332 VAL A CA 1
ATOM 2624 C C . VAL A 1 332 ? -7.187 -24.985 1.780 1.00 94.62 332 VAL A C 1
ATOM 2626 O O . VAL A 1 332 ? -8.256 -24.773 2.351 1.00 94.62 332 VAL A O 1
ATOM 2629 N N . GLU A 1 333 ? -7.139 -25.239 0.477 1.00 95.44 333 GLU A N 1
ATOM 2630 C CA . GLU A 1 333 ? -8.328 -25.542 -0.325 1.00 95.44 333 GLU A CA 1
ATOM 2631 C C . GLU A 1 333 ? -9.014 -26.816 0.209 1.00 95.44 333 GLU A C 1
ATOM 2633 O O . GLU A 1 333 ? -8.347 -27.772 0.598 1.00 95.44 333 GLU A O 1
ATOM 2638 N N . GLY A 1 334 ? -10.345 -26.811 0.281 1.00 95.69 334 GLY A N 1
ATOM 2639 C CA . GLY A 1 334 ? -11.159 -27.887 0.859 1.00 95.69 334 GLY A CA 1
ATOM 2640 C C . GLY A 1 334 ? -11.452 -27.759 2.360 1.00 95.69 334 GLY A C 1
ATOM 2641 O O . GLY A 1 334 ? -12.337 -28.452 2.861 1.00 95.69 334 GLY A O 1
ATOM 2642 N N . ASP A 1 335 ? -10.786 -26.859 3.093 1.00 96.69 335 ASP A N 1
ATOM 2643 C CA . ASP A 1 335 ? -11.082 -26.648 4.514 1.00 96.69 335 ASP A CA 1
ATOM 2644 C C . ASP A 1 335 ? -12.518 -26.141 4.731 1.00 96.69 335 ASP A C 1
ATOM 2646 O O . ASP A 1 335 ? -12.976 -25.217 4.055 1.00 96.69 335 ASP A O 1
ATOM 2650 N N . ARG A 1 336 ? -13.215 -26.693 5.732 1.00 96.31 336 ARG A N 1
ATOM 2651 C CA . ARG A 1 336 ? -14.503 -26.162 6.209 1.00 96.31 336 ARG A CA 1
ATOM 2652 C C . ARG A 1 336 ? -14.285 -25.181 7.355 1.00 96.31 336 ARG A C 1
ATOM 2654 O O . ARG A 1 336 ? -13.575 -25.490 8.315 1.00 96.31 336 ARG A O 1
ATOM 2661 N N .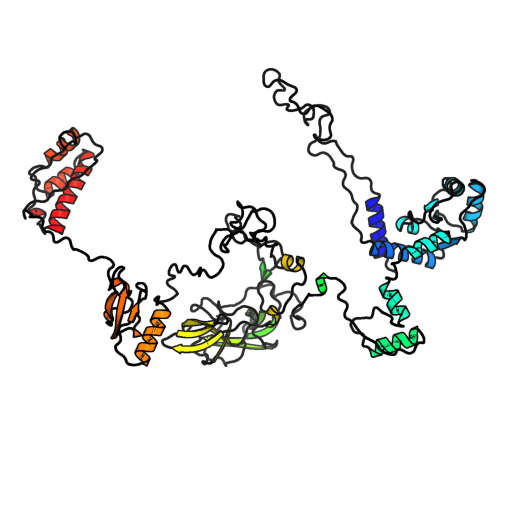 ILE A 1 337 ? -14.917 -24.016 7.251 1.00 97.19 337 ILE A N 1
ATOM 2662 C CA . ILE A 1 337 ? -14.895 -22.950 8.255 1.00 97.19 337 ILE A CA 1
ATOM 2663 C C . ILE A 1 337 ? -16.314 -22.477 8.559 1.00 97.19 337 ILE A C 1
ATOM 2665 O O . ILE A 1 337 ? -17.191 -22.515 7.699 1.00 97.19 337 ILE A O 1
ATOM 2669 N N . VAL A 1 338 ? -16.533 -21.959 9.760 1.00 97.25 338 VAL A N 1
ATOM 2670 C CA . VAL A 1 338 ? -17.844 -21.463 10.199 1.00 97.25 338 VAL A CA 1
ATOM 2671 C C . VAL A 1 338 ? -17.685 -20.176 11.007 1.00 97.25 338 VAL A C 1
ATOM 2673 O O . VAL A 1 338 ? -16.619 -19.889 11.563 1.00 97.25 338 VAL A O 1
ATOM 2676 N N . SER A 1 339 ? -18.730 -19.349 11.034 1.00 96.62 339 SER A N 1
ATOM 2677 C CA . SER A 1 339 ? -18.849 -18.294 12.037 1.00 96.62 339 SER A CA 1
ATOM 2678 C C . SER A 1 339 ? -19.948 -18.673 13.016 1.00 96.62 339 SER A C 1
ATOM 2680 O O . SER A 1 339 ? -21.104 -18.725 12.633 1.00 96.62 339 SER A O 1
ATOM 2682 N N . SER A 1 340 ? -19.601 -18.968 14.260 1.00 96.00 340 SER A N 1
ATOM 2683 C CA . SER A 1 340 ? -20.563 -19.325 15.306 1.00 96.00 340 SER A CA 1
ATOM 2684 C C . SER A 1 340 ? -19.918 -19.088 16.660 1.00 96.00 340 SER A C 1
ATOM 2686 O O . SER A 1 340 ? -18.708 -19.246 16.787 1.00 96.00 340 SER A O 1
ATOM 2688 N N . ASP A 1 341 ? -20.697 -18.730 17.674 1.00 94.19 341 ASP A N 1
ATOM 2689 C CA . ASP A 1 341 ? -20.177 -18.628 19.041 1.00 94.19 341 ASP A CA 1
ATOM 2690 C C . ASP A 1 341 ? -19.898 -20.000 19.673 1.00 94.19 341 ASP A C 1
ATOM 2692 O O . ASP A 1 341 ? -19.125 -20.063 20.627 1.00 94.19 341 ASP A O 1
ATOM 2696 N N . ASN A 1 342 ? -20.452 -21.074 19.096 1.00 93.94 342 ASN A N 1
ATOM 2697 C CA . ASN A 1 342 ? -20.249 -22.468 19.506 1.00 93.94 342 ASN A CA 1
ATOM 2698 C C . ASN A 1 342 ? -19.261 -23.222 18.595 1.00 93.94 342 ASN A C 1
ATOM 2700 O O . ASN A 1 342 ? -19.158 -24.443 18.674 1.00 93.94 342 ASN A O 1
ATOM 2704 N N . ALA A 1 343 ? -18.566 -22.525 17.690 1.00 93.19 343 ALA A N 1
ATOM 2705 C CA . ALA A 1 343 ? -17.617 -23.160 16.780 1.00 93.19 343 ALA A CA 1
ATOM 2706 C C . ALA A 1 343 ? -16.375 -23.692 17.511 1.00 93.19 343 ALA A C 1
ATOM 2708 O O . ALA A 1 343 ? -15.895 -23.094 18.474 1.00 93.19 343 ALA A O 1
ATOM 2709 N N . ASP A 1 344 ? -15.765 -24.740 16.959 1.00 94.12 344 ASP A N 1
ATOM 2710 C CA . ASP A 1 344 ? -14.458 -25.202 17.420 1.00 94.12 344 ASP A CA 1
ATOM 2711 C C . ASP A 1 344 ? -13.384 -24.125 17.241 1.00 94.12 344 ASP A C 1
ATOM 2713 O O . ASP A 1 344 ? -13.408 -23.321 16.295 1.00 94.12 344 ASP A O 1
ATOM 2717 N N . ILE A 1 345 ? -12.370 -24.162 18.109 1.00 95.31 345 ILE A N 1
ATOM 2718 C CA . ILE A 1 345 ? -11.220 -23.252 18.069 1.00 95.31 345 ILE A CA 1
ATOM 2719 C C . ILE A 1 345 ? -10.246 -23.711 16.966 1.00 95.31 345 ILE A C 1
ATOM 2721 O O . ILE A 1 345 ? -9.119 -24.132 17.217 1.00 95.31 345 ILE A O 1
ATOM 2725 N N . LYS A 1 346 ? -10.699 -23.643 15.711 1.00 95.69 346 LYS A N 1
ATOM 2726 C CA . LYS A 1 346 ? -9.932 -23.964 14.501 1.00 95.69 346 LYS A CA 1
ATOM 2727 C C . LYS A 1 346 ? -9.562 -22.682 13.754 1.00 95.69 346 LYS A C 1
ATOM 2729 O O . LYS A 1 346 ? -10.305 -21.700 13.740 1.00 95.69 346 LYS A O 1
ATOM 2734 N N . VAL A 1 347 ? -8.400 -22.688 13.102 1.00 96.75 347 VAL A N 1
ATOM 2735 C CA . VAL A 1 347 ? -7.949 -21.585 12.240 1.00 96.75 347 VAL A CA 1
ATOM 2736 C C . VAL A 1 347 ? -8.985 -21.303 11.147 1.00 96.75 347 VAL A C 1
ATOM 2738 O O . VAL A 1 347 ? -9.437 -22.215 10.464 1.00 96.75 347 VAL A O 1
ATOM 2741 N N . GLY A 1 348 ? -9.349 -20.029 10.977 1.00 94.31 348 GLY A N 1
ATOM 2742 C CA . GLY A 1 348 ? -10.354 -19.592 10.000 1.00 94.31 348 GLY A CA 1
ATOM 2743 C C . GLY A 1 348 ? -11.784 -19.483 10.536 1.00 94.31 348 GLY A C 1
ATOM 2744 O O . GLY A 1 348 ? -12.579 -18.744 9.948 1.00 94.31 348 GLY A O 1
ATOM 2745 N N . ASN A 1 349 ? -12.096 -20.105 11.678 1.00 97.19 349 ASN A N 1
ATOM 2746 C CA . ASN A 1 349 ? -13.381 -19.901 12.343 1.00 97.19 349 ASN A CA 1
ATOM 2747 C C . ASN A 1 349 ? -13.464 -18.502 12.964 1.00 97.19 349 ASN A C 1
ATOM 2749 O O . ASN A 1 349 ? -12.459 -17.926 13.401 1.00 97.19 349 ASN A O 1
ATOM 2753 N N . CYS A 1 350 ? -14.674 -17.941 12.977 1.00 97.19 350 CYS A N 1
ATOM 2754 C CA . CYS A 1 350 ? -14.940 -16.612 13.524 1.00 97.19 350 CYS A CA 1
ATOM 2755 C C . CYS A 1 350 ? -15.989 -16.664 14.636 1.00 97.19 350 CYS A C 1
ATOM 2757 O O . CYS A 1 350 ? -17.125 -17.067 14.397 1.00 97.19 350 CYS A O 1
ATOM 2759 N N . LEU A 1 351 ? -15.604 -16.205 15.824 1.00 96.88 351 LEU A N 1
ATOM 2760 C CA . LEU A 1 351 ? -16.413 -16.238 17.040 1.00 96.88 351 LEU A CA 1
ATOM 2761 C C . LEU A 1 351 ? -16.398 -14.862 17.717 1.00 96.88 351 LEU A C 1
ATOM 2763 O O . LEU A 1 351 ? -15.529 -14.029 17.427 1.00 96.88 351 LEU A O 1
ATOM 2767 N N . SER A 1 352 ? -17.321 -14.622 18.646 1.00 96.38 352 SER A N 1
ATOM 2768 C CA . SER A 1 352 ? -17.192 -13.522 19.606 1.00 96.38 352 SER A CA 1
ATOM 2769 C C . SER A 1 352 ? -15.977 -13.716 20.525 1.00 96.38 352 SER A C 1
ATOM 2771 O O . SER A 1 352 ? -15.582 -14.835 20.863 1.00 96.38 352 SER A O 1
ATOM 2773 N N . LEU A 1 353 ? -15.373 -12.614 20.979 1.00 96.25 353 LEU A N 1
ATOM 2774 C CA . LEU A 1 353 ? -14.278 -12.656 21.958 1.00 96.25 353 LEU A CA 1
ATOM 2775 C C . LEU A 1 353 ? -14.720 -13.291 23.288 1.00 96.25 353 LEU A C 1
ATOM 2777 O O . LEU A 1 353 ? -13.880 -13.812 24.022 1.00 96.25 353 LEU A O 1
ATOM 2781 N N . LYS A 1 354 ? -16.025 -13.298 23.583 1.00 96.31 354 LYS A N 1
ATOM 2782 C CA . LYS A 1 354 ? -16.626 -14.003 24.717 1.00 96.31 354 LYS A CA 1
ATOM 2783 C C . LYS A 1 354 ? -16.355 -15.508 24.676 1.00 96.31 354 LYS A C 1
ATOM 2785 O O . LYS A 1 354 ? -15.914 -16.037 25.694 1.00 96.31 354 LYS A O 1
ATOM 2790 N N . SER A 1 355 ? -16.526 -16.170 23.532 1.00 95.88 355 SER A N 1
ATOM 2791 C CA . SER A 1 355 ? -16.363 -17.631 23.410 1.00 95.88 355 SER A CA 1
ATOM 2792 C C . SER A 1 355 ? -14.911 -18.090 23.236 1.00 95.88 355 SER A C 1
ATOM 2794 O O . SER A 1 355 ? -14.563 -19.220 23.557 1.00 95.88 355 SER A O 1
ATOM 2796 N N . ILE A 1 356 ? -14.019 -17.217 22.769 1.00 97.06 356 ILE A N 1
ATOM 2797 C CA . ILE A 1 356 ? -12.628 -17.582 22.452 1.00 97.06 356 ILE A CA 1
ATOM 2798 C C . ILE A 1 356 ? -11.766 -17.672 23.724 1.00 97.06 356 ILE A C 1
ATOM 2800 O O . ILE A 1 356 ? -11.715 -16.690 24.461 1.00 97.06 356 ILE A O 1
ATOM 2804 N N . PRO A 1 357 ? -11.006 -18.747 23.998 1.00 96.38 357 PRO A N 1
ATOM 2805 C CA . PRO A 1 357 ? -10.189 -18.823 25.206 1.00 96.38 357 PRO A CA 1
ATOM 2806 C C . PRO A 1 357 ? -9.017 -17.840 25.201 1.00 96.38 357 PRO A C 1
ATOM 2808 O O . PRO A 1 357 ? -8.463 -17.462 24.161 1.00 96.38 357 PRO A O 1
ATOM 2811 N N . VAL A 1 358 ? -8.631 -17.426 26.404 1.00 96.50 358 VAL A N 1
ATOM 2812 C CA . VAL A 1 358 ? -7.478 -16.553 26.631 1.00 96.50 358 VAL A CA 1
ATOM 2813 C C . VAL A 1 358 ? -6.194 -17.257 26.170 1.00 96.50 358 VAL A C 1
ATOM 2815 O O . VAL A 1 358 ? -6.077 -18.474 26.244 1.00 96.50 358 VAL A O 1
ATOM 2818 N N . GLY A 1 359 ? -5.239 -16.495 25.641 1.00 95.00 359 GLY A N 1
ATOM 2819 C CA . GLY A 1 359 ? -3.975 -16.993 25.091 1.00 95.00 359 GLY A CA 1
ATOM 2820 C C . GLY A 1 359 ? -4.013 -17.299 23.592 1.00 95.00 359 GLY A C 1
ATOM 2821 O O . GLY A 1 359 ? -2.962 -17.417 22.962 1.00 95.00 359 GLY A O 1
ATOM 2822 N N . THR A 1 360 ? -5.199 -17.362 22.983 1.00 97.06 360 THR A N 1
ATOM 2823 C CA . THR A 1 360 ? -5.344 -17.614 21.543 1.00 97.06 360 THR A CA 1
ATOM 2824 C C . THR A 1 360 ? -4.827 -16.462 20.680 1.00 97.06 360 THR A C 1
ATOM 2826 O O . THR A 1 360 ? -4.863 -15.280 21.048 1.00 97.06 360 THR A O 1
ATOM 2829 N N . THR A 1 361 ? -4.348 -16.823 19.487 1.00 97.25 361 THR A N 1
ATOM 2830 C CA . THR A 1 361 ? -3.935 -15.865 18.456 1.00 97.25 361 THR A CA 1
ATOM 2831 C C . THR A 1 361 ? -5.095 -15.581 17.511 1.00 97.25 361 THR A C 1
ATOM 2833 O O . THR A 1 361 ? -5.744 -16.491 16.997 1.00 97.25 361 THR A O 1
ATOM 2836 N N . LEU A 1 362 ? -5.352 -14.298 17.285 1.00 97.56 362 LEU A N 1
ATOM 2837 C CA . LEU A 1 362 ? -6.509 -13.783 16.570 1.00 97.56 362 LEU A CA 1
ATOM 2838 C C . LEU A 1 362 ? -6.092 -12.811 15.472 1.00 97.56 362 LEU A C 1
ATOM 2840 O O . LEU A 1 362 ? -5.061 -12.139 15.549 1.00 97.56 362 LEU A O 1
ATOM 2844 N N . HIS A 1 363 ? -6.948 -12.664 14.473 1.00 97.88 363 HIS A N 1
ATOM 2845 C CA . HIS A 1 363 ? -6.838 -11.639 13.450 1.00 97.88 363 HIS A CA 1
ATOM 2846 C C . HIS A 1 363 ? -8.222 -11.125 13.048 1.00 97.88 363 HIS A C 1
ATOM 2848 O O . HIS A 1 363 ? -9.251 -11.648 13.474 1.00 97.88 363 HIS A O 1
ATOM 2854 N N . ASN A 1 364 ? -8.240 -10.057 12.245 1.00 97.25 364 ASN A N 1
ATOM 2855 C CA . ASN A 1 364 ? -9.471 -9.415 11.786 1.00 97.25 364 ASN A CA 1
ATOM 2856 C C . ASN A 1 364 ? -10.443 -9.066 12.939 1.00 97.25 364 ASN A C 1
ATOM 2858 O O . ASN A 1 364 ? -11.645 -9.289 12.844 1.00 97.25 364 ASN A O 1
ATOM 2862 N N . VAL A 1 365 ? -9.913 -8.517 14.036 1.00 96.75 365 VAL A N 1
ATOM 2863 C CA . VAL A 1 365 ? -10.689 -8.227 15.255 1.00 96.75 365 VAL A CA 1
ATOM 2864 C C . VAL A 1 365 ? -11.525 -6.959 15.065 1.00 96.75 365 VAL A C 1
ATOM 2866 O O . VAL A 1 365 ? -11.023 -5.933 14.571 1.00 96.75 365 VAL A O 1
ATOM 2869 N N . GLU A 1 366 ? -12.801 -7.014 15.441 1.00 95.94 366 GLU A N 1
ATOM 2870 C CA . GLU A 1 366 ? -13.685 -5.849 15.468 1.00 95.94 366 GLU A CA 1
ATOM 2871 C C . GLU A 1 366 ? -13.256 -4.845 16.550 1.00 95.94 366 GLU A C 1
ATOM 2873 O O . GLU A 1 366 ? -12.776 -5.208 17.617 1.00 95.94 366 GLU A O 1
ATOM 2878 N N . MET A 1 367 ? -13.423 -3.545 16.288 1.00 89.81 367 MET A N 1
ATOM 2879 C CA . MET A 1 367 ? -13.253 -2.516 17.333 1.00 89.81 367 MET A CA 1
ATOM 2880 C C . MET A 1 367 ? -14.570 -2.136 18.012 1.00 89.81 367 MET A C 1
ATOM 2882 O O . MET A 1 367 ? -14.561 -1.533 19.081 1.00 89.81 367 MET A O 1
ATOM 2886 N N . LYS A 1 368 ? -15.686 -2.399 17.333 1.00 90.00 368 LYS A N 1
ATOM 2887 C CA . LYS A 1 368 ? -17.055 -2.174 17.784 1.00 90.00 368 LYS A CA 1
ATOM 2888 C C . LYS A 1 368 ? -17.904 -3.293 17.206 1.00 90.00 368 LYS A C 1
ATOM 2890 O O . LYS A 1 368 ? -17.687 -3.656 16.048 1.00 90.00 368 LYS A O 1
ATOM 2895 N N . ILE A 1 369 ? -18.877 -3.733 17.987 1.00 93.19 369 ILE A N 1
ATOM 2896 C CA . ILE A 1 369 ? -19.805 -4.806 17.641 1.00 93.19 369 ILE A CA 1
ATOM 2897 C C . ILE A 1 369 ? -20.442 -4.506 16.274 1.00 93.19 369 ILE A C 1
ATOM 2899 O O . ILE A 1 369 ? -20.957 -3.406 16.048 1.00 93.19 369 ILE A O 1
ATOM 2903 N N . GLY A 1 370 ? -20.324 -5.444 15.331 1.00 91.38 370 GLY A N 1
ATOM 2904 C CA . GLY A 1 370 ? -20.967 -5.392 14.010 1.00 91.38 370 GLY A CA 1
ATOM 2905 C C . GLY A 1 370 ? -20.345 -4.422 12.995 1.00 91.38 370 GLY A C 1
ATOM 2906 O O . GLY A 1 370 ? -20.832 -4.288 11.862 1.00 91.38 370 GLY A O 1
ATOM 2907 N N . LYS A 1 371 ? -19.255 -3.731 13.352 1.00 93.38 371 LYS A N 1
ATOM 2908 C CA . LYS A 1 371 ? -18.550 -2.810 12.443 1.00 93.38 371 LYS A CA 1
ATOM 2909 C C . LYS A 1 371 ? -17.638 -3.545 11.450 1.00 93.38 371 LYS A C 1
ATOM 2911 O O . LYS A 1 371 ? -17.183 -2.934 10.478 1.00 93.38 371 LYS A O 1
ATOM 2916 N N . GLY A 1 372 ? -17.407 -4.838 11.658 1.00 94.50 372 GLY A N 1
ATOM 2917 C CA . GLY A 1 372 ? -16.454 -5.650 10.919 1.00 94.50 372 GLY A CA 1
ATOM 2918 C C . GLY A 1 372 ? -15.027 -5.468 11.417 1.00 94.50 372 GLY A C 1
ATOM 2919 O O . GLY A 1 372 ? -14.673 -4.465 12.049 1.00 94.50 372 GLY A O 1
ATOM 2920 N N . GLY A 1 373 ? -14.191 -6.460 11.123 1.00 94.50 373 GLY A N 1
ATOM 2921 C CA . GLY A 1 373 ? -12.811 -6.496 11.572 1.00 94.50 373 GLY A CA 1
ATOM 2922 C C . GLY A 1 373 ? -12.002 -5.300 11.068 1.00 94.50 373 GLY A C 1
ATOM 2923 O O . GLY A 1 373 ? -12.002 -4.947 9.882 1.00 94.50 373 GLY A O 1
ATOM 2924 N N . GLN A 1 374 ? -11.297 -4.638 11.986 1.00 94.88 374 GLN A N 1
ATOM 2925 C CA . GLN A 1 374 ? -10.477 -3.459 11.684 1.00 94.88 374 GLN A CA 1
ATOM 2926 C C . GLN A 1 374 ? -9.013 -3.647 12.099 1.00 94.88 374 GLN A C 1
ATOM 2928 O O . GLN A 1 374 ? -8.124 -3.049 11.483 1.00 94.88 374 GLN A O 1
ATOM 2933 N N . ILE A 1 375 ? -8.763 -4.489 13.105 1.00 95.62 375 ILE A N 1
ATOM 2934 C CA . ILE A 1 375 ? -7.448 -4.752 13.693 1.00 95.62 375 ILE A CA 1
ATOM 2935 C C . ILE A 1 375 ? -6.835 -6.025 13.083 1.00 95.62 375 ILE A C 1
ATOM 2937 O O . ILE A 1 375 ? -7.547 -6.977 12.786 1.00 95.62 375 ILE A O 1
ATOM 2941 N N . ALA A 1 376 ? -5.506 -6.029 12.902 1.00 96.00 376 ALA A N 1
ATOM 2942 C CA . ALA A 1 376 ? -4.714 -7.159 12.391 1.00 96.00 376 ALA A CA 1
ATOM 2943 C C . ALA A 1 376 ? -5.249 -7.759 11.080 1.00 96.00 376 ALA A C 1
ATOM 2945 O O . ALA A 1 376 ? -5.741 -8.880 11.026 1.00 96.00 376 ALA A O 1
ATOM 2946 N N . ARG A 1 377 ? -5.150 -6.966 10.006 1.00 96.38 377 ARG A N 1
ATOM 2947 C CA . ARG A 1 377 ? -5.570 -7.346 8.642 1.00 96.38 377 ARG A CA 1
ATOM 2948 C C . ARG A 1 377 ? -4.419 -7.455 7.644 1.00 96.38 377 ARG A C 1
ATOM 2950 O O . ARG A 1 377 ? -4.616 -7.910 6.522 1.00 96.38 377 ARG A O 1
ATOM 2957 N N . SER A 1 378 ? -3.237 -6.964 8.015 1.00 96.25 378 SER A N 1
ATOM 2958 C CA . SER A 1 378 ? -2.070 -6.978 7.132 1.00 96.25 378 SER A CA 1
ATOM 2959 C C . SER A 1 378 ? -1.425 -8.361 7.133 1.00 96.25 378 SER A C 1
ATOM 2961 O O . SER A 1 378 ? -1.528 -9.096 8.113 1.00 96.25 378 SER A O 1
ATOM 2963 N N . ALA A 1 379 ? -0.725 -8.687 6.053 1.00 96.62 379 ALA A N 1
ATOM 2964 C CA . ALA A 1 379 ? 0.018 -9.932 5.917 1.00 96.62 379 ALA A CA 1
ATOM 2965 C C . ALA A 1 379 ? 0.890 -10.252 7.149 1.00 96.62 379 ALA A C 1
ATOM 2967 O O . ALA A 1 379 ? 1.597 -9.370 7.653 1.00 96.62 379 ALA A O 1
ATOM 2968 N N . GLY A 1 380 ? 0.789 -11.481 7.662 1.00 95.31 380 GLY A N 1
ATOM 2969 C CA . GLY A 1 380 ? 1.526 -11.961 8.834 1.00 95.31 380 GLY A CA 1
ATOM 2970 C C . GLY A 1 380 ? 1.207 -11.265 10.159 1.00 95.31 380 GLY A C 1
ATOM 2971 O O . GLY A 1 380 ? 2.005 -11.374 11.089 1.00 95.31 380 GLY A O 1
ATOM 2972 N N . THR A 1 381 ? 0.133 -10.470 10.253 1.00 97.06 381 THR A N 1
ATOM 2973 C CA . THR A 1 381 ? -0.276 -9.824 11.514 1.00 97.06 381 THR A CA 1
ATOM 2974 C C . THR A 1 381 ? -1.248 -10.688 12.306 1.00 97.06 381 THR A C 1
ATOM 2976 O O . THR A 1 381 ? -2.035 -11.437 11.736 1.00 97.06 381 THR A O 1
ATOM 2979 N N . SER A 1 382 ? -1.185 -10.557 13.625 1.00 97.00 382 SER A N 1
ATOM 2980 C CA . SER A 1 382 ? -2.078 -11.192 14.588 1.00 97.00 382 SER A CA 1
ATOM 2981 C C . SER A 1 382 ? -2.148 -10.339 15.857 1.00 97.00 382 SER A C 1
ATOM 2983 O O . SER A 1 382 ? -1.454 -9.321 15.992 1.00 97.00 382 SER A O 1
ATOM 2985 N N . VAL A 1 383 ? -3.023 -10.752 16.759 1.00 97.12 383 VAL A N 1
ATOM 2986 C CA . VAL A 1 383 ? -3.299 -10.188 18.073 1.00 97.12 383 VAL A CA 1
ATOM 2987 C C . VAL A 1 383 ? -3.393 -11.349 19.048 1.00 97.12 383 VAL A C 1
ATOM 2989 O O . VAL A 1 383 ? -3.953 -12.380 18.696 1.00 97.12 383 VAL A O 1
ATOM 2992 N N . ASN A 1 384 ? -2.904 -11.177 20.269 1.00 96.69 384 ASN A N 1
ATOM 2993 C CA . ASN A 1 384 ? -3.090 -12.187 21.309 1.00 96.69 384 ASN A CA 1
ATOM 2994 C C . ASN A 1 384 ? -4.201 -11.733 22.252 1.00 96.69 384 ASN A C 1
ATOM 2996 O O . ASN A 1 384 ? -4.196 -10.577 22.689 1.00 96.69 384 ASN A O 1
ATOM 3000 N N . LEU A 1 385 ? -5.134 -12.628 22.569 1.00 95.62 385 LEU A N 1
ATOM 3001 C CA . LEU A 1 385 ? -6.113 -12.400 23.626 1.00 95.62 385 LEU A CA 1
ATOM 3002 C C . LEU A 1 385 ? -5.433 -12.652 24.975 1.00 95.62 385 LEU A C 1
ATOM 3004 O O . LEU A 1 385 ? -4.997 -13.765 25.237 1.00 95.62 385 LEU A O 1
ATOM 3008 N N . VAL A 1 386 ? -5.282 -11.620 25.804 1.00 94.88 386 VAL A N 1
ATOM 3009 C CA . VAL A 1 386 ? -4.490 -11.688 27.050 1.00 94.88 386 VAL A CA 1
ATOM 3010 C C . VAL A 1 386 ? -5.362 -11.918 28.272 1.00 94.88 386 VAL A C 1
ATOM 3012 O O . VAL A 1 386 ? -4.946 -12.614 29.186 1.00 94.88 386 VAL A O 1
ATOM 3015 N N . GLY A 1 387 ? -6.565 -11.356 28.283 1.00 90.31 387 GLY A N 1
ATOM 3016 C CA . GLY A 1 387 ? -7.488 -11.495 29.399 1.00 90.31 387 GLY A CA 1
ATOM 3017 C C . GLY A 1 387 ? -8.896 -11.086 29.007 1.00 90.31 387 GLY A C 1
ATOM 3018 O O . GLY A 1 387 ? -9.111 -10.466 27.961 1.00 90.31 387 GLY A O 1
ATOM 3019 N N . LYS A 1 388 ? -9.854 -11.444 29.854 1.00 92.44 388 LYS A N 1
ATOM 3020 C CA . LYS A 1 388 ? -11.251 -11.028 29.765 1.00 92.44 388 LYS A CA 1
ATOM 3021 C C . LYS A 1 388 ? -11.651 -10.513 31.135 1.00 92.44 388 LYS A C 1
ATOM 3023 O O . LYS A 1 388 ? -11.478 -11.232 32.110 1.00 92.44 388 LYS A O 1
ATOM 3028 N N . ASP A 1 389 ? -12.148 -9.290 31.193 1.00 85.88 389 ASP A N 1
ATOM 3029 C CA . ASP A 1 389 ? -12.526 -8.643 32.442 1.00 85.88 389 ASP A CA 1
ATOM 3030 C C . ASP A 1 389 ? -13.658 -7.638 32.193 1.00 85.88 389 ASP A C 1
ATOM 3032 O O . ASP A 1 389 ? -13.655 -6.924 31.188 1.00 85.88 389 ASP A O 1
ATOM 3036 N N . SER A 1 390 ? -14.630 -7.588 33.105 1.00 86.56 390 SER A N 1
ATOM 3037 C CA . SER A 1 390 ? -15.626 -6.513 33.199 1.00 86.56 390 SER A CA 1
ATOM 3038 C C . SER A 1 390 ? -16.367 -6.201 31.885 1.00 86.56 390 SER A C 1
ATOM 3040 O O . SER A 1 390 ? -16.617 -5.043 31.555 1.00 86.56 390 SER A O 1
ATOM 3042 N N . GLY A 1 391 ? -16.694 -7.229 31.088 1.00 86.50 391 GLY A N 1
ATOM 3043 C CA . GLY A 1 391 ? -17.379 -7.067 29.794 1.00 86.50 391 GLY A CA 1
ATOM 3044 C C . GLY A 1 391 ? -16.462 -6.736 28.603 1.00 86.50 391 GLY A C 1
ATOM 3045 O O . GLY A 1 391 ? -16.937 -6.576 27.476 1.00 86.50 391 GLY A O 1
ATOM 3046 N N . TYR A 1 392 ? -15.146 -6.671 28.815 1.00 91.88 392 TYR A N 1
ATOM 3047 C CA . TYR A 1 392 ? -14.140 -6.375 27.798 1.00 91.88 392 TYR A CA 1
ATOM 3048 C C . TYR A 1 392 ? -13.084 -7.483 27.689 1.00 91.88 392 TYR A C 1
ATOM 3050 O O . TYR A 1 392 ? -12.646 -8.089 28.659 1.00 91.88 392 TYR A O 1
ATOM 3058 N N . ALA A 1 393 ? -12.619 -7.722 26.471 1.00 90.19 393 ALA A N 1
ATOM 3059 C CA . ALA A 1 393 ? -11.414 -8.469 26.165 1.00 90.19 393 ALA A CA 1
ATOM 3060 C C . ALA A 1 393 ? -10.205 -7.526 26.126 1.00 90.19 393 ALA A C 1
ATOM 3062 O O . ALA A 1 393 ? -10.197 -6.519 25.409 1.00 90.19 393 ALA A O 1
ATOM 3063 N N . GLN A 1 394 ? -9.148 -7.888 26.844 1.00 90.50 394 GLN A N 1
ATOM 3064 C CA . GLN A 1 394 ? -7.844 -7.256 26.732 1.00 90.50 394 GLN A CA 1
ATOM 3065 C C . GLN A 1 394 ? -7.031 -7.958 25.648 1.00 90.50 394 GLN A C 1
ATOM 3067 O O . GLN A 1 394 ? -6.645 -9.120 25.774 1.00 90.50 394 GLN A O 1
ATOM 3072 N N . ILE A 1 395 ? -6.734 -7.226 24.581 1.00 91.31 395 ILE A N 1
ATOM 3073 C CA . ILE A 1 395 ? -5.965 -7.724 23.448 1.00 91.31 395 ILE A CA 1
ATOM 3074 C C . ILE A 1 395 ? -4.597 -7.044 23.355 1.00 91.31 395 ILE A C 1
ATOM 3076 O O . ILE A 1 395 ? -4.471 -5.833 23.551 1.00 91.31 395 ILE A O 1
ATOM 3080 N N . LYS A 1 396 ? -3.559 -7.816 23.018 1.00 92.38 396 LYS A N 1
ATOM 3081 C CA . LYS A 1 396 ? -2.200 -7.316 22.770 1.00 92.38 396 LYS A CA 1
ATOM 3082 C C . LYS A 1 396 ? -1.934 -7.244 21.274 1.00 92.38 396 LYS A C 1
ATOM 3084 O O . LYS A 1 396 ? -1.891 -8.262 20.583 1.00 92.38 396 LYS A O 1
ATOM 3089 N N . LEU A 1 397 ? -1.748 -6.027 20.776 1.00 91.19 397 LEU A N 1
ATOM 3090 C CA . LEU A 1 397 ? -1.466 -5.752 19.371 1.00 91.19 397 LEU A CA 1
ATOM 3091 C C . LEU A 1 397 ? 0.012 -5.985 19.041 1.00 91.19 397 LEU A C 1
ATOM 3093 O O . LEU A 1 397 ? 0.890 -5.846 19.892 1.00 91.19 397 LEU A O 1
ATOM 3097 N N . ARG A 1 398 ? 0.318 -6.208 17.756 1.00 88.69 398 ARG A N 1
ATOM 3098 C CA . ARG A 1 398 ? 1.707 -6.270 17.258 1.00 88.69 398 ARG A CA 1
ATOM 3099 C C . ARG A 1 398 ? 2.503 -4.975 17.480 1.00 88.69 398 ARG A C 1
ATOM 3101 O O . ARG A 1 398 ? 3.727 -5.014 17.494 1.00 88.69 398 ARG A O 1
ATOM 3108 N N . SER A 1 399 ? 1.830 -3.837 17.656 1.00 86.38 399 SER A N 1
ATOM 3109 C CA . SER A 1 399 ? 2.468 -2.570 18.044 1.00 86.38 399 SER A CA 1
ATOM 3110 C C . SER A 1 399 ? 3.004 -2.572 19.482 1.00 86.38 399 SER A C 1
ATOM 3112 O O . SER A 1 399 ? 3.697 -1.632 19.857 1.00 86.38 399 SER A O 1
ATOM 3114 N N . GLY A 1 400 ? 2.662 -3.582 20.290 1.00 83.81 400 GLY A N 1
ATOM 3115 C CA . GLY A 1 400 ? 2.911 -3.619 21.731 1.00 83.81 400 GLY A CA 1
ATOM 3116 C C . GLY A 1 400 ? 1.823 -2.931 22.564 1.00 83.81 400 GLY A C 1
ATOM 3117 O O . GLY A 1 400 ? 1.857 -3.018 23.787 1.00 83.81 400 GLY A O 1
ATOM 3118 N N . GLU A 1 401 ? 0.845 -2.273 21.929 1.00 85.50 401 GLU A N 1
ATOM 3119 C CA . GLU A 1 401 ? -0.299 -1.661 22.616 1.00 85.50 401 GLU A CA 1
ATOM 3120 C C . GLU A 1 401 ? -1.232 -2.745 23.175 1.00 85.50 401 GLU A C 1
ATOM 3122 O O . GLU A 1 401 ? -1.661 -3.646 22.448 1.00 85.50 401 GLU A O 1
ATOM 3127 N N . PHE A 1 402 ? -1.577 -2.616 24.455 1.00 85.06 402 PHE A N 1
ATOM 3128 C CA . PHE A 1 402 ? -2.710 -3.313 25.052 1.00 85.06 402 PHE A CA 1
ATOM 3129 C C . PHE A 1 402 ? -3.964 -2.479 24.850 1.00 85.06 402 PHE A C 1
ATOM 3131 O O . PHE A 1 402 ? -3.971 -1.275 25.115 1.00 85.06 402 PHE A O 1
ATOM 3138 N N . ARG A 1 403 ? -5.028 -3.120 24.381 1.00 86.38 403 ARG A N 1
ATOM 3139 C CA . ARG A 1 403 ? -6.281 -2.450 24.063 1.00 86.38 403 ARG A CA 1
ATOM 3140 C C . ARG A 1 403 ? -7.458 -3.253 24.593 1.00 86.38 403 ARG A C 1
ATOM 3142 O O . ARG A 1 403 ? -7.490 -4.466 24.432 1.00 86.38 403 ARG A O 1
ATOM 3149 N N . LEU A 1 404 ? -8.422 -2.558 25.189 1.00 87.94 404 LEU A N 1
ATOM 3150 C CA . LEU A 1 404 ? -9.699 -3.136 25.601 1.00 87.94 404 LEU A CA 1
ATOM 3151 C C . LEU A 1 404 ? -10.698 -3.062 24.442 1.00 87.94 404 LEU A C 1
ATOM 3153 O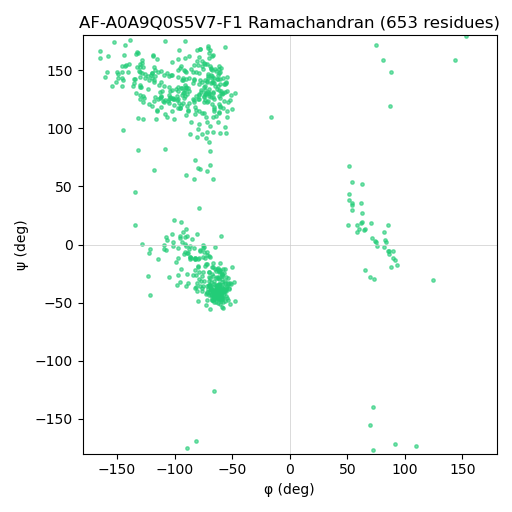 O . LEU A 1 404 ? -10.810 -2.030 23.771 1.00 87.94 404 LEU A O 1
ATOM 3157 N N . VAL A 1 405 ? -11.402 -4.163 24.202 1.00 90.38 405 VAL A N 1
ATOM 3158 C CA . VAL A 1 405 ? -12.432 -4.320 23.167 1.00 90.38 405 VAL A CA 1
ATOM 3159 C C . VAL A 1 405 ? -13.629 -5.041 23.795 1.00 90.38 405 VAL A C 1
ATOM 3161 O O . VAL A 1 405 ? -13.392 -5.954 24.572 1.00 90.38 405 VAL A O 1
ATOM 3164 N N . PRO A 1 406 ? -14.891 -4.666 23.523 1.00 93.56 406 PRO A N 1
ATOM 3165 C CA . PRO A 1 406 ? -16.052 -5.369 24.084 1.00 93.56 406 PRO A CA 1
ATOM 3166 C C . PRO A 1 406 ? -16.031 -6.878 23.796 1.00 93.56 406 PRO A C 1
ATOM 3168 O O . PRO A 1 406 ? -15.620 -7.277 22.706 1.00 93.56 406 PRO A O 1
ATOM 3171 N N . LEU A 1 407 ? -16.492 -7.710 24.737 1.00 94.50 407 LEU A N 1
ATOM 3172 C CA . LEU A 1 407 ? -16.490 -9.177 24.585 1.00 94.50 407 LEU A CA 1
ATOM 3173 C C . LEU A 1 407 ? -17.344 -9.676 23.409 1.00 94.50 407 LEU A C 1
ATOM 3175 O O . LEU A 1 407 ? -16.993 -10.674 22.784 1.00 94.50 407 LEU A O 1
ATOM 3179 N N . ASP A 1 408 ? -18.407 -8.959 23.057 1.00 95.06 408 ASP A N 1
ATOM 3180 C CA . ASP A 1 408 ? -19.299 -9.347 21.954 1.00 95.06 408 ASP A CA 1
ATOM 3181 C C . ASP A 1 408 ? -18.721 -9.025 20.564 1.00 95.06 408 ASP A C 1
ATOM 3183 O O . ASP A 1 408 ? -19.314 -9.343 19.536 1.00 95.06 408 ASP A O 1
ATOM 3187 N N . CYS A 1 409 ? -17.557 -8.368 20.496 1.00 95.88 409 CYS A N 1
ATOM 3188 C CA . CYS A 1 409 ? -16.875 -8.130 19.227 1.00 95.88 409 CYS A CA 1
ATOM 3189 C C . CYS A 1 409 ? -16.395 -9.448 18.616 1.00 95.88 409 CYS A C 1
ATOM 3191 O O . CYS A 1 409 ? -15.850 -10.304 19.314 1.00 95.88 409 CYS A O 1
ATOM 3193 N N . LYS A 1 410 ? -16.527 -9.583 17.295 1.00 96.38 410 LYS A N 1
ATOM 3194 C CA . LYS A 1 410 ? -16.056 -10.772 16.579 1.00 96.38 410 LYS A CA 1
ATOM 3195 C C . LYS A 1 410 ? -14.552 -10.729 16.296 1.00 96.38 410 LYS A C 1
ATOM 3197 O O . LYS A 1 410 ? -13.955 -9.671 16.062 1.00 96.38 410 LYS A O 1
ATOM 3202 N N . ALA A 1 411 ? -13.938 -11.905 16.275 1.00 97.44 411 ALA A N 1
ATOM 3203 C CA . ALA A 1 411 ? -12.559 -12.122 15.860 1.00 97.44 411 ALA A CA 1
ATOM 3204 C C . ALA A 1 411 ? -12.430 -13.444 15.098 1.00 97.44 411 ALA A C 1
ATOM 3206 O O . ALA A 1 411 ? -13.218 -14.367 15.288 1.00 97.44 411 ALA A O 1
ATOM 3207 N N . THR A 1 412 ? -11.436 -13.539 14.214 1.00 97.69 412 THR A N 1
ATOM 3208 C CA . THR A 1 412 ? -11.131 -14.776 13.481 1.00 97.69 412 THR A CA 1
ATOM 3209 C C . THR A 1 412 ? -9.884 -15.424 14.072 1.00 97.69 412 THR A C 1
ATOM 3211 O O . THR A 1 412 ? -8.895 -14.736 14.339 1.00 97.69 412 THR A O 1
ATOM 3214 N N . ILE A 1 413 ? -9.911 -16.738 14.274 1.00 97.81 413 ILE A N 1
ATOM 3215 C CA . ILE A 1 413 ? -8.791 -17.474 14.867 1.00 97.81 413 ILE A CA 1
ATOM 3216 C C . ILE A 1 413 ? -7.640 -17.599 13.866 1.00 97.81 413 ILE A C 1
ATOM 3218 O O . ILE A 1 413 ? -7.838 -17.915 12.689 1.00 97.81 413 ILE A O 1
ATOM 3222 N N . GLY A 1 414 ? -6.421 -17.374 14.355 1.00 96.69 414 GLY A N 1
ATOM 3223 C CA . GLY A 1 414 ? -5.173 -17.576 13.630 1.00 96.69 414 GLY A CA 1
ATOM 3224 C C . GLY A 1 414 ? -4.451 -16.283 13.258 1.00 96.69 414 GLY A C 1
ATOM 3225 O O . GLY A 1 414 ? -4.827 -15.178 13.652 1.00 96.69 414 GLY A O 1
ATOM 3226 N N . VAL A 1 415 ? -3.388 -16.437 12.471 1.00 97.62 415 VAL A N 1
ATOM 3227 C CA . VAL A 1 415 ? -2.532 -15.353 11.965 1.00 97.62 415 VAL A CA 1
ATOM 3228 C C . VAL A 1 415 ? -2.879 -15.084 10.504 1.00 97.62 415 VAL A C 1
ATOM 3230 O O . VAL A 1 415 ? -3.187 -16.015 9.772 1.00 97.62 415 VAL A O 1
ATOM 3233 N N . VAL A 1 416 ? -2.804 -13.836 10.040 1.00 98.00 416 VAL A N 1
ATOM 3234 C CA . VAL A 1 416 ? -3.036 -13.517 8.620 1.00 98.00 416 VAL A CA 1
ATOM 3235 C C . VAL A 1 416 ? -1.950 -14.136 7.726 1.00 98.00 416 VAL A C 1
ATOM 3237 O O . VAL A 1 416 ? -0.765 -14.054 8.045 1.00 98.00 416 VAL A O 1
ATOM 3240 N N . SER A 1 417 ? -2.335 -14.674 6.567 1.00 96.62 417 SER A N 1
ATOM 3241 C CA . SER A 1 417 ? -1.432 -15.241 5.549 1.00 96.62 417 SER A CA 1
ATOM 3242 C C . SER A 1 417 ? -0.340 -14.279 5.041 1.00 96.62 417 SER A C 1
ATOM 3244 O O . SER A 1 417 ? -0.367 -13.067 5.282 1.00 96.62 417 SER A O 1
ATOM 3246 N N . ASN A 1 418 ? 0.615 -14.831 4.280 1.00 95.62 418 ASN A N 1
ATOM 3247 C CA . ASN A 1 418 ? 1.721 -14.120 3.625 1.00 95.62 418 ASN A CA 1
ATOM 3248 C C . ASN A 1 418 ? 2.711 -13.407 4.593 1.00 95.62 418 ASN A C 1
ATOM 3250 O O . ASN A 1 418 ? 2.990 -12.214 4.442 1.00 95.62 418 ASN A O 1
ATOM 3254 N N . PRO A 1 419 ? 3.276 -14.093 5.606 1.00 95.81 419 PRO A N 1
ATOM 3255 C CA . PRO A 1 419 ? 4.229 -13.471 6.534 1.00 95.81 419 PRO A CA 1
ATOM 3256 C C . PRO A 1 419 ? 5.519 -12.974 5.856 1.00 95.81 419 PRO A C 1
ATOM 3258 O O . PRO A 1 419 ? 6.090 -11.971 6.297 1.00 95.81 419 PRO A O 1
ATOM 3261 N N . ASP A 1 420 ? 5.938 -13.609 4.757 1.00 94.88 420 ASP A N 1
ATOM 3262 C CA . ASP A 1 420 ? 7.141 -13.251 3.991 1.00 94.88 420 ASP A CA 1
ATOM 3263 C C . ASP A 1 420 ? 7.019 -11.954 3.196 1.00 94.88 420 ASP A C 1
ATOM 3265 O O . ASP A 1 420 ? 8.014 -11.431 2.692 1.00 94.88 420 ASP A O 1
ATOM 3269 N N . GLN A 1 421 ? 5.833 -11.345 3.157 1.00 95.38 421 GLN A N 1
ATOM 3270 C CA . GLN A 1 421 ? 5.637 -10.035 2.547 1.00 95.38 421 GLN A CA 1
ATOM 3271 C C . GLN A 1 421 ? 6.622 -8.979 3.078 1.00 95.38 421 GLN A C 1
ATOM 3273 O O . GLN A 1 421 ? 7.042 -8.096 2.323 1.00 95.38 421 GLN A O 1
ATOM 3278 N N . LYS A 1 422 ? 7.012 -9.066 4.358 1.00 94.06 422 LYS A N 1
ATOM 3279 C CA . LYS A 1 422 ? 7.986 -8.154 4.987 1.00 94.06 422 LYS A CA 1
ATOM 3280 C C . LYS A 1 422 ? 9.412 -8.314 4.435 1.00 94.06 422 LYS A C 1
ATOM 3282 O O . LYS A 1 422 ? 10.175 -7.359 4.481 1.00 94.06 422 LYS A O 1
ATOM 3287 N N . ASN A 1 423 ? 9.742 -9.494 3.905 1.00 94.75 423 ASN A N 1
ATOM 3288 C CA . ASN A 1 423 ? 11.063 -9.847 3.381 1.00 94.75 423 ASN A CA 1
ATOM 3289 C C . ASN A 1 423 ? 11.224 -9.444 1.900 1.00 94.75 423 ASN A C 1
ATOM 3291 O O . ASN A 1 423 ? 12.278 -9.644 1.302 1.00 94.75 423 ASN A O 1
ATOM 3295 N N . THR A 1 424 ? 10.181 -8.876 1.282 1.00 94.81 424 THR A N 1
ATOM 3296 C CA . THR A 1 424 ? 10.228 -8.465 -0.125 1.00 94.81 424 THR A CA 1
ATOM 3297 C C . THR A 1 424 ? 11.130 -7.253 -0.347 1.00 94.81 424 THR A C 1
ATOM 3299 O O . THR A 1 424 ? 11.015 -6.234 0.331 1.00 94.81 424 THR A O 1
ATOM 3302 N N . ASN A 1 425 ? 11.974 -7.325 -1.377 1.00 94.88 425 ASN A N 1
ATOM 3303 C CA . ASN A 1 425 ? 12.762 -6.197 -1.866 1.00 94.88 425 ASN A CA 1
ATOM 3304 C C . ASN A 1 425 ? 12.343 -5.885 -3.306 1.00 94.88 425 ASN A C 1
ATOM 3306 O O . ASN A 1 425 ? 12.342 -6.758 -4.171 1.00 94.88 425 ASN A O 1
ATOM 3310 N N . LEU A 1 426 ? 11.984 -4.627 -3.577 1.00 94.06 426 LEU A N 1
ATOM 3311 C CA . LEU A 1 426 ? 11.502 -4.187 -4.887 1.00 94.06 426 LEU A CA 1
ATOM 3312 C C . LEU A 1 426 ? 12.595 -4.164 -5.970 1.00 94.06 426 LEU A C 1
ATOM 3314 O O . LEU A 1 426 ? 12.246 -4.193 -7.155 1.00 94.06 426 LEU A O 1
ATOM 3318 N N . GLY A 1 427 ? 13.874 -4.059 -5.588 1.00 92.88 427 GLY A N 1
ATOM 3319 C CA . GLY A 1 427 ? 15.066 -4.074 -6.454 1.00 92.88 427 GLY A CA 1
ATOM 3320 C C . GLY A 1 427 ? 15.221 -2.899 -7.436 1.00 92.88 427 GLY A C 1
ATOM 3321 O O . GLY A 1 427 ? 16.320 -2.603 -7.892 1.00 92.88 427 GLY A O 1
ATOM 3322 N N . LYS A 1 428 ? 14.135 -2.199 -7.796 1.00 93.94 428 LYS A N 1
ATOM 3323 C CA . LYS A 1 428 ? 14.165 -1.052 -8.718 1.00 93.94 428 LYS A CA 1
ATOM 3324 C C . LYS A 1 428 ? 13.074 -0.025 -8.440 1.00 93.94 428 LYS A C 1
ATOM 3326 O O . LYS A 1 428 ? 11.932 -0.370 -8.129 1.00 93.94 428 LYS A O 1
ATOM 3331 N N . ALA A 1 429 ? 13.379 1.244 -8.718 1.00 95.31 429 ALA A N 1
ATOM 3332 C CA . ALA A 1 429 ? 12.440 2.360 -8.569 1.00 95.31 429 ALA A CA 1
ATOM 3333 C C . ALA A 1 429 ? 11.137 2.165 -9.369 1.00 95.31 429 ALA A C 1
ATOM 3335 O O . ALA A 1 429 ? 10.047 2.453 -8.873 1.00 95.31 429 ALA A O 1
ATOM 3336 N N . GLY A 1 430 ? 11.223 1.612 -10.586 1.00 95.44 430 GLY A N 1
ATOM 3337 C CA . GLY A 1 430 ? 10.057 1.363 -11.442 1.00 95.44 430 GLY A CA 1
ATOM 3338 C C . GLY A 1 430 ? 9.007 0.446 -10.806 1.00 95.44 430 GLY A C 1
ATOM 3339 O O . GLY A 1 430 ? 7.813 0.658 -10.999 1.00 95.44 430 GLY A O 1
ATOM 3340 N N . ARG A 1 431 ? 9.419 -0.518 -9.973 1.00 94.69 431 ARG A N 1
ATOM 3341 C CA . ARG A 1 431 ? 8.483 -1.416 -9.286 1.00 94.69 431 ARG A CA 1
ATOM 3342 C C . ARG A 1 431 ? 7.693 -0.677 -8.206 1.00 94.69 431 ARG A C 1
ATOM 3344 O O . ARG A 1 431 ? 6.494 -0.900 -8.072 1.00 94.69 431 ARG A O 1
ATOM 3351 N N . ASN A 1 432 ? 8.319 0.290 -7.532 1.00 95.38 432 ASN A N 1
ATOM 3352 C CA . ASN A 1 432 ? 7.619 1.187 -6.612 1.00 95.38 432 ASN A CA 1
ATOM 3353 C C . ASN A 1 432 ? 6.582 2.063 -7.348 1.00 95.38 432 ASN A C 1
ATOM 3355 O O . ASN A 1 432 ? 5.460 2.253 -6.877 1.00 95.38 432 ASN A O 1
ATOM 3359 N N . ARG A 1 433 ? 6.899 2.501 -8.578 1.00 96.38 433 ARG A N 1
ATOM 3360 C CA . ARG A 1 433 ? 5.944 3.218 -9.445 1.00 96.38 433 ARG A CA 1
ATOM 3361 C C . ARG A 1 433 ? 4.724 2.366 -9.801 1.00 96.38 433 ARG A C 1
ATOM 3363 O O . ARG A 1 433 ? 3.609 2.887 -9.821 1.00 96.38 433 ARG A O 1
ATOM 3370 N N . TRP A 1 434 ? 4.899 1.065 -10.040 1.00 96.62 434 TRP A N 1
ATOM 3371 C CA . TRP A 1 434 ? 3.790 0.139 -10.326 1.00 96.62 434 TRP A CA 1
ATOM 3372 C C . TRP A 1 434 ? 2.821 -0.017 -9.149 1.00 96.62 434 TRP A C 1
ATOM 3374 O O . TRP A 1 434 ? 1.620 -0.215 -9.358 1.00 96.62 434 TRP A O 1
ATOM 3384 N N . LEU A 1 435 ? 3.320 0.143 -7.921 1.00 95.12 435 LEU A N 1
ATOM 3385 C CA . LEU A 1 435 ? 2.515 0.139 -6.699 1.00 95.12 435 LEU A CA 1
ATOM 3386 C C . LEU A 1 435 ? 1.701 1.430 -6.502 1.00 95.12 435 LEU A C 1
ATOM 3388 O O . LEU A 1 435 ? 0.861 1.479 -5.605 1.00 95.12 435 LEU A O 1
ATOM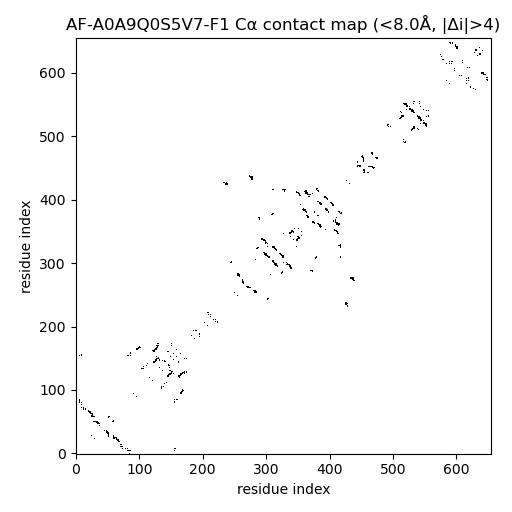 3392 N N . GLY A 1 436 ? 1.902 2.446 -7.349 1.00 95.38 436 GLY A N 1
ATOM 3393 C CA . GLY A 1 436 ? 1.232 3.745 -7.250 1.00 95.38 436 GLY A CA 1
ATOM 3394 C C . GLY A 1 436 ? 1.931 4.730 -6.311 1.00 95.38 436 GLY A C 1
ATOM 3395 O O . GLY A 1 436 ? 1.311 5.714 -5.900 1.00 95.38 436 GLY A O 1
ATOM 3396 N N . TRP A 1 437 ? 3.196 4.470 -5.967 1.00 97.06 437 TRP A N 1
ATOM 3397 C CA . TRP A 1 437 ? 4.055 5.400 -5.239 1.00 97.06 437 TRP A CA 1
ATOM 3398 C C . TRP A 1 437 ? 4.886 6.225 -6.223 1.00 97.06 437 TRP A C 1
ATOM 3400 O O . TRP A 1 437 ? 5.524 5.695 -7.134 1.00 97.06 437 TRP A O 1
ATOM 3410 N N . ARG A 1 438 ? 4.862 7.545 -6.066 1.00 96.12 438 ARG A N 1
ATOM 3411 C CA . ARG A 1 438 ? 5.714 8.491 -6.795 1.00 96.12 438 ARG A CA 1
ATOM 3412 C C . ARG A 1 438 ? 7.001 8.734 -5.991 1.00 96.12 438 ARG A C 1
ATOM 3414 O O . ARG A 1 438 ? 7.016 8.450 -4.795 1.00 96.12 438 ARG A O 1
ATOM 3421 N N . PRO A 1 439 ? 8.076 9.236 -6.625 1.00 96.75 439 PRO A N 1
ATOM 3422 C CA . PRO A 1 439 ? 9.310 9.564 -5.917 1.00 96.75 439 PRO A CA 1
ATOM 3423 C C . PRO A 1 439 ? 9.057 10.540 -4.765 1.00 96.75 439 PRO A C 1
ATOM 3425 O O . PRO A 1 439 ? 8.264 11.468 -4.918 1.00 96.75 439 PRO A O 1
ATOM 3428 N N . HIS A 1 440 ? 9.734 10.318 -3.641 1.00 96.12 440 HIS A N 1
ATOM 3429 C CA . HIS A 1 440 ? 9.740 11.221 -2.496 1.00 96.12 440 HIS A CA 1
ATOM 3430 C C . HIS A 1 440 ? 10.983 12.107 -2.577 1.00 96.12 440 HIS A C 1
ATOM 3432 O O . HIS A 1 440 ? 12.098 11.592 -2.650 1.00 96.12 440 HIS A O 1
ATOM 3438 N N . VAL A 1 441 ? 10.804 13.426 -2.549 1.00 95.31 441 VAL A N 1
ATOM 3439 C CA . VAL A 1 441 ? 11.916 14.388 -2.526 1.00 95.31 441 VAL A CA 1
ATOM 3440 C C . VAL A 1 441 ? 12.199 14.762 -1.072 1.00 95.31 441 VAL A C 1
ATOM 3442 O O . VAL A 1 441 ? 11.275 14.949 -0.285 1.00 95.31 441 VAL A O 1
ATOM 3445 N N . ARG A 1 442 ? 13.474 14.789 -0.673 1.00 94.56 442 ARG A N 1
ATOM 3446 C CA . ARG A 1 442 ? 13.866 15.176 0.693 1.00 94.56 442 ARG A CA 1
ATOM 3447 C C . ARG A 1 442 ? 13.702 16.687 0.857 1.00 94.56 442 ARG A C 1
ATOM 3449 O O . ARG A 1 442 ? 14.077 17.415 -0.052 1.00 94.56 442 ARG A O 1
ATOM 3456 N N . GLY A 1 443 ? 13.247 17.149 2.022 1.00 92.31 443 GLY A N 1
ATOM 3457 C CA . GLY A 1 443 ? 13.096 18.585 2.301 1.00 92.31 443 GLY A CA 1
ATOM 3458 C C . GLY A 1 443 ? 14.394 19.390 2.163 1.00 92.31 443 GLY A C 1
ATOM 3459 O O . GLY A 1 443 ? 14.367 20.509 1.678 1.00 92.31 443 GLY A O 1
ATOM 3460 N N . VAL A 1 444 ? 15.540 18.784 2.496 1.00 92.94 444 VAL A N 1
ATOM 3461 C CA . VAL A 1 444 ? 16.888 19.376 2.335 1.00 92.94 444 VAL A CA 1
ATOM 3462 C C . VAL A 1 444 ? 17.253 19.640 0.867 1.00 92.94 444 VAL A C 1
ATOM 3464 O O . VAL A 1 444 ? 18.116 20.451 0.576 1.00 92.94 444 VAL A O 1
ATOM 3467 N N . ALA A 1 445 ? 16.622 18.938 -0.076 1.00 91.94 445 ALA A N 1
ATOM 3468 C CA . ALA A 1 445 ? 16.859 19.136 -1.506 1.00 91.94 445 ALA A CA 1
ATOM 3469 C C . ALA A 1 445 ? 15.934 20.204 -2.122 1.00 91.94 445 ALA A C 1
ATOM 3471 O O . ALA A 1 445 ? 15.874 20.311 -3.343 1.00 91.94 445 ALA A O 1
ATOM 3472 N N . MET A 1 446 ? 15.158 20.914 -1.299 1.00 94.31 446 MET A N 1
ATOM 3473 C CA . MET A 1 446 ? 14.201 21.934 -1.730 1.00 94.31 446 MET A CA 1
ATOM 3474 C C . MET A 1 446 ? 14.698 23.340 -1.371 1.00 94.31 446 MET A C 1
ATOM 3476 O O . MET A 1 446 ? 15.713 23.493 -0.693 1.00 94.31 446 MET A O 1
ATOM 3480 N N . ASN A 1 447 ? 13.962 24.367 -1.796 1.00 92.75 447 ASN A N 1
ATOM 3481 C CA . ASN A 1 447 ? 14.231 25.754 -1.424 1.00 92.75 447 ASN A CA 1
ATOM 3482 C C . ASN A 1 447 ? 13.516 26.125 -0.109 1.00 92.75 447 ASN A C 1
ATOM 3484 O O . ASN A 1 447 ? 12.555 25.447 0.270 1.00 92.75 447 ASN A O 1
ATOM 3488 N N . PRO A 1 448 ? 13.923 27.214 0.578 1.00 91.62 448 PRO A N 1
ATOM 3489 C CA . PRO A 1 448 ? 13.299 27.643 1.836 1.00 91.62 448 PRO A CA 1
ATOM 3490 C C . PRO A 1 448 ? 11.781 27.871 1.755 1.00 91.62 448 PRO A C 1
ATOM 3492 O O . PRO A 1 448 ? 11.083 27.709 2.752 1.00 91.62 448 PRO A O 1
ATOM 3495 N N . VAL A 1 449 ? 11.267 28.229 0.571 1.00 94.69 449 VAL A N 1
ATOM 3496 C CA . VAL A 1 449 ? 9.831 28.436 0.314 1.00 94.69 449 VAL A CA 1
ATOM 3497 C C . VAL A 1 449 ? 9.021 27.134 0.333 1.00 94.69 449 VAL A C 1
ATOM 3499 O O . VAL A 1 449 ? 7.854 27.137 0.716 1.00 94.69 449 VAL A O 1
ATOM 3502 N N . ASP A 1 450 ? 9.630 26.013 -0.058 1.00 93.44 450 ASP A N 1
ATOM 3503 C CA . ASP A 1 450 ? 8.934 24.734 -0.239 1.00 93.44 450 ASP A CA 1
ATOM 3504 C C . ASP A 1 450 ? 8.928 23.892 1.038 1.00 93.44 450 ASP A C 1
ATOM 3506 O O . ASP A 1 450 ? 7.992 23.137 1.315 1.00 93.44 450 ASP A O 1
ATOM 3510 N N . HIS A 1 451 ? 10.021 23.965 1.795 1.00 93.69 451 HIS A N 1
ATOM 3511 C CA . HIS A 1 451 ? 10.225 23.153 2.977 1.00 93.69 451 HIS A CA 1
ATOM 3512 C C . HIS A 1 451 ? 11.072 23.914 3.988 1.00 93.69 451 HIS A C 1
ATOM 3514 O O . HIS A 1 451 ? 12.059 24.532 3.593 1.00 93.69 451 HIS A O 1
ATOM 3520 N N . PRO A 1 452 ? 10.799 23.780 5.300 1.00 92.88 452 PRO A N 1
ATOM 3521 C CA . PRO A 1 452 ? 11.645 24.385 6.315 1.00 92.88 452 PRO A CA 1
ATOM 3522 C C . PRO A 1 452 ? 13.120 24.024 6.111 1.00 92.88 452 PRO A C 1
ATOM 3524 O O . PRO A 1 452 ? 13.945 24.902 5.997 1.00 92.88 452 PRO A O 1
ATOM 3527 N N . HIS A 1 453 ? 13.478 22.750 5.957 1.00 91.94 453 HIS A N 1
ATOM 3528 C CA . HIS A 1 453 ? 14.873 22.340 5.684 1.00 91.94 453 HIS A CA 1
ATOM 3529 C C . HIS A 1 453 ? 15.489 22.791 4.354 1.00 91.94 453 HIS A C 1
ATOM 3531 O O . HIS A 1 453 ? 16.635 22.428 4.111 1.00 91.94 453 HIS A O 1
ATOM 3537 N N . GLY A 1 454 ? 14.757 23.487 3.491 1.00 91.19 454 GLY A N 1
ATOM 3538 C CA . GLY A 1 454 ? 15.278 23.906 2.200 1.00 91.19 454 GLY A CA 1
ATOM 3539 C C . GLY A 1 454 ? 16.273 25.068 2.291 1.00 91.19 454 GLY A C 1
ATOM 3540 O O . GLY A 1 454 ? 16.226 25.866 3.229 1.00 91.19 454 GLY A O 1
ATOM 3541 N N . GLY A 1 455 ? 17.138 25.172 1.279 1.00 88.94 455 GLY A N 1
ATOM 3542 C CA . GLY A 1 455 ? 18.154 26.222 1.125 1.00 88.94 455 GLY A CA 1
ATOM 3543 C C . GLY A 1 455 ? 19.537 25.924 1.721 1.00 88.94 455 GLY A C 1
ATOM 3544 O O . GLY A 1 455 ? 19.834 24.813 2.160 1.00 88.94 455 GLY A O 1
ATOM 3545 N N . GLY A 1 456 ? 20.382 26.960 1.723 1.00 85.00 456 GLY A N 1
ATOM 3546 C CA . GLY A 1 456 ? 21.804 26.888 2.070 1.00 85.00 456 GLY A CA 1
ATOM 3547 C C . GLY A 1 456 ? 22.692 26.549 0.868 1.00 85.00 456 GLY A C 1
ATOM 3548 O O . GLY A 1 456 ? 22.269 25.847 -0.050 1.00 85.00 456 GLY A O 1
ATOM 3549 N N . GLU A 1 457 ? 23.922 27.060 0.866 1.00 86.12 457 GLU A N 1
ATOM 3550 C CA . GLU A 1 457 ? 24.911 26.724 -0.161 1.00 86.12 457 GLU A CA 1
ATOM 3551 C C . GLU A 1 457 ? 25.446 25.302 0.063 1.00 86.12 457 GLU A C 1
ATOM 3553 O O . GLU A 1 457 ? 25.841 24.922 1.167 1.00 86.12 457 GLU A O 1
ATOM 3558 N N . GLY A 1 458 ? 25.430 24.479 -0.987 1.00 85.12 458 GLY A N 1
ATOM 3559 C CA . GLY A 1 458 ? 25.860 23.083 -0.908 1.00 85.12 458 GLY A CA 1
ATOM 3560 C C . GLY A 1 458 ? 24.923 22.176 -0.092 1.00 85.12 458 GLY A C 1
ATOM 3561 O O . GLY A 1 458 ? 23.716 22.393 0.009 1.00 85.12 458 GLY A O 1
ATOM 3562 N N . LYS A 1 459 ? 25.464 21.076 0.451 1.00 84.56 459 LYS A N 1
ATOM 3563 C CA . LYS A 1 459 ? 24.693 20.131 1.279 1.00 84.56 459 LYS A CA 1
ATOM 3564 C C . LYS A 1 459 ? 24.699 20.591 2.733 1.00 84.56 459 LYS A C 1
ATOM 3566 O O . LYS A 1 459 ? 25.596 20.230 3.486 1.00 84.56 459 LYS A O 1
ATOM 3571 N N . THR A 1 460 ? 23.663 21.313 3.139 1.00 76.38 460 THR A N 1
ATOM 3572 C CA . THR A 1 460 ? 23.481 21.707 4.540 1.00 76.38 460 THR A CA 1
ATOM 3573 C C . THR A 1 460 ? 22.570 20.722 5.282 1.00 76.38 460 THR A C 1
ATOM 3575 O O . THR A 1 460 ? 21.701 20.070 4.700 1.00 76.38 460 THR A O 1
ATOM 3578 N N . SER A 1 461 ? 22.749 20.581 6.597 1.00 69.06 461 SER A N 1
ATOM 3579 C CA . SER A 1 461 ? 21.871 19.773 7.462 1.00 69.06 461 SER A CA 1
ATOM 3580 C C . SER A 1 461 ? 20.576 20.508 7.857 1.00 69.06 461 SER A C 1
ATOM 3582 O O . SER A 1 461 ? 19.819 20.027 8.701 1.00 69.06 461 SER A O 1
ATOM 3584 N N . GLY A 1 462 ? 20.302 21.673 7.252 1.00 65.19 462 GLY A N 1
ATOM 3585 C CA . GLY A 1 462 ? 19.122 22.501 7.511 1.00 65.19 462 GLY A CA 1
ATOM 3586 C C . GLY A 1 462 ? 19.156 23.305 8.819 1.00 65.19 462 GLY A C 1
ATOM 3587 O O . GLY A 1 462 ? 18.187 24.019 9.087 1.00 65.19 462 GLY A O 1
ATOM 3588 N N . GLY A 1 463 ? 20.225 23.180 9.625 1.00 75.81 463 GLY A N 1
ATOM 3589 C CA . GLY A 1 463 ? 20.524 24.005 10.811 1.00 75.81 463 GLY A CA 1
ATOM 3590 C C . GLY A 1 463 ? 19.464 24.010 11.922 1.00 75.81 463 GLY A C 1
ATOM 3591 O O . GLY A 1 463 ? 19.521 24.840 12.820 1.00 75.81 463 GLY A O 1
ATOM 3592 N N . ARG A 1 464 ? 18.462 23.125 11.854 1.00 85.25 464 ARG A N 1
ATOM 3593 C CA . ARG A 1 464 ? 17.272 23.150 12.716 1.00 85.25 464 ARG A CA 1
ATOM 3594 C C . ARG A 1 464 ? 16.802 21.747 13.070 1.00 85.25 464 ARG A C 1
ATOM 3596 O O . ARG A 1 464 ? 17.109 20.778 12.372 1.00 85.25 464 ARG A O 1
ATOM 3603 N N . HIS A 1 465 ? 15.974 21.640 14.108 1.00 90.94 465 HIS A N 1
ATOM 3604 C CA . HIS A 1 465 ? 15.342 20.371 14.460 1.00 90.94 465 HIS A CA 1
ATOM 3605 C C . HIS A 1 465 ? 14.564 19.792 13.257 1.00 90.94 465 HIS A C 1
ATOM 3607 O O . HIS A 1 465 ? 13.882 20.531 12.539 1.00 90.94 465 HIS A O 1
ATOM 3613 N N . PRO A 1 466 ? 14.610 18.472 13.004 1.00 93.38 466 PRO A N 1
ATOM 3614 C CA . PRO A 1 466 ? 13.847 17.868 11.924 1.00 93.38 466 PRO A CA 1
ATOM 3615 C C . PRO A 1 466 ? 12.342 18.142 12.040 1.00 93.38 466 PRO A C 1
ATOM 3617 O O . PRO A 1 466 ? 11.708 17.808 13.047 1.00 93.38 466 PRO A O 1
ATOM 3620 N N . VAL A 1 467 ? 11.768 18.723 10.990 1.00 94.31 467 VAL A N 1
ATOM 3621 C CA . VAL A 1 467 ? 10.353 19.078 10.876 1.00 94.31 467 VAL A CA 1
ATOM 3622 C C . VAL A 1 467 ? 9.765 18.527 9.579 1.00 94.31 467 VAL A C 1
ATOM 3624 O O . VAL A 1 467 ? 10.482 18.207 8.634 1.00 94.31 467 VAL A O 1
ATOM 3627 N N . THR A 1 468 ? 8.445 18.399 9.567 1.00 94.25 468 THR A N 1
ATOM 3628 C CA . THR A 1 468 ? 7.622 18.122 8.387 1.00 94.25 468 THR A CA 1
ATOM 3629 C C . THR A 1 468 ? 7.573 19.342 7.450 1.00 94.25 468 THR A C 1
ATOM 3631 O O . THR A 1 468 ? 7.946 20.440 7.875 1.00 94.25 468 THR A O 1
ATOM 3634 N N . PRO A 1 469 ? 7.044 19.205 6.217 1.00 93.81 469 PRO A N 1
ATOM 3635 C CA . PRO A 1 469 ? 6.871 20.338 5.300 1.00 93.81 469 PRO A CA 1
ATOM 3636 C C . PRO A 1 469 ? 6.020 21.481 5.869 1.00 93.81 469 PRO A C 1
ATOM 3638 O O . PRO A 1 469 ? 6.187 22.627 5.479 1.00 93.81 469 PRO A O 1
ATOM 3641 N N . TRP A 1 470 ? 5.148 21.185 6.836 1.00 93.06 470 TRP A N 1
ATOM 3642 C CA . TRP A 1 470 ? 4.304 22.167 7.526 1.00 93.06 470 TRP A CA 1
ATOM 3643 C C . TRP A 1 470 ? 4.933 22.725 8.814 1.00 93.06 470 TRP A C 1
ATOM 3645 O O . TRP A 1 470 ? 4.241 23.335 9.621 1.00 93.06 470 TRP A O 1
ATOM 3655 N N . GLY A 1 471 ? 6.217 22.463 9.069 1.00 90.94 471 GLY A N 1
ATOM 3656 C CA . GLY A 1 471 ? 6.935 23.004 10.229 1.00 90.94 471 GLY A CA 1
ATOM 3657 C C . GLY A 1 471 ? 6.731 22.250 11.548 1.00 90.94 471 GLY A C 1
ATOM 3658 O O . GLY A 1 471 ? 7.380 22.573 12.540 1.00 90.94 471 GLY A O 1
ATOM 3659 N N . PHE A 1 472 ? 5.903 21.200 11.598 1.00 90.75 472 PHE A N 1
ATOM 3660 C CA . PHE A 1 472 ? 5.759 20.394 12.819 1.00 90.75 472 PHE A CA 1
ATOM 3661 C C . PHE A 1 472 ? 6.972 19.475 13.040 1.00 90.75 472 PHE A C 1
ATOM 3663 O O . PHE A 1 472 ? 7.371 18.803 12.088 1.00 90.75 472 PHE A O 1
ATOM 3670 N N . PRO A 1 473 ? 7.526 19.362 14.264 1.00 92.94 473 PRO A N 1
ATOM 3671 C CA . PRO A 1 473 ? 8.625 18.438 14.568 1.00 92.94 473 PRO A CA 1
ATOM 3672 C C . PRO A 1 473 ? 8.316 16.981 14.192 1.00 92.94 473 PRO A C 1
ATOM 3674 O O . PRO A 1 473 ? 7.255 16.469 14.539 1.00 92.94 473 PRO A O 1
ATOM 3677 N N . THR A 1 474 ? 9.251 16.309 13.506 1.00 91.69 474 THR A N 1
ATOM 3678 C CA . THR A 1 474 ? 9.072 14.933 12.987 1.00 91.69 474 THR A CA 1
ATOM 3679 C C . THR A 1 474 ? 9.868 13.861 13.739 1.00 91.69 474 THR A C 1
ATOM 3681 O O . THR A 1 474 ? 9.733 12.677 13.437 1.00 91.69 474 THR A O 1
ATOM 3684 N N . LYS A 1 475 ? 10.710 14.253 14.700 1.00 91.50 475 LYS A N 1
ATOM 3685 C CA . LYS A 1 475 ? 11.431 13.336 15.595 1.00 91.50 475 LYS A CA 1
ATOM 3686 C C . LYS A 1 475 ? 10.909 13.511 17.018 1.00 91.50 475 LYS A C 1
ATOM 3688 O O . LYS A 1 475 ? 10.852 14.632 17.509 1.00 91.50 475 LYS A O 1
ATOM 3693 N N . GLY A 1 476 ? 10.480 12.422 17.653 1.00 86.56 476 GLY A N 1
ATOM 3694 C CA . GLY A 1 476 ? 10.087 12.376 19.071 1.00 86.56 476 GLY A CA 1
ATOM 3695 C C . GLY A 1 476 ? 8.746 13.029 19.443 1.00 86.56 476 GLY A C 1
ATOM 3696 O O . GLY A 1 476 ? 8.091 12.565 20.376 1.00 86.56 476 GLY A O 1
ATOM 3697 N N . LYS A 1 477 ? 8.285 14.062 18.721 1.00 86.69 477 LYS A N 1
ATOM 3698 C CA . LYS A 1 477 ? 7.024 14.747 19.047 1.00 86.69 477 LYS A CA 1
ATOM 3699 C C . LYS A 1 477 ? 5.826 13.817 18.854 1.00 86.69 477 LYS A C 1
ATOM 3701 O O . LYS A 1 477 ? 5.488 13.431 17.738 1.00 86.69 477 LYS A O 1
ATOM 3706 N N . LYS A 1 478 ? 5.140 13.501 19.954 1.00 79.69 478 LYS A N 1
ATOM 3707 C CA . LYS A 1 478 ? 3.878 12.755 19.932 1.00 79.69 478 LYS A CA 1
ATOM 3708 C C . LYS A 1 478 ? 2.803 13.609 19.249 1.00 79.69 478 LYS A C 1
ATOM 3710 O O . LYS A 1 478 ? 2.441 14.672 19.740 1.00 79.69 478 LYS A O 1
ATOM 3715 N N . THR A 1 479 ? 2.288 13.134 18.119 1.00 72.75 479 THR A N 1
ATOM 3716 C CA . THR A 1 479 ? 1.231 13.796 17.329 1.00 72.75 479 THR A CA 1
ATOM 3717 C C . THR A 1 479 ? -0.168 13.284 17.651 1.00 72.75 479 THR A C 1
ATOM 3719 O O . THR A 1 479 ? -1.134 13.679 17.001 1.00 72.75 479 THR A O 1
ATOM 3722 N N . LEU A 1 480 ? -0.300 12.436 18.676 1.00 60.34 480 LEU A N 1
ATOM 3723 C CA . LEU A 1 480 ? -1.584 12.078 19.270 1.00 60.34 480 LEU A CA 1
ATOM 3724 C C . LEU A 1 480 ? -2.154 13.301 20.007 1.00 60.34 480 LEU A C 1
ATOM 3726 O O . LEU A 1 480 ? -2.234 13.334 21.233 1.00 60.34 480 LEU A O 1
ATOM 3730 N N . ILE A 1 481 ? -2.542 14.324 19.245 1.00 46.22 481 ILE A N 1
ATOM 3731 C CA . ILE A 1 481 ? -3.384 15.422 19.699 1.00 46.22 481 ILE A CA 1
ATOM 3732 C C . ILE A 1 481 ? -4.755 14.784 19.885 1.00 46.22 481 ILE A C 1
ATOM 3734 O O . ILE A 1 481 ? -5.545 14.656 18.954 1.00 46.22 481 ILE A O 1
ATOM 3738 N N . MET A 1 482 ? -4.992 14.248 21.077 1.00 38.97 482 MET A N 1
ATOM 3739 C CA . MET A 1 482 ? -6.279 13.679 21.450 1.00 38.97 482 MET A CA 1
ATOM 3740 C C . MET A 1 482 ? -7.296 14.821 21.567 1.00 38.97 482 MET A C 1
ATOM 3742 O O . MET A 1 482 ? -7.610 15.262 22.670 1.00 38.97 482 MET A O 1
ATOM 3746 N N . ALA A 1 483 ? -7.836 15.282 20.436 1.00 37.25 483 ALA A N 1
ATOM 3747 C CA . ALA A 1 483 ? -9.218 15.730 20.424 1.00 37.25 483 ALA A CA 1
ATOM 3748 C C . ALA A 1 483 ? -10.052 14.495 20.798 1.00 37.25 483 ALA A C 1
ATOM 3750 O O . ALA A 1 483 ? -10.000 13.453 20.140 1.00 37.25 483 ALA A O 1
ATOM 3751 N N . ARG A 1 484 ? -10.674 14.576 21.971 1.00 44.06 484 ARG A N 1
ATOM 3752 C CA . ARG A 1 484 ? -11.312 13.490 22.717 1.00 44.06 484 ARG A CA 1
ATOM 3753 C C . ARG A 1 484 ? -12.370 12.801 21.845 1.00 44.06 484 ARG A C 1
ATOM 3755 O O . ARG A 1 484 ? -13.474 13.306 21.697 1.00 44.06 484 ARG A O 1
ATOM 3762 N N . SER A 1 485 ? -12.054 11.642 21.267 1.00 45.81 485 SER A N 1
ATOM 3763 C CA . SER A 1 485 ? -13.093 10.786 20.692 1.00 45.81 485 SER A CA 1
ATOM 3764 C C . SER A 1 485 ? -13.870 10.152 21.842 1.00 45.81 485 SER A C 1
ATOM 3766 O O . SER A 1 485 ? -13.248 9.518 22.696 1.00 45.81 485 SER A O 1
ATOM 3768 N N . VAL A 1 486 ? -15.201 10.230 21.814 1.00 44.59 486 VAL A N 1
ATOM 3769 C CA . VAL A 1 486 ? -16.127 9.542 22.743 1.00 44.59 486 VAL A CA 1
ATOM 3770 C C . VAL A 1 486 ? -15.813 8.033 22.873 1.00 44.59 486 VAL A C 1
ATOM 3772 O O . VAL A 1 486 ? -16.168 7.384 23.843 1.00 44.59 486 VAL A O 1
ATOM 3775 N N . TRP A 1 487 ? -15.076 7.464 21.914 1.00 52.06 487 TRP A N 1
ATOM 3776 C CA . TRP A 1 487 ? -14.816 6.031 21.750 1.00 52.06 487 TRP A CA 1
ATOM 3777 C C . TRP A 1 487 ? -13.558 5.484 22.450 1.00 52.06 487 TRP A C 1
ATOM 3779 O O . TRP A 1 487 ? -13.187 4.343 22.188 1.00 52.06 487 TRP A O 1
ATOM 3789 N N . LYS A 1 488 ? -12.850 6.279 23.264 1.00 52.00 488 LYS A N 1
ATOM 3790 C CA . LYS A 1 488 ? -11.640 5.834 23.993 1.00 52.00 488 LYS A CA 1
ATOM 3791 C C . LYS A 1 488 ? -11.852 5.628 25.502 1.00 52.00 488 LYS A C 1
ATOM 3793 O O . LYS A 1 488 ? -10.889 5.299 26.181 1.00 52.00 488 LYS A O 1
ATOM 3798 N N . GLY A 1 489 ? -13.079 5.788 26.003 1.00 55.06 489 GLY A N 1
ATOM 3799 C CA . GLY A 1 489 ? -13.376 5.705 27.436 1.00 55.06 489 GLY A CA 1
ATOM 3800 C C . GLY A 1 489 ? -12.861 6.913 28.241 1.00 55.06 489 GLY A C 1
ATOM 3801 O O . GLY A 1 489 ? -12.355 7.882 27.654 1.00 55.06 489 GLY A O 1
ATOM 3802 N N . PRO A 1 490 ? -13.023 6.898 29.576 1.00 64.12 490 PRO A N 1
ATOM 3803 C CA . PRO A 1 490 ? -12.488 7.923 30.472 1.00 64.12 490 PRO A CA 1
ATOM 3804 C C . PRO A 1 490 ? -10.959 8.025 30.339 1.00 64.12 490 PRO A C 1
ATOM 3806 O O . PRO A 1 490 ? -10.245 7.026 30.367 1.00 64.12 490 PRO A O 1
ATOM 3809 N N . PHE A 1 491 ? -10.438 9.240 30.139 1.00 70.38 491 PHE A N 1
ATOM 3810 C CA . PHE A 1 491 ? -8.995 9.452 29.984 1.00 70.38 491 PHE A CA 1
ATOM 3811 C C . PHE A 1 491 ? -8.345 9.449 31.358 1.00 70.38 491 PHE A C 1
ATOM 3813 O O . PHE A 1 491 ? -8.692 10.292 32.176 1.00 70.38 491 PHE A O 1
ATOM 3820 N N . VAL A 1 492 ? -7.345 8.603 31.571 1.00 76.62 492 VAL A N 1
ATOM 3821 C CA . VAL A 1 492 ? -6.471 8.675 32.744 1.00 76.62 492 VAL A CA 1
ATOM 3822 C C . VAL A 1 492 ? -5.031 8.641 32.270 1.00 76.62 492 VAL A C 1
ATOM 3824 O O . VAL A 1 492 ? -4.679 7.878 31.370 1.00 76.62 492 VAL A O 1
ATOM 3827 N N . ASP A 1 493 ? -4.199 9.509 32.838 1.00 80.25 493 ASP A N 1
ATOM 3828 C CA . ASP A 1 493 ? -2.768 9.493 32.563 1.00 80.25 493 ASP A CA 1
ATOM 3829 C C . ASP A 1 493 ? -2.164 8.144 32.988 1.00 80.25 493 ASP A C 1
ATOM 3831 O O . ASP A 1 493 ? -2.322 7.708 34.128 1.00 80.25 493 ASP A O 1
ATOM 3835 N N . GLY A 1 494 ? -1.461 7.479 32.069 1.00 77.75 494 GLY A N 1
ATOM 3836 C CA . GLY A 1 494 ? -0.859 6.171 32.319 1.00 77.75 494 GLY A CA 1
ATOM 3837 C C . GLY A 1 494 ? 0.181 6.193 33.442 1.00 77.75 494 GLY A C 1
ATOM 3838 O O . GLY A 1 494 ? 0.358 5.186 34.122 1.00 77.75 494 GLY A O 1
ATOM 3839 N N . TYR A 1 495 ? 0.841 7.333 33.678 1.00 82.50 495 TYR A N 1
ATOM 3840 C CA . TYR A 1 495 ? 1.744 7.486 34.823 1.00 82.50 495 TYR A CA 1
ATOM 3841 C C . TYR A 1 495 ? 0.983 7.490 36.155 1.00 82.50 495 TYR A C 1
ATOM 3843 O O . TYR A 1 495 ? 1.438 6.900 37.133 1.00 82.50 495 TYR A O 1
ATOM 3851 N N . LEU A 1 496 ? -0.204 8.104 36.171 1.00 84.88 496 LEU A N 1
ATOM 3852 C CA . LEU A 1 496 ? -1.073 8.141 37.341 1.00 84.88 496 LEU A CA 1
ATOM 3853 C C . LEU A 1 496 ? -1.636 6.752 37.657 1.00 84.88 496 LEU A C 1
ATOM 3855 O O . LEU A 1 496 ? -1.597 6.344 38.810 1.00 84.88 496 LEU A O 1
ATOM 3859 N N . ILE A 1 497 ? -2.069 6.001 36.634 1.00 84.69 497 ILE A N 1
ATOM 3860 C CA . ILE A 1 497 ? -2.550 4.616 36.793 1.00 84.69 497 ILE A CA 1
ATOM 3861 C C . ILE A 1 497 ? -1.486 3.748 37.472 1.00 84.69 497 ILE A C 1
ATOM 3863 O O . ILE A 1 497 ? -1.783 3.088 38.460 1.00 84.69 497 ILE A O 1
ATOM 3867 N N . LYS A 1 498 ? -0.237 3.798 36.992 1.00 86.12 498 LYS A N 1
ATOM 3868 C CA . LYS A 1 498 ? 0.863 3.006 37.563 1.00 86.12 498 LYS A CA 1
ATOM 3869 C C . LYS A 1 498 ? 1.145 3.346 39.024 1.00 86.12 498 LYS A C 1
ATOM 3871 O O . LYS A 1 498 ? 1.432 2.451 39.809 1.00 86.12 498 LYS A O 1
ATOM 3876 N N . LYS A 1 499 ? 1.085 4.632 39.390 1.00 87.38 499 LYS A N 1
ATOM 3877 C CA . LYS A 1 499 ? 1.270 5.057 40.785 1.00 87.38 499 LYS A CA 1
ATOM 3878 C C . LYS A 1 499 ? 0.150 4.552 41.685 1.00 87.38 499 LYS A C 1
ATOM 3880 O O . LYS A 1 499 ? 0.445 4.070 42.768 1.00 87.38 499 LYS A O 1
ATOM 3885 N N . VAL A 1 500 ? -1.099 4.646 41.230 1.00 86.12 500 VAL A N 1
ATOM 3886 C CA . VAL A 1 500 ? -2.263 4.172 41.989 1.00 86.12 500 VAL A CA 1
ATOM 3887 C C . VAL A 1 500 ? -2.219 2.658 42.165 1.00 86.12 500 VAL A C 1
ATOM 3889 O O . VAL A 1 500 ? -2.403 2.181 43.274 1.00 86.12 500 VAL A O 1
ATOM 3892 N N . GLN A 1 501 ? -1.896 1.908 41.110 1.00 87.38 501 GLN A N 1
ATOM 3893 C CA . GLN A 1 501 ? -1.736 0.452 41.191 1.00 87.38 501 GLN A CA 1
ATOM 3894 C C . GLN A 1 501 ? -0.644 0.060 42.183 1.00 87.38 501 GLN A C 1
ATOM 3896 O O . GLN A 1 501 ? -0.906 -0.719 43.088 1.00 87.38 501 GLN A O 1
ATOM 3901 N N . LYS A 1 502 ? 0.538 0.684 42.087 1.00 88.56 502 LYS A N 1
ATOM 3902 C CA . LYS A 1 502 ? 1.633 0.447 43.036 1.00 88.56 502 LYS A CA 1
ATOM 3903 C C . LYS A 1 502 ? 1.220 0.760 44.479 1.00 88.56 502 LYS A C 1
ATOM 3905 O O . LYS A 1 502 ? 1.616 0.052 45.397 1.00 88.56 502 LYS A O 1
ATOM 3910 N N . LEU A 1 503 ? 0.445 1.826 44.677 1.00 88.38 503 LEU A N 1
ATOM 3911 C CA . LEU A 1 503 ? -0.044 2.220 45.994 1.00 88.38 503 LEU A CA 1
ATOM 3912 C C . LEU A 1 503 ? -1.006 1.174 46.575 1.00 88.38 503 LEU A C 1
ATOM 3914 O O . LEU A 1 503 ? -0.768 0.702 47.682 1.00 88.38 503 LEU A O 1
ATOM 3918 N N . ILE A 1 504 ? -2.006 0.751 45.795 1.00 85.38 504 ILE A N 1
ATOM 3919 C CA . ILE A 1 504 ? -2.953 -0.313 46.165 1.00 85.38 504 ILE A CA 1
ATOM 3920 C C . ILE A 1 504 ? -2.212 -1.624 46.472 1.00 85.38 504 ILE A C 1
ATOM 3922 O O . ILE A 1 504 ? -2.457 -2.231 47.507 1.00 85.38 504 ILE A O 1
ATOM 3926 N N . GLU A 1 505 ? -1.257 -2.023 45.625 1.00 86.88 505 GLU A N 1
ATOM 3927 C CA . GLU A 1 505 ? -0.432 -3.229 45.811 1.00 86.88 505 GLU A CA 1
ATOM 3928 C C . GLU A 1 505 ? 0.413 -3.180 47.095 1.00 86.88 505 GLU A C 1
ATOM 3930 O O . GLU A 1 505 ? 0.626 -4.201 47.740 1.00 86.88 505 GLU A O 1
ATOM 3935 N N . SER A 1 506 ? 0.897 -1.994 47.473 1.00 85.06 506 SER A N 1
ATOM 3936 C CA . SER A 1 506 ? 1.704 -1.790 48.685 1.00 85.06 506 SER A CA 1
ATOM 3937 C C . SER A 1 506 ? 0.895 -1.635 49.976 1.00 85.06 506 SER A C 1
ATOM 3939 O O . SER A 1 506 ? 1.493 -1.636 51.050 1.00 85.06 506 SER A O 1
ATOM 3941 N N . GLY A 1 507 ? -0.429 -1.458 49.892 1.00 81.44 507 GLY A N 1
ATOM 3942 C CA . GLY A 1 507 ? -1.311 -1.279 51.051 1.00 81.44 507 GLY A CA 1
ATOM 3943 C C . GLY A 1 507 ? -1.085 0.011 51.858 1.00 81.44 507 GLY A C 1
ATOM 3944 O O . GLY A 1 507 ? -1.583 0.124 52.976 1.00 81.44 507 GLY A O 1
ATOM 3945 N N . LYS A 1 508 ? -0.325 0.984 51.336 1.00 79.44 508 LYS A N 1
ATOM 3946 C CA . LYS A 1 508 ? 0.019 2.229 52.044 1.00 79.44 508 LYS A CA 1
ATOM 3947 C C . LYS A 1 508 ? -0.956 3.364 51.727 1.00 79.44 508 LYS A C 1
ATOM 3949 O O . LYS A 1 508 ? -1.313 3.570 50.572 1.00 79.44 508 LYS A O 1
ATOM 3954 N N . SER A 1 509 ? -1.292 4.179 52.729 1.00 75.81 509 SER A N 1
ATOM 3955 C CA . SER A 1 509 ? -2.105 5.397 52.563 1.00 75.81 509 SER A CA 1
ATOM 3956 C C . SER A 1 509 ? -1.228 6.627 52.277 1.00 75.81 509 SER A C 1
ATOM 3958 O O . SER A 1 509 ? -1.166 7.579 53.052 1.00 75.81 509 SER A O 1
ATOM 3960 N N . GLU A 1 510 ? -0.467 6.581 51.179 1.00 84.56 510 GLU A N 1
ATOM 3961 C CA . GLU A 1 510 ? 0.377 7.703 50.746 1.00 84.56 510 GLU A CA 1
ATOM 3962 C C . GLU A 1 510 ? -0.362 8.624 49.756 1.00 84.56 510 GLU A C 1
ATOM 3964 O O . GLU A 1 510 ? -1.120 8.190 48.888 1.00 84.56 510 GLU A O 1
ATOM 3969 N N . MET A 1 511 ? -0.121 9.932 49.854 1.00 88.75 511 MET A N 1
ATOM 3970 C CA . MET A 1 511 ? -0.734 10.912 48.955 1.00 88.75 511 MET A CA 1
ATOM 3971 C C . MET A 1 511 ? -0.019 10.951 47.596 1.00 88.75 511 MET A C 1
ATOM 3973 O O . MET A 1 511 ? 1.179 11.229 47.510 1.00 88.75 511 MET A O 1
ATOM 3977 N N . ILE A 1 512 ? -0.761 10.771 46.498 1.00 91.75 512 ILE A N 1
ATOM 3978 C CA . ILE A 1 512 ? -0.190 10.783 45.144 1.00 91.75 512 ILE A CA 1
ATOM 3979 C C . ILE A 1 512 ? -0.197 12.200 44.567 1.00 91.75 512 ILE A C 1
ATOM 3981 O O . ILE A 1 512 ? -1.243 12.731 44.192 1.00 91.75 512 ILE A O 1
ATOM 3985 N N . GLN A 1 513 ? 0.984 12.796 44.399 1.00 92.69 513 GLN A N 1
ATOM 3986 C CA . GLN A 1 513 ? 1.127 14.065 43.679 1.00 92.69 513 GLN A CA 1
ATOM 3987 C C . GLN A 1 513 ? 0.939 13.886 42.164 1.00 92.69 513 GLN A C 1
ATOM 3989 O O . GLN A 1 513 ? 1.565 13.022 41.533 1.00 92.69 513 GLN A O 1
ATOM 3994 N N . THR A 1 514 ? 0.094 14.730 41.565 1.00 91.25 514 THR A N 1
ATOM 3995 C CA . THR A 1 514 ? -0.243 14.683 40.140 1.00 91.25 514 THR A CA 1
ATOM 3996 C C . THR A 1 514 ? -0.479 16.065 39.531 1.00 91.25 514 THR A C 1
ATOM 3998 O O . THR A 1 514 ? -1.199 16.912 40.061 1.00 91.25 514 THR A O 1
ATOM 4001 N N . TRP A 1 515 ? 0.080 16.271 38.339 1.00 90.94 515 TRP A N 1
ATOM 4002 C CA . TRP A 1 515 ? -0.248 17.404 37.467 1.00 90.94 515 TRP A CA 1
ATOM 4003 C C . TRP A 1 515 ? -1.394 17.079 36.498 1.00 90.94 515 TRP A C 1
ATOM 4005 O O . TRP A 1 515 ? -1.885 17.960 35.788 1.00 90.94 515 TRP A O 1
ATOM 4015 N N . SER A 1 516 ? -1.853 15.822 36.451 1.00 87.81 516 SER A N 1
ATOM 4016 C CA . SER A 1 516 ? -2.888 15.386 35.512 1.00 87.81 516 SER A CA 1
ATOM 4017 C C . SER A 1 516 ? -4.295 15.723 36.010 1.00 87.81 516 SER A C 1
ATOM 4019 O O . SER A 1 516 ? -5.102 14.860 36.353 1.00 87.81 516 SER A O 1
ATOM 4021 N N . ARG A 1 517 ? -4.632 17.011 35.954 1.00 90.38 517 ARG A N 1
ATOM 4022 C CA . ARG A 1 517 ? -5.978 17.552 36.231 1.00 90.38 517 ARG A CA 1
ATOM 4023 C C . ARG A 1 517 ? -7.065 17.014 35.299 1.00 90.38 517 ARG A C 1
ATOM 4025 O O . ARG A 1 517 ? -8.252 17.069 35.586 1.00 90.38 517 ARG A O 1
ATOM 4032 N N . ARG A 1 518 ? -6.658 16.540 34.126 1.00 83.69 518 ARG A N 1
ATOM 4033 C CA . ARG A 1 518 ? -7.545 16.040 33.071 1.00 83.69 518 ARG A CA 1
ATOM 4034 C C . ARG A 1 518 ? -7.875 14.552 33.210 1.00 83.69 518 ARG A C 1
ATOM 4036 O O . ARG A 1 518 ? -8.680 14.075 32.412 1.00 83.69 518 ARG A O 1
ATOM 4043 N N . SER A 1 519 ? -7.236 13.840 34.145 1.00 87.06 519 SER A N 1
ATOM 4044 C CA . SER A 1 519 ? -7.539 12.436 34.432 1.00 87.06 519 SER A CA 1
ATOM 4045 C C . SER A 1 519 ? -8.944 12.311 35.021 1.00 87.06 519 SER A C 1
ATOM 4047 O O . SER A 1 519 ? -9.294 13.036 35.951 1.00 87.06 519 SER A O 1
ATOM 4049 N N . THR A 1 520 ? -9.738 11.402 34.469 1.00 87.62 520 THR A N 1
ATOM 4050 C CA . THR A 1 520 ? -11.029 10.980 35.005 1.00 87.62 520 THR A CA 1
ATOM 4051 C C . THR A 1 520 ? -10.808 10.051 36.193 1.00 87.62 520 THR A C 1
ATOM 4053 O O . THR A 1 520 ? -9.916 9.207 36.169 1.00 87.62 520 THR A O 1
ATOM 4056 N N . ILE A 1 521 ? -11.616 10.212 37.228 1.00 87.69 521 ILE A N 1
ATOM 4057 C CA . ILE A 1 521 ? -11.610 9.342 38.397 1.00 87.69 521 ILE A CA 1
ATOM 4058 C C . ILE A 1 521 ? -12.270 8.015 38.009 1.00 87.69 521 ILE A C 1
ATOM 4060 O O . ILE A 1 521 ? -13.396 8.002 37.510 1.00 87.69 521 ILE A O 1
ATOM 4064 N N . LEU A 1 522 ? -11.548 6.908 38.183 1.00 85.75 522 LEU A N 1
ATOM 4065 C CA . LEU A 1 522 ? -12.040 5.553 37.913 1.00 85.75 522 LEU A CA 1
ATOM 4066 C C . LEU A 1 522 ? -12.539 4.901 39.211 1.00 85.75 522 LEU A C 1
ATOM 4068 O O . LEU A 1 522 ? -12.104 5.326 40.277 1.00 85.75 522 LEU A O 1
ATOM 4072 N N . PRO A 1 523 ? -13.389 3.858 39.150 1.00 84.62 523 PRO A N 1
ATOM 4073 C CA . PRO A 1 523 ? -13.887 3.186 40.354 1.00 84.62 523 PRO A CA 1
ATOM 4074 C C . PRO A 1 523 ? -12.775 2.727 41.309 1.00 84.62 523 PRO A C 1
ATOM 4076 O O . PRO A 1 523 ? -12.876 2.914 42.511 1.00 84.62 523 PRO A O 1
ATOM 4079 N N . PHE A 1 524 ? -11.647 2.236 40.785 1.00 87.12 524 PHE A N 1
ATOM 4080 C CA . PHE A 1 524 ? -10.515 1.805 41.617 1.00 87.12 524 PHE A CA 1
ATOM 4081 C C . PHE A 1 524 ? -9.675 2.956 42.211 1.00 87.12 524 PHE A C 1
ATOM 4083 O O . PHE A 1 524 ? -8.680 2.702 42.879 1.00 87.12 524 PHE A O 1
ATOM 4090 N N . PHE A 1 525 ? -10.011 4.223 41.939 1.00 87.75 525 PHE A N 1
ATOM 4091 C CA . PHE A 1 525 ? -9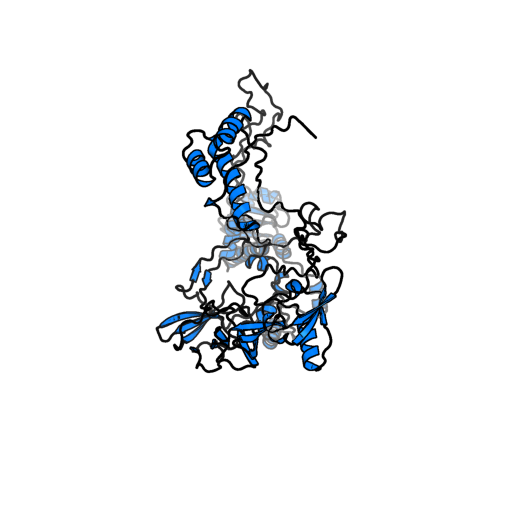.375 5.381 42.587 1.00 87.75 525 PHE A CA 1
ATOM 4092 C C . PHE A 1 525 ? -10.051 5.747 43.916 1.00 87.75 525 PHE A C 1
ATOM 4094 O O . PHE A 1 525 ? -9.520 6.592 44.635 1.00 87.75 525 PHE A O 1
ATOM 4101 N N . VAL A 1 526 ? -11.213 5.165 44.226 1.00 88.50 526 VAL A N 1
ATOM 4102 C CA . VAL A 1 526 ? -11.950 5.435 45.467 1.00 88.50 526 VAL A CA 1
ATOM 4103 C C . VAL A 1 526 ? -11.081 5.074 46.673 1.00 88.50 526 VAL A C 1
ATOM 4105 O O . VAL A 1 526 ? -10.439 4.027 46.694 1.00 88.50 526 VAL A O 1
ATOM 4108 N N . GLY A 1 527 ? -11.012 5.980 47.650 1.00 86.94 527 GLY A N 1
ATOM 4109 C CA . GLY A 1 527 ? -10.161 5.844 48.837 1.00 86.94 527 GLY A CA 1
ATOM 4110 C C . GLY A 1 527 ? -8.723 6.350 48.668 1.00 86.94 527 GLY A C 1
ATOM 4111 O O . GLY A 1 527 ? -8.004 6.464 49.656 1.00 86.94 527 GLY A O 1
ATOM 4112 N N . VAL A 1 528 ? -8.295 6.717 47.453 1.00 90.69 528 VAL A N 1
ATOM 4113 C CA . VAL A 1 528 ? -6.961 7.291 47.209 1.00 90.69 528 VAL A CA 1
ATOM 4114 C C . VAL A 1 528 ? -6.995 8.816 47.330 1.00 90.69 528 VAL A C 1
ATOM 4116 O O . VAL A 1 528 ? -7.861 9.487 46.760 1.00 90.69 528 VAL A O 1
ATOM 4119 N N . THR A 1 529 ? -6.000 9.382 48.017 1.00 93.50 529 THR A N 1
ATOM 4120 C CA . THR A 1 529 ? -5.821 10.836 48.143 1.00 93.50 529 THR A CA 1
ATOM 4121 C C . THR A 1 529 ? -4.837 11.355 47.096 1.00 93.50 529 THR A C 1
ATOM 4123 O O . THR A 1 529 ? -3.652 11.011 47.097 1.00 93.50 529 THR A O 1
ATOM 4126 N N . PHE A 1 530 ? -5.308 12.223 46.199 1.00 94.00 530 PHE A N 1
ATOM 4127 C CA . PHE A 1 530 ? -4.483 12.864 45.174 1.00 94.00 530 PHE A CA 1
ATOM 4128 C C . PHE A 1 530 ? -4.128 14.296 45.562 1.00 94.00 530 PHE A C 1
ATOM 4130 O O . PHE A 1 530 ? -5.004 15.133 45.732 1.00 94.00 530 PHE A O 1
ATOM 4137 N N . ALA A 1 531 ? -2.842 14.630 45.584 1.00 94.00 531 ALA A N 1
ATOM 4138 C CA . ALA A 1 531 ? -2.394 16.019 45.566 1.00 94.00 531 ALA A CA 1
ATOM 4139 C C . ALA A 1 531 ? -2.454 16.529 44.116 1.00 94.00 531 ALA A C 1
ATOM 4141 O O . ALA A 1 531 ? -1.564 16.241 43.314 1.00 94.00 531 ALA A O 1
ATOM 4142 N N . VAL A 1 532 ? -3.508 17.264 43.752 1.00 93.81 532 VAL A N 1
ATOM 4143 C CA . VAL A 1 532 ? -3.748 17.753 42.383 1.00 93.81 532 VAL A CA 1
ATOM 4144 C C . VAL A 1 532 ? -3.248 19.191 42.234 1.00 93.81 532 VAL A C 1
ATOM 4146 O O . VAL A 1 532 ? -3.709 20.094 42.934 1.00 93.81 532 VAL A O 1
ATOM 4149 N N . HIS A 1 533 ? -2.330 19.429 41.293 1.00 91.44 533 HIS A N 1
ATOM 4150 C CA . HIS A 1 533 ? -1.747 20.754 41.056 1.00 91.44 533 HIS A CA 1
ATOM 4151 C C . HIS A 1 533 ? -2.775 21.749 40.495 1.00 91.44 533 HIS A C 1
ATOM 4153 O O . HIS A 1 533 ? -3.305 21.547 39.399 1.00 91.44 533 HIS A O 1
ATOM 4159 N N . ASN A 1 534 ? -3.012 22.864 41.186 1.00 88.44 534 ASN A N 1
ATOM 4160 C CA . ASN A 1 534 ? -3.992 23.865 40.769 1.00 88.44 534 ASN A CA 1
ATOM 4161 C C . ASN A 1 534 ? -3.411 24.991 39.889 1.00 88.44 534 ASN A C 1
ATOM 4163 O O . ASN A 1 534 ? -4.174 25.762 39.310 1.00 88.44 534 ASN A O 1
ATOM 4167 N N . GLY A 1 535 ? -2.088 25.051 39.722 1.00 80.06 535 GLY A N 1
ATOM 4168 C CA . GLY A 1 535 ? -1.382 26.120 39.004 1.00 80.06 535 GLY A CA 1
ATOM 4169 C C . GLY A 1 535 ? -0.305 26.791 39.857 1.00 80.06 535 GLY A C 1
ATOM 4170 O O . GLY A 1 535 ? 0.726 27.149 39.306 1.00 80.06 535 GLY A O 1
ATOM 4171 N N . ASN A 1 536 ? -0.511 26.848 41.179 1.00 83.56 536 ASN A N 1
ATOM 4172 C CA . ASN A 1 536 ? 0.463 27.343 42.160 1.00 83.56 536 ASN A CA 1
ATOM 4173 C C . ASN A 1 536 ? 0.829 26.292 43.215 1.00 83.56 536 ASN A C 1
ATOM 4175 O O . ASN A 1 536 ? 1.992 26.165 43.576 1.00 83.56 536 ASN A O 1
ATOM 4179 N N . LYS A 1 537 ? -0.161 25.561 43.740 1.00 89.62 537 LYS A N 1
ATOM 4180 C CA . LYS A 1 537 ? 0.022 24.582 44.819 1.00 89.62 537 LYS A CA 1
ATOM 4181 C C . LYS A 1 537 ? -0.681 23.264 44.514 1.00 89.62 537 LYS A C 1
ATOM 4183 O O . LYS A 1 537 ? -1.557 23.184 43.650 1.00 89.62 537 LYS A O 1
ATOM 4188 N N . PHE A 1 538 ? -0.303 22.224 45.244 1.00 92.06 538 PHE A N 1
ATOM 4189 C CA . PHE A 1 538 ? -1.003 20.947 45.234 1.00 92.06 538 PHE A CA 1
ATOM 4190 C C . PHE A 1 538 ? -2.135 20.963 46.259 1.00 92.06 538 PHE A C 1
ATOM 4192 O O . PHE A 1 538 ? -1.894 21.201 47.439 1.00 92.06 538 PHE A O 1
ATOM 4199 N N . ILE A 1 539 ? -3.365 20.727 45.803 1.00 90.50 539 ILE A N 1
ATOM 4200 C CA . ILE A 1 539 ? -4.543 20.613 46.668 1.00 90.50 539 ILE A CA 1
ATOM 4201 C C . ILE A 1 539 ? -4.811 19.120 46.902 1.00 90.50 539 ILE A C 1
ATOM 4203 O O . ILE A 1 539 ? -4.939 18.397 45.910 1.00 90.50 539 ILE A O 1
ATOM 4207 N N . PRO A 1 540 ? -4.872 18.641 48.157 1.00 93.38 540 PRO A N 1
ATOM 4208 C CA . PRO A 1 540 ? -5.242 17.261 48.449 1.00 93.38 540 PRO A CA 1
ATOM 4209 C C . PRO A 1 540 ? -6.733 17.038 48.160 1.00 93.38 540 PRO A C 1
ATOM 4211 O O . PRO A 1 540 ? -7.585 17.791 48.624 1.00 93.38 540 PRO A O 1
ATOM 4214 N N . VAL A 1 541 ? -7.037 16.009 47.376 1.00 92.44 541 VAL A N 1
ATOM 4215 C CA . VAL A 1 541 ? -8.387 15.584 46.996 1.00 92.44 541 VAL A CA 1
ATOM 4216 C C . VAL A 1 541 ? -8.517 14.100 47.318 1.00 92.44 541 VAL A C 1
ATOM 4218 O O . VAL A 1 541 ? -7.924 13.264 46.632 1.00 92.44 541 VAL A O 1
ATOM 4221 N N . THR A 1 542 ? -9.281 13.776 48.356 1.00 93.69 542 THR A N 1
ATOM 4222 C CA . THR A 1 542 ? -9.638 12.394 48.699 1.00 93.69 542 THR A CA 1
ATOM 4223 C C . THR A 1 542 ? -10.823 11.964 47.850 1.00 93.69 542 THR A C 1
ATOM 4225 O O . THR A 1 542 ? -11.858 12.628 47.846 1.00 93.69 542 THR A O 1
ATOM 4228 N N . VAL A 1 543 ? -10.666 10.879 47.095 1.00 92.12 543 VAL A N 1
ATOM 4229 C CA . VAL A 1 543 ? -11.686 10.433 46.142 1.00 92.12 543 VAL A CA 1
ATOM 4230 C C . VAL A 1 543 ? -12.771 9.618 46.840 1.00 92.12 543 VAL A C 1
ATOM 4232 O O . VAL A 1 543 ? -12.494 8.533 47.350 1.00 92.12 543 VAL A O 1
ATOM 4235 N N . SER A 1 544 ? -14.012 10.109 46.790 1.00 91.75 544 SER A N 1
ATOM 4236 C CA . SER A 1 544 ? -15.219 9.359 47.163 1.00 91.75 544 SER A CA 1
ATOM 4237 C C . SER A 1 544 ? -15.903 8.726 45.941 1.00 91.75 544 SER A C 1
ATOM 4239 O O . SER A 1 544 ? -15.595 9.067 44.794 1.00 91.75 544 SER A O 1
ATOM 4241 N N . GLU A 1 545 ? -16.849 7.810 46.170 1.00 88.25 545 GLU A N 1
ATOM 4242 C CA . GLU A 1 545 ? -17.601 7.129 45.102 1.00 88.25 545 GLU A CA 1
ATOM 4243 C C . GLU A 1 545 ? -18.364 8.106 44.191 1.00 88.25 545 GLU A C 1
ATOM 4245 O O . GLU A 1 545 ? -18.374 7.947 42.971 1.00 88.25 545 GLU A O 1
ATOM 4250 N N . GLU A 1 546 ? -18.903 9.196 44.744 1.00 88.50 546 GLU A N 1
ATOM 4251 C CA . GLU A 1 546 ? -19.617 10.241 43.990 1.00 88.50 546 GLU A CA 1
ATOM 4252 C C . GLU A 1 546 ? -18.721 11.037 43.023 1.00 88.50 546 GLU A C 1
ATOM 4254 O O . GLU A 1 546 ? -19.199 11.756 42.135 1.00 88.50 546 GLU A O 1
ATOM 4259 N N . MET A 1 547 ? -17.401 10.945 43.195 1.00 86.94 547 MET A N 1
ATOM 4260 C CA . MET A 1 547 ? -16.428 11.606 42.329 1.00 86.94 547 MET A CA 1
ATOM 4261 C C . MET A 1 547 ? -16.075 10.760 41.098 1.00 86.94 547 MET A C 1
ATOM 4263 O O . MET A 1 547 ? -15.448 11.271 40.165 1.00 86.94 547 MET A O 1
ATOM 4267 N N . VAL A 1 548 ? -16.480 9.486 41.054 1.00 83.88 548 VAL A N 1
ATOM 4268 C CA . VAL A 1 548 ? -16.200 8.579 39.934 1.00 83.88 548 VAL A CA 1
ATOM 4269 C C . VAL A 1 548 ? -16.826 9.116 38.641 1.00 83.88 548 VAL A C 1
ATOM 4271 O O . VAL A 1 548 ? -17.970 9.555 38.592 1.00 83.88 548 VAL A O 1
ATOM 4274 N N . GLY A 1 549 ? -16.044 9.131 37.559 1.00 73.62 549 GLY A N 1
ATOM 4275 C CA . GLY A 1 549 ? -16.451 9.675 36.258 1.00 73.62 549 GLY A CA 1
ATOM 4276 C C . GLY A 1 549 ? -16.194 11.178 36.068 1.00 73.62 549 GLY A C 1
ATOM 4277 O O . GLY A 1 549 ? -16.067 11.624 34.920 1.00 73.62 549 GLY A O 1
ATOM 4278 N N . LYS A 1 550 ? -16.010 11.950 37.149 1.00 87.06 550 LYS A N 1
ATOM 4279 C CA . LYS A 1 550 ? -15.585 13.364 37.103 1.00 87.06 550 LYS A CA 1
ATOM 4280 C C . LYS A 1 550 ? -14.069 13.489 36.909 1.00 87.06 550 LYS A C 1
ATOM 4282 O O . LYS A 1 550 ? -13.331 12.501 36.960 1.00 87.06 550 LYS A O 1
ATOM 4287 N N . LYS A 1 551 ? -13.569 14.690 36.600 1.00 89.69 551 LYS A N 1
ATOM 4288 C CA . LYS A 1 551 ? -12.120 14.925 36.417 1.00 89.69 551 LYS A CA 1
ATOM 4289 C C . LYS A 1 551 ? -11.469 15.374 37.719 1.00 89.69 551 LYS A C 1
ATOM 4291 O O . LYS A 1 551 ? -11.997 16.248 38.392 1.00 89.69 551 LYS A O 1
ATOM 4296 N N . LEU A 1 552 ? -10.249 14.907 37.994 1.00 90.19 552 LEU A N 1
ATOM 4297 C CA . LEU A 1 552 ? -9.474 15.330 39.174 1.00 90.19 552 LEU A CA 1
ATOM 4298 C C . LEU A 1 552 ? -9.314 16.857 39.288 1.00 90.19 552 LEU A C 1
ATOM 4300 O O . LEU A 1 552 ? -9.287 17.409 40.380 1.00 90.19 552 LEU A O 1
ATOM 4304 N N . GLY A 1 553 ? -9.221 17.560 38.159 1.00 88.62 553 GLY A N 1
ATOM 4305 C CA . GLY A 1 553 ? -9.077 19.013 38.118 1.00 88.62 553 GLY A CA 1
ATOM 4306 C C . GLY A 1 553 ? -10.323 19.807 38.503 1.00 88.62 553 GLY A C 1
ATOM 4307 O O . GLY A 1 553 ? -10.179 20.991 38.789 1.00 88.62 553 GLY A O 1
ATOM 4308 N N . GLU A 1 554 ? -11.509 19.193 38.507 1.00 88.62 554 GLU A N 1
ATOM 4309 C CA . GLU A 1 554 ? -12.755 19.843 38.947 1.00 88.62 554 GLU A CA 1
ATOM 4310 C C . GLU A 1 554 ? -12.753 20.067 40.466 1.00 88.62 554 GLU A C 1
ATOM 4312 O O . GLU A 1 554 ? -13.300 21.054 40.940 1.00 88.62 554 GLU A O 1
ATOM 4317 N N . PHE A 1 555 ? -12.033 19.221 41.207 1.00 90.94 555 PHE A N 1
ATOM 4318 C CA . PHE A 1 555 ? -11.880 19.294 42.663 1.00 90.94 555 PHE A CA 1
ATOM 4319 C C . PHE A 1 555 ? -10.630 20.069 43.113 1.00 90.94 555 PHE A C 1
ATOM 4321 O O . PHE A 1 555 ? -10.349 20.182 44.300 1.00 90.94 555 PHE A O 1
ATOM 4328 N N . SER A 1 556 ? -9.861 20.613 42.166 1.00 88.75 556 SER A N 1
ATOM 4329 C CA . SER A 1 556 ? -8.676 21.437 42.426 1.00 88.75 556 SER A CA 1
ATOM 4330 C C . SER A 1 556 ? -8.758 22.702 41.566 1.00 88.75 556 SER A C 1
ATOM 4332 O O . SER A 1 556 ? -8.206 22.736 40.461 1.00 88.75 556 SER A O 1
ATOM 4334 N N . PRO A 1 557 ? -9.513 23.731 41.996 1.00 82.50 557 PRO A N 1
ATOM 4335 C CA . PRO A 1 557 ? -9.789 24.921 41.189 1.00 82.50 557 PRO A CA 1
ATOM 4336 C C . PRO A 1 557 ? -8.539 25.794 40.971 1.00 82.50 557 PRO A C 1
ATOM 4338 O O . PRO A 1 557 ? -7.738 26.006 41.878 1.00 82.50 557 PRO A O 1
ATOM 4341 N N . THR A 1 558 ? -8.366 26.325 39.748 1.00 79.00 558 THR A N 1
ATOM 4342 C CA . THR A 1 558 ? -7.228 27.200 39.356 1.00 79.00 558 THR A CA 1
ATOM 4343 C C . THR A 1 558 ? -7.213 28.560 40.040 1.00 79.00 558 THR A C 1
ATOM 4345 O O . THR A 1 558 ? -6.167 29.193 40.122 1.00 79.00 558 THR A O 1
ATOM 4348 N N . ARG A 1 559 ? -8.382 29.058 40.434 1.00 69.50 559 ARG A N 1
ATOM 4349 C CA . ARG A 1 559 ? -8.561 30.367 41.056 1.00 69.50 559 ARG A CA 1
ATOM 4350 C C . ARG A 1 559 ? -9.383 30.149 42.312 1.00 69.50 559 ARG A C 1
ATOM 4352 O O . ARG A 1 559 ? -10.349 29.390 42.269 1.00 69.50 559 ARG A O 1
ATOM 4359 N N . THR A 1 560 ? -9.008 30.799 43.406 1.00 58.34 560 THR A N 1
ATOM 4360 C CA . THR A 1 560 ? -9.933 31.001 44.517 1.00 58.34 560 THR A CA 1
ATOM 4361 C C . THR A 1 560 ? -11.096 31.815 43.969 1.00 58.34 560 THR A C 1
ATOM 4363 O O . THR A 1 560 ? -10.915 32.935 43.489 1.00 58.34 560 THR A O 1
ATOM 4366 N N . PHE A 1 561 ? -12.282 31.214 43.932 1.00 48.84 561 PHE A N 1
ATOM 4367 C CA . PHE A 1 561 ? -13.488 31.954 43.612 1.00 48.84 561 PHE A CA 1
ATOM 4368 C C . PHE A 1 561 ? -13.774 32.831 44.830 1.00 48.84 561 PHE A C 1
ATOM 4370 O O . PHE A 1 561 ? -14.322 32.359 45.821 1.00 48.84 561 PHE A O 1
ATOM 4377 N N . TYR A 1 562 ? -13.345 34.092 44.787 1.00 52.72 562 TYR A N 1
ATOM 4378 C CA . TYR A 1 562 ? -14.001 35.105 45.598 1.00 52.72 562 TYR A CA 1
ATOM 4379 C C . TYR A 1 562 ? -15.394 35.219 45.000 1.00 52.72 562 TYR A C 1
ATOM 4381 O O . TYR A 1 562 ? -15.579 35.850 43.959 1.00 52.72 562 TYR A O 1
ATOM 4389 N N . GLY A 1 563 ? -16.364 34.527 45.600 1.00 46.94 563 GLY A N 1
ATOM 4390 C CA . GLY A 1 563 ? -17.745 34.919 45.395 1.00 46.94 563 GLY A CA 1
ATOM 4391 C C . GLY A 1 563 ? -17.796 36.411 45.680 1.00 46.94 563 GLY A C 1
ATOM 4392 O O . GLY A 1 563 ? -17.262 36.858 46.697 1.00 46.94 563 GLY A O 1
ATOM 4393 N N . HIS A 1 564 ? -18.350 37.193 44.760 1.00 41.62 564 HIS A N 1
ATOM 4394 C CA . HIS A 1 564 ? -18.757 38.536 45.120 1.00 41.62 564 HIS A CA 1
ATOM 4395 C C . HIS A 1 564 ? -19.805 38.358 46.218 1.00 41.62 564 HIS A C 1
ATOM 4397 O O . HIS A 1 564 ? -20.966 38.083 45.924 1.00 41.62 564 HIS A O 1
ATOM 4403 N N . GLY A 1 565 ? -19.373 38.443 47.480 1.00 43.50 565 GLY A N 1
ATOM 4404 C CA . GLY A 1 565 ? -20.265 38.795 48.566 1.00 43.50 565 GLY A CA 1
ATOM 4405 C C . GLY A 1 565 ? -20.969 40.051 48.091 1.00 43.50 565 GLY A C 1
ATOM 4406 O O . GLY A 1 565 ? -20.314 41.031 47.725 1.00 43.50 565 GLY A O 1
ATOM 4407 N N . ALA A 1 566 ? -22.282 39.964 47.935 1.00 46.25 566 ALA A N 1
ATOM 4408 C CA . ALA A 1 566 ? -23.099 41.072 47.497 1.00 46.25 566 ALA A CA 1
ATOM 4409 C C . ALA A 1 566 ? -23.205 42.097 48.634 1.00 46.25 566 ALA A C 1
ATOM 4411 O O . ALA A 1 566 ? -24.292 42.391 49.106 1.00 46.25 566 ALA A O 1
ATOM 4412 N N . ASP A 1 567 ? -22.082 42.688 49.037 1.00 43.19 567 ASP A N 1
ATOM 4413 C CA . ASP A 1 567 ? -22.059 43.931 49.796 1.00 43.19 567 ASP A CA 1
ATOM 4414 C C . ASP A 1 567 ? -22.256 45.085 48.813 1.00 43.19 567 ASP A C 1
ATOM 4416 O O . ASP A 1 567 ? -21.390 45.918 48.552 1.00 43.19 567 ASP A O 1
ATOM 4420 N N . LYS A 1 568 ? -23.448 45.128 48.220 1.00 43.72 568 LYS A N 1
ATOM 4421 C CA . LYS A 1 568 ? -24.058 46.405 47.877 1.00 43.72 568 LYS A CA 1
ATOM 4422 C C . LYS A 1 568 ? -25.070 46.661 48.975 1.00 43.72 568 LYS A C 1
ATOM 4424 O O . LYS A 1 568 ? -25.933 45.827 49.212 1.00 43.72 568 LYS A O 1
ATOM 4429 N N . LYS A 1 569 ? -24.987 47.815 49.635 1.00 48.00 569 LYS A N 1
ATOM 4430 C CA . LYS A 1 569 ? -26.121 48.361 50.386 1.00 48.00 569 LYS A CA 1
ATOM 4431 C C . LYS A 1 569 ? -27.304 48.455 49.414 1.00 48.00 569 LYS A C 1
ATOM 4433 O O . LYS A 1 569 ? -27.368 49.375 48.603 1.00 48.00 569 LYS A O 1
ATOM 4438 N N . VAL A 1 570 ? -28.170 47.446 49.418 1.00 44.69 570 VAL A N 1
ATOM 4439 C CA . VAL A 1 570 ? -29.362 47.377 48.574 1.00 44.69 570 VAL A CA 1
ATOM 4440 C C . VAL A 1 570 ? -30.493 48.053 49.336 1.00 44.69 570 VAL A C 1
ATOM 4442 O O . VAL A 1 570 ? -30.932 47.558 50.373 1.00 44.69 570 VAL A O 1
ATOM 4445 N N . ASN A 1 571 ? -30.999 49.162 48.797 1.00 49.69 571 ASN A N 1
ATOM 4446 C CA . ASN A 1 571 ? -32.348 49.617 49.116 1.00 49.69 571 ASN A CA 1
ATOM 4447 C C . ASN A 1 571 ? -33.315 48.528 48.639 1.00 49.69 571 ASN A C 1
ATOM 4449 O O . ASN A 1 571 ? -33.522 48.371 47.439 1.00 49.69 571 ASN A O 1
ATOM 4453 N N . LYS A 1 572 ? -33.882 47.760 49.574 1.00 54.53 572 LYS A N 1
ATOM 4454 C CA . LYS A 1 572 ? -34.749 46.585 49.345 1.00 54.53 572 LYS A CA 1
ATOM 4455 C C . LYS A 1 572 ? -36.048 46.848 48.549 1.00 54.53 572 LYS A C 1
ATOM 4457 O O . LYS A 1 572 ? -36.871 45.949 48.455 1.00 54.53 572 LYS A O 1
ATOM 4462 N N . GLY A 1 573 ? -36.251 48.042 47.989 1.00 65.69 573 GLY A N 1
ATOM 4463 C CA . GLY A 1 573 ? -37.527 48.462 47.402 1.00 65.69 573 GLY A CA 1
ATOM 4464 C C . GLY A 1 573 ? -37.482 49.016 45.976 1.00 65.69 573 GLY A C 1
ATOM 4465 O O . GLY A 1 573 ? -38.532 49.403 45.476 1.00 65.69 573 GLY A O 1
ATOM 4466 N N . SER A 1 574 ? -36.325 49.100 45.304 1.00 78.00 574 SER A N 1
ATOM 4467 C CA . SER A 1 574 ? -36.282 49.614 43.924 1.00 78.00 574 SER A CA 1
ATOM 4468 C C . SER A 1 574 ? -35.238 48.933 43.043 1.00 78.00 574 SER A C 1
ATOM 4470 O O . SER A 1 574 ? -34.122 48.632 43.467 1.00 78.00 574 SER A O 1
ATOM 4472 N N . THR A 1 575 ? -35.603 48.708 41.780 1.00 82.56 575 THR A N 1
ATOM 4473 C CA . THR A 1 575 ? -34.714 48.174 40.745 1.00 82.56 575 THR A CA 1
ATOM 4474 C C . THR A 1 575 ? -34.569 49.156 39.595 1.00 82.56 575 THR A C 1
ATOM 4476 O O . THR A 1 575 ? -35.481 49.915 39.271 1.00 82.56 575 THR A O 1
ATOM 4479 N N . THR A 1 576 ? -33.395 49.158 38.967 1.00 85.62 576 THR A N 1
ATOM 4480 C CA . THR A 1 576 ? -3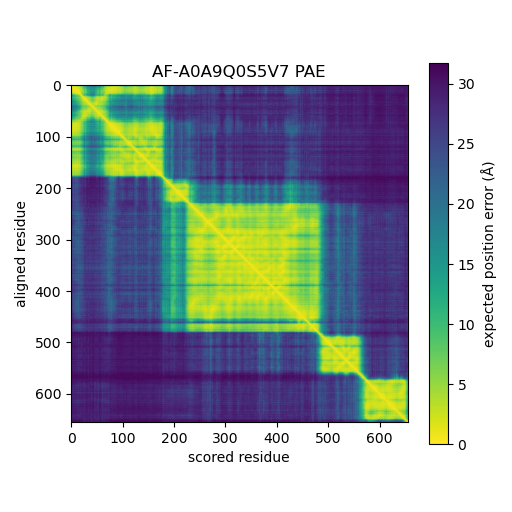3.095 50.017 37.819 1.00 85.62 576 THR A CA 1
ATOM 4481 C C . THR A 1 576 ? -32.498 49.193 36.682 1.00 85.62 576 THR A C 1
ATOM 4483 O O . THR A 1 576 ? -31.758 48.232 36.900 1.00 85.62 576 THR A O 1
ATOM 4486 N N . ALA A 1 577 ? -32.830 49.562 35.444 1.00 88.50 577 ALA A N 1
ATOM 4487 C CA . ALA A 1 577 ? -32.225 49.012 34.236 1.00 88.50 577 ALA A CA 1
ATOM 4488 C C . ALA A 1 577 ? -31.871 50.149 33.277 1.00 88.50 577 ALA A C 1
ATOM 4490 O O . ALA A 1 577 ? -32.607 51.127 33.164 1.00 88.50 577 ALA A O 1
ATOM 4491 N N . ILE A 1 578 ? -30.737 50.015 32.589 1.00 90.19 578 ILE A N 1
ATOM 4492 C CA . ILE A 1 578 ? -30.205 51.038 31.685 1.00 90.19 578 ILE A CA 1
ATOM 4493 C C . ILE A 1 578 ? -29.945 50.398 30.322 1.00 90.19 578 ILE A C 1
ATOM 4495 O O . ILE A 1 578 ? -29.201 49.421 30.221 1.00 90.19 578 ILE A O 1
ATOM 4499 N N . ALA A 1 579 ? -30.511 50.978 29.264 1.00 87.31 579 ALA A N 1
ATOM 4500 C CA . ALA A 1 579 ? -30.193 50.640 27.880 1.00 87.31 579 ALA A CA 1
ATOM 4501 C C . ALA A 1 579 ? -29.231 51.687 27.297 1.00 87.31 579 ALA A C 1
ATOM 4503 O O . ALA A 1 579 ? -29.560 52.870 27.236 1.00 87.31 579 ALA A O 1
ATOM 4504 N N . LYS A 1 580 ? -28.040 51.255 26.864 1.00 86.44 580 LYS A N 1
ATOM 4505 C CA . LYS A 1 580 ? -27.015 52.126 26.260 1.00 86.44 580 LYS A CA 1
ATOM 4506 C C . LYS A 1 580 ? -26.987 51.993 24.734 1.00 86.44 580 LYS A C 1
ATOM 4508 O O . LYS A 1 580 ? -27.401 50.973 24.186 1.00 86.44 580 LYS A O 1
ATOM 4513 N N . SER A 1 581 ? -26.473 53.024 24.059 1.00 82.94 581 SER A N 1
ATOM 4514 C CA . SER A 1 581 ? -26.205 53.035 22.607 1.00 82.94 581 SER A CA 1
ATOM 4515 C C . SER A 1 581 ? -27.438 52.845 21.701 1.00 82.94 581 SER A C 1
ATOM 4517 O O . SER A 1 581 ? -27.348 52.239 20.630 1.00 82.94 581 SER A O 1
ATOM 4519 N N . LEU A 1 582 ? -28.597 53.383 22.099 1.00 83.88 582 LEU A N 1
ATOM 4520 C CA . LEU A 1 582 ? -29.806 53.380 21.268 1.00 83.88 582 LEU A CA 1
ATOM 4521 C C . LEU A 1 582 ? -29.680 54.388 20.111 1.00 83.88 582 LEU A C 1
ATOM 4523 O O . LEU A 1 582 ? -29.469 55.578 20.325 1.00 83.88 582 LEU A O 1
ATOM 4527 N N . ARG A 1 583 ? -29.848 53.922 18.867 1.00 83.94 583 ARG A N 1
ATOM 4528 C CA . ARG A 1 583 ? -29.755 54.750 17.644 1.00 83.94 583 ARG A CA 1
ATOM 4529 C C . ARG A 1 583 ? -31.066 55.486 17.337 1.00 83.94 583 ARG A C 1
ATOM 4531 O O . ARG A 1 583 ? -31.658 55.297 16.276 1.00 83.94 583 ARG A O 1
ATOM 4538 N N . VAL A 1 584 ? -31.557 56.282 18.283 1.00 83.88 584 VAL A N 1
ATOM 4539 C CA . VAL A 1 584 ? -32.834 57.009 18.182 1.00 83.88 584 VAL A CA 1
ATOM 4540 C C . VAL A 1 584 ? -32.678 58.401 18.786 1.00 83.88 584 VAL A C 1
ATOM 4542 O O . VAL A 1 584 ? -31.908 58.583 19.724 1.00 83.88 584 VAL A O 1
ATOM 4545 N N . SER A 1 585 ? -33.412 59.394 18.269 1.00 86.31 585 SER A N 1
ATOM 4546 C CA . SER A 1 585 ? -33.330 60.740 18.829 1.00 86.31 585 SER A CA 1
ATOM 4547 C C . SER A 1 585 ? -33.857 60.792 20.279 1.00 86.31 585 SER A C 1
ATOM 4549 O O . SER A 1 585 ? -34.937 60.255 20.565 1.00 86.31 585 SER A O 1
ATOM 4551 N N . PRO A 1 586 ? -33.153 61.489 21.190 1.00 87.19 586 PRO A N 1
ATOM 4552 C CA . PRO A 1 586 ? -33.496 61.557 22.614 1.00 87.19 586 PRO A CA 1
ATOM 4553 C C . PRO A 1 586 ? -34.909 62.072 22.867 1.00 87.19 586 PRO A C 1
ATOM 4555 O O . PRO A 1 586 ? -35.646 61.504 23.664 1.00 87.19 586 PRO A O 1
ATOM 4558 N N . ARG A 1 587 ? -35.341 63.090 22.111 1.00 86.75 587 ARG A N 1
ATOM 4559 C CA . ARG A 1 587 ? -36.692 63.664 22.206 1.00 86.75 587 ARG A CA 1
ATOM 4560 C C . ARG A 1 587 ? -37.791 62.631 21.940 1.00 86.75 587 ARG A C 1
ATOM 4562 O O . ARG A 1 587 ? -38.807 62.630 22.627 1.00 86.75 587 ARG A O 1
ATOM 4569 N N . LYS A 1 588 ? -37.596 61.737 20.961 1.00 86.38 588 LYS A N 1
ATOM 4570 C CA . LYS A 1 588 ? -38.585 60.701 20.626 1.00 86.38 588 LYS A CA 1
ATOM 4571 C C . LYS A 1 588 ? -38.596 59.563 21.652 1.00 86.38 588 LYS A C 1
ATOM 4573 O O . LYS A 1 588 ? -39.668 59.043 21.948 1.00 86.38 588 LYS A O 1
ATOM 4578 N N . LEU A 1 589 ? -37.432 59.201 22.199 1.00 88.81 589 LEU A N 1
ATOM 4579 C CA . LEU A 1 589 ? -37.321 58.254 23.315 1.00 88.81 589 LEU A CA 1
ATOM 4580 C C . LEU A 1 589 ? -37.986 58.808 24.576 1.00 88.81 589 LEU A C 1
ATOM 4582 O O . LEU A 1 589 ? -38.776 58.106 25.202 1.00 88.81 589 LEU A O 1
ATOM 4586 N N . ASN A 1 590 ? -37.724 60.075 24.902 1.00 90.19 590 ASN A N 1
ATOM 4587 C CA . ASN A 1 590 ? -38.241 60.705 26.110 1.00 90.19 590 ASN A CA 1
ATOM 4588 C C . ASN A 1 590 ? -39.770 60.775 26.091 1.00 90.19 590 ASN A C 1
ATOM 4590 O O . ASN A 1 590 ? -40.390 60.485 27.098 1.00 90.19 590 ASN A O 1
ATOM 4594 N N . LEU A 1 591 ? -40.382 61.041 24.930 1.00 89.50 591 LEU A N 1
ATOM 4595 C CA . LEU A 1 591 ? -41.842 61.049 24.772 1.00 89.50 591 LEU A CA 1
ATOM 4596 C C . LEU A 1 591 ? -42.482 59.696 25.151 1.00 89.50 591 LEU A C 1
ATOM 4598 O O . LEU A 1 591 ? -43.562 59.653 25.730 1.00 89.50 591 LEU A O 1
ATOM 4602 N N . VAL A 1 592 ? -41.834 58.576 24.822 1.00 92.00 592 VAL A N 1
ATOM 4603 C CA . VAL A 1 592 ? -42.340 57.243 25.192 1.00 92.00 592 VAL A CA 1
ATOM 4604 C C . VAL A 1 592 ? -41.986 56.904 26.643 1.00 92.00 592 VAL A C 1
ATOM 4606 O O . VAL A 1 592 ? -42.821 56.373 27.367 1.00 92.00 592 VAL A O 1
ATOM 4609 N N . ALA A 1 593 ? -40.781 57.252 27.096 1.00 89.44 593 ALA A N 1
ATOM 4610 C CA . ALA A 1 593 ? -40.346 57.018 28.470 1.00 89.44 593 ALA A CA 1
ATOM 4611 C C . ALA A 1 593 ? -41.189 57.798 29.495 1.00 89.44 593 ALA A C 1
ATOM 4613 O O . ALA A 1 593 ? -41.524 57.260 30.542 1.00 89.44 593 ALA A O 1
ATOM 4614 N N . THR A 1 594 ? -41.591 59.037 29.199 1.00 90.44 594 THR A N 1
ATOM 4615 C CA . THR A 1 594 ? -42.480 59.814 30.075 1.00 90.44 594 THR A CA 1
ATOM 4616 C C . THR A 1 594 ? -43.873 59.205 30.171 1.00 90.44 594 THR A C 1
ATOM 4618 O O . THR A 1 594 ? -44.470 59.268 31.239 1.00 90.44 594 THR A O 1
ATOM 4621 N N . SER A 1 595 ? -44.372 58.590 29.092 1.00 90.81 595 SER A N 1
ATOM 4622 C CA . SER A 1 595 ? -45.744 58.066 29.034 1.00 90.81 595 SER A CA 1
ATOM 4623 C C . SER A 1 595 ? -46.020 56.885 29.962 1.00 90.81 595 SER A C 1
ATOM 4625 O O . SER A 1 595 ? -47.180 56.653 30.266 1.00 90.81 595 SER A O 1
ATOM 4627 N N . ILE A 1 596 ? -44.977 56.185 30.419 1.00 93.56 596 ILE A N 1
ATOM 4628 C CA . ILE A 1 596 ? -45.085 55.020 31.311 1.00 93.56 596 ILE A CA 1
ATOM 4629 C C . ILE A 1 596 ? -44.774 55.344 32.778 1.00 93.56 596 ILE A C 1
ATOM 4631 O O . ILE A 1 596 ? -44.781 54.444 33.613 1.00 93.56 596 ILE A O 1
ATOM 4635 N N . ARG A 1 597 ? -44.428 56.597 33.106 1.00 91.69 597 ARG A N 1
ATOM 4636 C CA . ARG A 1 597 ? -44.114 56.992 34.488 1.00 91.69 597 ARG A CA 1
ATOM 4637 C C . ARG A 1 597 ? -45.371 56.923 35.351 1.00 91.69 597 ARG A C 1
ATOM 4639 O O . ARG A 1 597 ? -46.449 57.286 34.896 1.00 91.69 597 ARG A O 1
ATOM 4646 N N . ASN A 1 598 ? -45.202 56.512 36.602 1.00 90.94 598 ASN A N 1
ATOM 4647 C CA . ASN A 1 598 ? -46.253 56.346 37.607 1.00 90.94 598 ASN A CA 1
ATOM 4648 C C . ASN A 1 598 ? -47.368 55.360 37.219 1.00 90.94 598 ASN A C 1
ATOM 4650 O O . ASN A 1 598 ? -48.423 55.362 37.843 1.00 90.94 598 ASN A O 1
ATOM 4654 N N . MET A 1 599 ? -47.137 54.501 36.224 1.00 90.56 599 MET A N 1
ATOM 4655 C CA . MET A 1 599 ? -48.046 53.405 35.887 1.00 90.56 599 MET A CA 1
ATOM 4656 C C . MET A 1 599 ? -47.616 52.117 36.577 1.00 90.56 599 MET A C 1
ATOM 4658 O O . MET A 1 599 ? -46.423 51.907 36.842 1.00 90.56 599 MET A O 1
ATOM 4662 N N . LYS A 1 600 ? -48.579 51.220 36.813 1.00 92.38 600 LYS A N 1
ATOM 4663 C CA . LYS A 1 600 ? -48.258 49.839 37.179 1.00 92.38 600 LYS A CA 1
ATOM 4664 C C . LYS A 1 600 ? -47.466 49.184 36.054 1.00 92.38 600 LYS A C 1
ATOM 4666 O O . LYS A 1 600 ? -47.671 49.477 34.875 1.00 92.38 600 LYS A O 1
ATOM 4671 N N . VAL A 1 601 ? -46.558 48.278 36.406 1.00 92.25 601 VAL A N 1
ATOM 4672 C CA . VAL A 1 601 ? -45.719 47.587 35.417 1.00 92.25 601 VAL A CA 1
ATOM 4673 C C . VAL A 1 601 ? -46.569 46.839 34.385 1.00 92.25 601 VAL A C 1
ATOM 4675 O O . VAL A 1 601 ? -46.255 46.892 33.196 1.00 92.25 601 VAL A O 1
ATOM 4678 N N . SER A 1 602 ? -47.663 46.202 34.807 1.00 91.38 602 SER A N 1
ATOM 4679 C CA . SER A 1 602 ? -48.603 45.511 33.917 1.00 91.38 602 SER A CA 1
ATOM 4680 C C . SER A 1 602 ? -49.231 46.459 32.884 1.00 91.38 602 SER A C 1
ATOM 46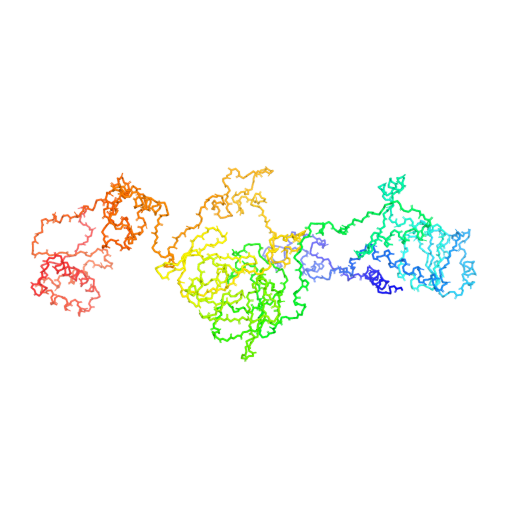82 O O . SER A 1 602 ? -49.194 46.180 31.684 1.00 91.38 602 SER A O 1
ATOM 4684 N N . GLU A 1 603 ? -49.706 47.626 33.318 1.00 91.81 603 GLU A N 1
ATOM 4685 C CA . GLU A 1 603 ? -50.289 48.666 32.458 1.00 91.81 603 GLU A CA 1
ATOM 4686 C C . GLU A 1 603 ? -49.255 49.271 31.500 1.00 91.81 603 GLU A C 1
ATOM 4688 O O . GLU A 1 603 ? -49.492 49.352 30.292 1.00 91.81 603 GLU A O 1
ATOM 4693 N N . ALA A 1 604 ? -48.067 49.615 32.006 1.00 93.44 604 ALA A N 1
ATOM 4694 C CA . ALA A 1 604 ? -46.967 50.139 31.199 1.00 93.44 604 ALA A CA 1
ATOM 4695 C C . ALA A 1 604 ? -46.537 49.136 30.115 1.00 93.44 604 ALA A C 1
ATOM 4697 O O . ALA A 1 604 ? -46.269 49.505 28.968 1.00 93.44 604 ALA A O 1
ATOM 4698 N N . MET A 1 605 ? -46.504 47.845 30.450 1.00 92.69 605 MET A N 1
ATOM 4699 C CA . MET A 1 605 ? -46.181 46.778 29.508 1.00 92.69 605 MET A CA 1
ATOM 4700 C C . MET A 1 605 ? -47.232 46.646 28.407 1.00 92.69 605 MET A C 1
ATOM 4702 O O . MET A 1 605 ? -46.861 46.509 27.237 1.00 92.69 605 MET A O 1
ATOM 4706 N N . VAL A 1 606 ? -48.520 46.729 28.742 1.00 94.00 606 VAL A N 1
ATOM 4707 C CA . VAL A 1 606 ? -49.615 46.736 27.761 1.00 94.00 606 VAL A CA 1
ATOM 4708 C C . VAL A 1 606 ? -49.495 47.958 26.849 1.00 94.00 606 VAL A C 1
ATOM 4710 O O . VAL A 1 606 ? -49.429 47.809 25.626 1.00 94.00 606 VAL A O 1
ATOM 4713 N N . GLN A 1 607 ? -49.339 49.153 27.419 1.00 93.12 607 GLN A N 1
ATOM 4714 C CA . GLN A 1 607 ? -49.234 50.402 26.665 1.00 93.12 607 GLN A CA 1
ATOM 4715 C C . GLN A 1 607 ? -48.042 50.403 25.696 1.00 93.12 607 GLN A C 1
ATOM 4717 O O . GLN A 1 607 ? -48.184 50.789 24.535 1.00 93.12 607 GLN A O 1
ATOM 4722 N N . LEU A 1 608 ? -46.867 49.928 26.126 1.00 94.12 608 LEU A N 1
ATOM 4723 C CA . LEU A 1 608 ? -45.691 49.826 25.256 1.00 94.12 608 LEU A CA 1
ATOM 4724 C C . LEU A 1 608 ? -45.843 48.753 24.174 1.00 94.12 608 LEU A C 1
ATOM 4726 O O . LEU A 1 608 ? -45.239 48.874 23.109 1.00 94.12 608 LEU A O 1
ATOM 4730 N N . THR A 1 609 ? -46.621 47.701 24.437 1.00 94.38 609 THR A N 1
ATOM 4731 C CA . THR A 1 609 ? -46.865 46.621 23.470 1.00 94.38 609 THR A CA 1
ATOM 4732 C C . THR A 1 609 ? -47.765 47.080 22.331 1.00 94.38 609 THR A C 1
ATOM 4734 O O . THR A 1 609 ? -47.470 46.775 21.179 1.00 94.38 609 THR A O 1
ATOM 4737 N N . PHE A 1 610 ? -48.816 47.838 22.647 1.00 93.06 610 PHE A N 1
ATOM 4738 C CA . PHE A 1 610 ? -49.790 48.330 21.669 1.00 93.06 610 PHE A CA 1
ATOM 4739 C C . PHE A 1 610 ? -49.493 49.750 21.166 1.00 93.06 610 PHE A C 1
ATOM 4741 O O . PHE A 1 610 ? -50.265 50.315 20.393 1.00 93.06 610 PHE A O 1
ATOM 4748 N N . SER A 1 611 ? -48.364 50.342 21.562 1.00 91.00 611 SER A N 1
ATOM 4749 C CA . SER A 1 611 ? -47.971 51.663 21.078 1.00 91.00 611 SER A CA 1
ATOM 4750 C C . SER A 1 611 ? -47.643 51.628 19.577 1.00 91.00 611 SER A C 1
ATOM 4752 O O . SER A 1 611 ? -46.795 50.837 19.158 1.00 91.00 611 SER A O 1
ATOM 4754 N N . PRO A 1 612 ? -48.184 52.551 18.757 1.00 87.44 612 PRO A N 1
ATOM 4755 C CA . PRO A 1 612 ? -47.823 52.650 17.340 1.00 87.44 612 PRO A CA 1
ATOM 4756 C C . PRO A 1 612 ? -46.384 53.163 17.128 1.00 87.44 612 PRO A C 1
ATOM 4758 O O . PRO A 1 612 ? -45.857 53.155 16.015 1.00 87.44 612 PRO A O 1
ATOM 4761 N N . LYS A 1 613 ? -45.711 53.636 18.187 1.00 89.19 613 LYS A N 1
ATOM 4762 C CA . LYS A 1 613 ? -44.350 54.175 18.107 1.00 89.19 613 LYS A CA 1
ATOM 4763 C C . LYS A 1 613 ? -43.336 53.032 18.114 1.00 89.19 613 LYS A C 1
ATOM 4765 O O . LYS A 1 613 ? -43.130 52.394 19.139 1.00 89.19 613 LYS A O 1
ATOM 4770 N N . ARG A 1 614 ? -42.582 52.864 17.019 1.00 85.56 614 ARG A N 1
ATOM 4771 C CA . ARG A 1 614 ? -41.499 51.855 16.886 1.00 85.56 614 ARG A CA 1
ATOM 4772 C C . ARG A 1 614 ? -40.518 51.826 18.072 1.00 85.56 614 ARG A C 1
ATOM 4774 O O . ARG A 1 614 ? -39.999 50.770 18.419 1.00 85.56 614 ARG A O 1
ATOM 4781 N N . ILE A 1 615 ? -40.282 52.984 18.684 1.00 89.06 615 ILE A N 1
ATOM 4782 C CA . ILE A 1 615 ? -39.342 53.204 19.793 1.00 89.06 615 ILE A CA 1
ATOM 4783 C C . ILE A 1 615 ? -39.825 52.552 21.101 1.00 89.06 615 ILE A C 1
ATOM 4785 O O . ILE A 1 615 ? -39.009 52.195 21.948 1.00 89.06 615 ILE A O 1
ATOM 4789 N N . ALA A 1 616 ? -41.134 52.320 21.252 1.00 91.12 616 ALA A N 1
ATOM 4790 C CA . ALA A 1 616 ? -41.700 51.649 22.420 1.00 91.12 616 ALA A CA 1
ATOM 4791 C C . ALA A 1 616 ? -41.129 50.243 22.628 1.00 91.12 616 ALA A C 1
ATOM 4793 O O . ALA A 1 616 ? -41.001 49.801 23.765 1.00 91.12 616 ALA A O 1
ATOM 4794 N N . LYS A 1 617 ? -40.677 49.577 21.557 1.00 90.50 617 LYS A N 1
ATOM 4795 C CA . LYS A 1 617 ? -39.999 48.279 21.641 1.00 90.50 617 LYS A CA 1
ATOM 4796 C C . LYS A 1 617 ? -38.707 48.335 22.462 1.00 90.50 617 LYS A C 1
ATOM 4798 O O . LYS A 1 617 ? -38.424 47.398 23.206 1.00 90.50 617 LYS A O 1
ATOM 4803 N N . ASP A 1 618 ? -37.932 49.408 22.331 1.00 90.88 618 ASP A N 1
ATOM 4804 C CA . ASP A 1 618 ? -36.655 49.554 23.036 1.00 90.88 618 ASP A CA 1
ATOM 4805 C C . ASP A 1 618 ? -36.884 49.919 24.509 1.00 90.88 618 ASP A C 1
ATOM 4807 O O . ASP A 1 618 ? -36.259 49.334 25.395 1.00 90.88 618 ASP A O 1
ATOM 4811 N N . VAL A 1 619 ? -37.860 50.794 24.781 1.00 92.19 619 VAL A N 1
ATOM 4812 C CA . VAL A 1 619 ? -38.294 51.128 26.150 1.00 92.19 619 VAL A CA 1
ATOM 4813 C C . VAL A 1 619 ? -38.878 49.894 26.853 1.00 92.19 619 VAL A C 1
ATOM 4815 O O . VAL A 1 619 ? -38.518 49.613 27.993 1.00 92.19 619 VAL A O 1
ATOM 4818 N N . LYS A 1 620 ? -39.686 49.088 26.149 1.00 93.44 620 LYS A N 1
ATOM 4819 C CA . LYS A 1 620 ? -40.250 47.826 26.654 1.00 93.44 620 LYS A CA 1
ATOM 4820 C C . LYS A 1 620 ? -39.168 46.837 27.059 1.00 93.44 620 LYS A C 1
ATOM 4822 O O . LYS A 1 620 ? -39.246 46.269 28.139 1.00 93.44 620 LYS A O 1
ATOM 4827 N N . LYS A 1 621 ? -38.139 46.649 26.227 1.00 92.25 621 LYS A N 1
ATOM 4828 C CA . LYS A 1 621 ? -37.005 45.775 26.570 1.00 92.25 621 LYS A CA 1
ATOM 4829 C C . LYS A 1 621 ? -36.279 46.243 27.829 1.00 92.25 621 LYS A C 1
ATOM 4831 O O . LYS A 1 621 ? -35.884 45.417 28.646 1.00 92.25 621 LYS A O 1
ATOM 4836 N N . CYS A 1 622 ? -36.102 47.556 27.981 1.00 92.62 622 CYS A N 1
ATOM 4837 C CA . CYS A 1 622 ? -35.472 48.127 29.166 1.00 92.62 622 CYS A CA 1
ATOM 4838 C C . CYS A 1 622 ? -36.321 47.874 30.422 1.00 92.62 622 CYS A C 1
ATOM 4840 O O . CYS A 1 622 ? -35.789 47.417 31.432 1.00 92.62 622 CYS A O 1
ATOM 4842 N N . LEU A 1 623 ? -37.640 48.077 30.333 1.00 93.06 623 LEU A 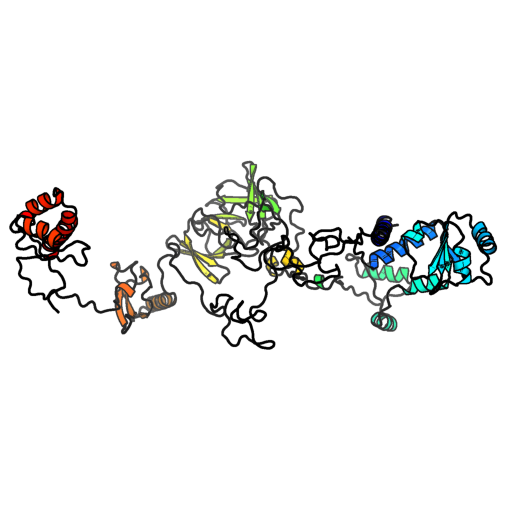N 1
ATOM 4843 C CA . LEU A 1 623 ? -38.576 47.798 31.424 1.00 93.06 623 LEU A CA 1
ATOM 4844 C C . LEU A 1 623 ? -38.607 46.304 31.787 1.00 93.06 623 LEU A C 1
ATOM 4846 O O . LEU A 1 623 ? -38.493 45.964 32.957 1.00 93.06 623 LEU A O 1
ATOM 4850 N N . GLN A 1 624 ? -38.655 45.404 30.799 1.00 94.06 624 GLN A N 1
ATOM 4851 C CA . GLN A 1 624 ? -38.593 43.952 31.023 1.00 94.06 624 GLN A CA 1
ATOM 4852 C C . GLN A 1 624 ? -37.324 43.526 31.766 1.00 94.06 624 GLN A C 1
ATOM 4854 O O . GLN A 1 624 ? -37.378 42.655 32.627 1.00 94.06 624 GLN A O 1
ATOM 4859 N N . SER A 1 625 ? -36.188 44.157 31.461 1.00 91.75 625 SER A N 1
ATOM 4860 C CA . SER A 1 625 ? -34.932 43.910 32.173 1.00 91.75 625 SER A CA 1
ATOM 4861 C C . SER A 1 625 ? -35.012 44.348 33.642 1.00 91.75 625 SER A C 1
ATOM 4863 O O . SER A 1 625 ? -34.562 43.624 34.527 1.00 91.75 625 SER A O 1
ATOM 4865 N N . ALA A 1 626 ? -35.641 45.496 33.930 1.00 90.38 626 ALA A N 1
ATOM 4866 C CA . ALA A 1 626 ? -35.852 45.957 35.305 1.00 90.38 626 ALA A CA 1
ATOM 4867 C C . ALA A 1 626 ? -36.766 45.013 36.104 1.00 90.38 626 ALA A C 1
ATOM 4869 O O . ALA A 1 626 ? -36.464 44.711 37.259 1.00 90.38 626 ALA A O 1
ATOM 4870 N N . VAL A 1 627 ? -37.833 44.509 35.475 1.00 90.50 627 VAL A N 1
ATOM 4871 C CA . VAL A 1 627 ? -38.766 43.540 36.077 1.00 90.50 627 VAL A CA 1
ATOM 4872 C C . VAL A 1 627 ? -38.073 42.208 36.344 1.00 90.50 627 VAL A C 1
ATOM 4874 O O . VAL A 1 627 ? -38.129 41.708 37.459 1.00 90.50 627 VAL A O 1
ATOM 4877 N N . ALA A 1 628 ? -37.327 41.678 35.371 1.00 88.12 628 ALA A N 1
ATOM 4878 C CA . ALA A 1 628 ? -36.578 40.437 35.552 1.00 88.12 628 ALA A CA 1
ATOM 4879 C C . ALA A 1 628 ? -35.529 40.552 36.671 1.00 88.12 628 ALA A C 1
ATOM 4881 O O . ALA A 1 628 ? -35.293 39.587 37.395 1.00 88.12 628 ALA A O 1
ATOM 4882 N N . ASN A 1 629 ? -34.913 41.728 36.836 1.00 85.31 629 ASN A N 1
ATOM 4883 C CA . ASN A 1 629 ? -34.011 41.991 37.954 1.00 85.31 629 ASN A CA 1
ATOM 4884 C C . ASN A 1 629 ? -34.760 42.052 39.294 1.00 85.31 629 ASN A C 1
ATOM 4886 O O . ASN A 1 629 ? -34.229 41.561 40.286 1.00 85.31 629 ASN A O 1
ATOM 4890 N N . ALA A 1 630 ? -35.959 42.642 39.331 1.00 85.19 630 ALA A N 1
ATOM 4891 C CA . ALA A 1 630 ? -36.821 42.671 40.516 1.00 85.19 630 ALA A CA 1
ATOM 4892 C C . ALA A 1 630 ? -37.247 41.265 40.954 1.00 85.19 630 ALA A C 1
ATOM 4894 O O . ALA A 1 630 ? -37.102 40.927 42.126 1.00 85.19 630 ALA A O 1
ATOM 4895 N N . GLU A 1 631 ? -37.683 40.434 40.013 1.00 84.00 631 GLU A N 1
ATOM 4896 C CA . GLU A 1 631 ? -38.139 39.071 40.280 1.00 84.00 631 GLU A CA 1
ATOM 4897 C C . GLU A 1 631 ? -36.973 38.156 40.688 1.00 84.00 631 GLU A C 1
ATOM 4899 O O . GLU A 1 631 ? -36.971 37.590 41.778 1.00 84.00 631 GLU A O 1
ATOM 4904 N N . ASN A 1 632 ? -35.925 38.059 39.862 1.00 81.00 632 ASN A N 1
ATOM 4905 C CA . ASN A 1 632 ? -34.886 37.041 40.053 1.00 81.00 632 ASN A CA 1
ATOM 4906 C C . ASN A 1 632 ? -33.850 37.399 41.123 1.00 81.00 632 ASN A C 1
ATOM 4908 O O . ASN A 1 632 ? -33.320 36.501 41.774 1.00 81.00 632 ASN A O 1
ATOM 4912 N N . ASN A 1 633 ? -33.521 38.685 41.291 1.00 75.69 633 ASN A N 1
ATOM 4913 C CA . ASN A 1 633 ? -32.484 39.088 42.247 1.00 75.69 633 ASN A CA 1
ATOM 4914 C C . ASN A 1 633 ? -33.062 39.534 43.595 1.00 75.69 633 ASN A C 1
ATOM 4916 O O . ASN A 1 633 ? -32.352 39.453 44.596 1.00 75.69 633 ASN A O 1
ATOM 4920 N N . PHE A 1 634 ? -34.309 40.024 43.630 1.00 74.81 634 PHE A N 1
ATOM 4921 C CA . PHE A 1 634 ? -34.915 40.593 44.841 1.00 74.81 634 PHE A CA 1
ATOM 4922 C C . PHE A 1 634 ? -36.219 39.912 45.278 1.00 74.81 634 PHE A C 1
ATOM 4924 O O . PHE A 1 634 ? -36.698 40.225 46.366 1.00 74.81 634 PHE A O 1
ATOM 4931 N N . GLY A 1 635 ? -36.776 38.983 44.488 1.00 77.44 635 GLY A N 1
ATOM 4932 C CA . GLY A 1 635 ? -38.004 38.259 44.834 1.00 77.44 635 GLY A CA 1
ATOM 4933 C C . GLY A 1 635 ? -39.233 39.160 44.974 1.00 77.44 635 GLY A C 1
ATOM 4934 O O . GLY A 1 635 ? -40.120 38.852 45.765 1.00 77.44 635 GLY A O 1
ATOM 4935 N N . LEU A 1 636 ? -39.256 40.302 44.278 1.00 81.25 636 LEU A N 1
ATOM 4936 C CA . LEU A 1 636 ? -40.358 41.263 44.348 1.00 81.25 636 LEU A CA 1
ATOM 4937 C C . LEU A 1 636 ? -41.542 40.794 43.494 1.00 81.25 636 LEU A C 1
ATOM 4939 O O . LEU A 1 636 ? -41.347 40.343 42.365 1.00 81.25 636 LEU A O 1
ATOM 4943 N N . ASP A 1 637 ? -42.756 40.958 44.021 1.00 81.88 637 ASP A N 1
ATOM 4944 C CA . ASP A 1 637 ? -43.996 40.640 43.311 1.00 81.88 637 ASP A CA 1
ATOM 4945 C C . ASP A 1 637 ? -44.253 41.641 42.176 1.00 81.88 637 ASP A C 1
ATOM 4947 O O . ASP A 1 637 ? -44.319 42.851 42.401 1.00 81.88 637 ASP A O 1
ATOM 4951 N N . ILE A 1 638 ? -44.391 41.130 40.951 1.00 80.25 638 ILE A N 1
ATOM 4952 C CA . ILE A 1 638 ? -44.506 41.922 39.720 1.00 80.25 638 ILE A CA 1
ATOM 4953 C C . ILE A 1 638 ? -45.774 42.780 39.733 1.00 80.25 638 ILE A C 1
ATOM 4955 O O . ILE A 1 638 ? -45.744 43.922 39.263 1.00 80.25 638 ILE A O 1
ATOM 4959 N N . ASP A 1 639 ? -46.865 42.265 40.301 1.00 81.75 639 ASP A N 1
ATOM 4960 C CA . ASP A 1 639 ? -48.173 42.925 40.277 1.00 81.75 639 ASP A CA 1
ATOM 4961 C C . ASP A 1 639 ? -48.251 44.132 41.226 1.00 81.75 639 ASP A C 1
ATOM 4963 O O . ASP A 1 639 ? -49.073 45.037 41.037 1.00 81.75 639 ASP A O 1
ATOM 4967 N N . ALA A 1 640 ? -47.336 44.202 42.196 1.00 83.75 640 ALA A N 1
ATOM 4968 C CA . ALA A 1 640 ? -47.188 45.321 43.120 1.00 83.75 640 ALA A CA 1
ATOM 4969 C C . ALA A 1 640 ? -46.231 46.423 42.610 1.00 83.75 640 ALA A C 1
ATOM 4971 O O . ALA A 1 640 ? -46.121 47.480 43.237 1.00 83.75 640 ALA A O 1
ATOM 4972 N N . LEU A 1 641 ? -45.528 46.215 41.486 1.00 87.88 641 LEU A N 1
ATOM 4973 C CA . LEU A 1 641 ? -44.521 47.157 40.984 1.00 87.88 641 LEU A CA 1
ATOM 4974 C C . LEU A 1 641 ? -45.125 48.303 40.159 1.00 87.88 641 LEU A C 1
ATOM 4976 O O . LEU A 1 641 ? -46.003 48.123 39.311 1.00 87.88 641 LEU A O 1
ATOM 4980 N N . PHE A 1 642 ? -44.546 49.492 40.329 1.00 92.19 642 PHE A N 1
ATOM 4981 C CA . PHE A 1 642 ? -44.852 50.691 39.551 1.00 92.19 642 PHE A CA 1
ATOM 4982 C C . PHE A 1 642 ? -43.577 51.347 39.013 1.00 92.19 642 PHE A C 1
ATOM 4984 O O . PHE A 1 642 ? -42.506 51.289 39.623 1.00 92.19 642 PHE A O 1
ATOM 4991 N N . VAL A 1 643 ? -43.681 51.988 37.849 1.00 90.56 643 VAL A N 1
ATOM 4992 C CA . VAL A 1 643 ? -42.557 52.694 37.219 1.00 90.56 643 VAL A CA 1
ATOM 4993 C C . VAL A 1 643 ? -42.404 54.070 37.867 1.00 90.56 643 VAL A C 1
ATOM 4995 O O . VAL A 1 643 ? -43.021 55.039 37.438 1.00 90.56 643 VAL A O 1
ATOM 4998 N N . THR A 1 644 ? -41.561 54.176 38.893 1.00 88.94 644 THR A N 1
ATOM 4999 C CA . THR A 1 644 ? -41.287 55.441 39.608 1.00 88.94 644 THR A CA 1
ATOM 5000 C C . THR A 1 644 ? -40.715 56.534 38.706 1.00 88.94 644 THR A C 1
ATOM 5002 O O . THR A 1 644 ? -41.144 57.683 38.743 1.00 88.94 644 THR A O 1
ATOM 5005 N N . SER A 1 645 ? -39.719 56.200 37.888 1.00 88.19 645 SER A N 1
ATOM 5006 C CA . SER A 1 645 ? -39.070 57.157 36.993 1.00 88.19 645 SER A CA 1
ATOM 5007 C C . SER A 1 645 ? -38.570 56.476 35.723 1.00 88.19 645 SER A C 1
ATOM 5009 O O . SER A 1 645 ? -38.168 55.315 35.730 1.00 88.19 645 SER A O 1
ATOM 5011 N N . ALA A 1 646 ? -38.609 57.210 34.612 1.00 90.56 646 ALA A N 1
ATOM 5012 C CA . ALA A 1 646 ? -38.111 56.756 33.318 1.00 90.56 646 ALA A CA 1
ATOM 5013 C C . ALA A 1 646 ? -37.502 57.950 32.580 1.00 90.56 646 ALA A C 1
ATOM 5015 O O . ALA A 1 646 ? -38.219 58.786 32.021 1.00 90.56 646 ALA A O 1
ATOM 5016 N N . THR A 1 647 ? -36.181 58.077 32.644 1.00 89.12 647 THR A N 1
ATOM 5017 C CA . THR A 1 647 ? -35.424 59.216 32.114 1.00 89.12 647 THR A CA 1
ATOM 5018 C C . THR A 1 647 ? -34.579 58.803 30.915 1.00 89.12 647 THR A C 1
ATOM 5020 O O . THR A 1 647 ? -34.130 57.664 30.798 1.00 89.12 647 THR A O 1
ATOM 5023 N N . VAL A 1 648 ? -34.379 59.743 29.993 1.00 87.25 648 VAL A N 1
ATOM 5024 C CA . VAL A 1 648 ? -33.494 59.579 28.839 1.00 87.25 648 VAL A CA 1
ATOM 5025 C C . VAL A 1 648 ? -32.369 60.581 28.995 1.00 87.25 648 VAL A C 1
ATOM 5027 O O . VAL A 1 648 ? -32.613 61.784 28.963 1.00 87.25 648 VAL A O 1
ATOM 5030 N N . VAL A 1 649 ? -31.155 60.073 29.173 1.00 83.12 649 VAL A N 1
ATOM 5031 C CA . VAL A 1 649 ? -29.950 60.890 29.320 1.00 83.12 649 VAL A CA 1
ATOM 5032 C C . VAL A 1 649 ? -29.175 60.834 28.009 1.00 83.12 649 VAL A C 1
ATOM 5034 O O . VAL A 1 649 ? -28.903 59.755 27.483 1.00 83.12 649 VAL A O 1
ATOM 5037 N N . THR A 1 650 ? -28.849 61.996 27.457 1.00 75.44 650 THR A N 1
ATOM 5038 C CA . THR A 1 650 ? -27.861 62.134 26.383 1.00 75.44 650 THR A CA 1
ATOM 5039 C C . THR A 1 650 ? -26.499 62.356 27.005 1.00 75.44 650 THR A C 1
ATOM 5041 O O . THR A 1 650 ? -26.403 63.185 27.902 1.00 75.44 650 THR A O 1
ATOM 5044 N N . GLU A 1 651 ? -25.459 61.669 26.529 1.00 64.25 651 GLU A N 1
ATOM 5045 C CA . GLU A 1 651 ? -24.057 61.867 26.947 1.00 64.25 651 GLU A CA 1
ATOM 5046 C C . GLU A 1 651 ? -23.507 63.247 26.510 1.00 64.25 651 GLU A C 1
ATOM 5048 O O . GLU A 1 651 ? -22.523 63.336 25.785 1.00 64.25 651 GLU A O 1
ATOM 5053 N N . VAL A 1 652 ? -24.167 64.340 26.906 1.00 54.38 652 VAL A N 1
ATOM 5054 C CA . VAL A 1 652 ? -23.724 65.723 26.662 1.00 54.38 652 VAL A CA 1
ATOM 5055 C C . VAL A 1 652 ? -23.538 66.507 27.971 1.00 54.38 652 VAL A C 1
ATOM 5057 O O . VAL A 1 652 ? -22.982 67.596 27.942 1.00 54.38 652 VAL A O 1
ATOM 5060 N N . GLU A 1 653 ? -23.849 65.939 29.141 1.00 40.75 653 GLU A N 1
ATOM 5061 C CA . GLU A 1 653 ? -23.505 66.552 30.435 1.00 40.75 653 GLU A CA 1
ATOM 5062 C C . GLU A 1 653 ? -22.851 65.524 31.383 1.00 40.75 653 GLU A C 1
ATOM 5064 O O . GLU A 1 653 ? -23.521 64.616 31.868 1.00 40.75 653 GLU A O 1
ATOM 5069 N N . GLY A 1 654 ? -21.536 65.688 31.619 1.00 35.16 654 GLY A N 1
ATOM 5070 C CA . GLY A 1 654 ? -20.689 64.956 32.592 1.00 35.16 654 GLY A CA 1
ATOM 5071 C C . GLY A 1 654 ? -20.084 63.653 32.044 1.00 35.16 654 GLY A C 1
ATOM 5072 O O . GLY A 1 654 ? -20.812 62.794 31.564 1.00 35.16 654 GLY A O 1
ATOM 5073 N N . LYS A 1 655 ? -18.763 63.433 31.952 1.00 33.84 655 LYS A N 1
ATOM 5074 C CA . LYS A 1 655 ? -17.798 63.334 33.069 1.00 33.84 655 LYS A CA 1
ATOM 5075 C C . LYS A 1 655 ? -18.388 62.747 34.343 1.00 33.84 655 LYS A C 1
ATOM 5077 O O . LYS A 1 655 ? -19.270 63.410 34.924 1.00 33.84 655 LYS A O 1
#

Foldseek 3Di:
DCVVLLVVQLQLVVLQVDWFDDDFFALVRQDFDQQAPDDCDDPVCNVGRTCQDPPHDSHGDHDDDDGDRSHDDDDPVSQLVSLVVLLVVCVVVVQEAEDQDQDDPALALVVVCVVVVVVVWPAEEEEEEQDHDPSSQSSQVPDPRYDYDYLVPDGSNNSVSTRHYYYYPNSVVVSVVPPDDPPPVNVVCVVVVHDDDDDDPPDDQVNVQVVCCVVPVDHDDDDDDDPDPPDLLCPPFDDDDCPQADPDDPDVVQWAFDDDCQCADPVRDRPDPQFAAADGFIDGRADLQQPDAPWKWFFAGWHDHLVAQFIWTWIATPVGDIHIYQDFPPDDGGDIEGEYCPDDLDAFHKHFLLSDDAQFKWAQWDQAARPGRDAQRHAFFIKGFHDDDDQWTFIQGPVRDTDTGGRRIMIGGHTGHDNCSVVGDSSDPVSCVNSRGHDDDDLCPADCVQACLHDDDDRDPSPDADDDRVRHHDPPDDPPPCPDDPSRPFDADPVVVVVLVVCVVVVDQDEAEDQQQRGAAAPSLAQHWYQYDLPPGTDTDHDHPVSHRPGNNVVRHNDDPPDPPPPDPDPLPFFFFDDPDDPDDLVLLQVLQVVQAFHQLVVNLVCLVPPPDPSSVVVNVRSVVRLCCCCPVRVDDSRPDGRHGGHRDDPPDDD

InterPro domains:
  IPR001063 Large ribosomal subunit protein uL22 [PF00237] (577-648)
  IPR002136 Large ribosomal subunit protein uL4 [PF00573] (2-178)
  IPR002171 Large ribosomal subunit protein uL2 [PTHR13691] (259-479)
  IPR002222 Small ribosomal subunit protein uS19 [MF_00531] (482-570)
  IPR002222 Small ribosomal subunit protein uS19 [PF00203] (484-564)
  IPR002222 Small ribosomal subunit protein uS19 [PR00975] (514-533)
  IPR002222 Small ribosomal subunit protein uS19 [PR00975] (534-546)
  IPR002222 Small ribosomal subunit protein uS19 [PR00975] (546-561)
  IPR005732 Small ribosomal subunit protein uS19, bacteria [TIGR01050] (482-571)
  IPR005880 Large ribosomal subunit protein uL2, bacteria/organella [MF_01320_B] (218-501)
  IPR005880 Large ribosomal subunit protein uL2, bacteria/organella [TIGR01171] (230-480)
  IPR008991 Translation protein SH3-like domain superfamily [SSF50104] (347-480)
  IPR012340 Nucleic acid-binding, OB-fold [G3DSA:2.40.50.140] (249-337)
  IPR012340 Nucleic acid-binding, OB-fold [SSF50249] (230-346)
  IPR012677 Nucleotide-binding alpha-beta plait domain superfamily [G3DSA:3.30.70.330] (183-248)
  IPR012678 Ribosomal protein uL23/eL15/eS24 core domain superfamily [SSF54189] (179-229)
  IPR013005 Large ribosomal subunit protein uL4-like [MF_01328_B] (1-180)
  IPR013005 Large ribosomal subunit protein uL4-like [TIGR03953] (2-177)
  IPR013025 Large ribosomal subunit protein uL23-like [MF_01369_B] (174-291)
  IPR013025 Large ribosomal subunit protein uL23-like [PF00276] (179-233)

Solvent-accessible surface area (backbone atoms only — not comparable to full-atom values): 38249 Å² total; per-residue (Å²): 136,64,64,68,46,39,51,53,43,32,53,41,51,52,31,57,68,51,79,50,56,72,68,57,51,33,46,88,70,34,84,67,51,76,57,60,80,50,55,82,66,96,65,90,48,41,82,47,55,29,61,20,36,64,89,37,92,87,26,9,40,93,84,53,54,65,61,54,81,63,55,65,93,74,58,70,68,55,48,54,52,18,42,55,50,51,55,51,48,33,48,74,72,69,31,52,44,80,38,82,71,78,77,47,97,62,53,52,41,69,61,55,49,59,62,51,58,78,67,75,58,85,18,38,30,34,31,27,29,91,60,63,44,68,37,41,49,60,23,37,71,81,40,77,67,41,50,77,35,22,51,87,66,68,52,52,53,56,62,66,74,23,64,28,38,40,32,18,48,58,17,51,56,55,60,57,67,72,52,82,76,81,48,72,70,55,53,59,30,49,79,67,78,45,85,91,80,92,73,66,94,86,64,49,64,66,60,54,48,54,51,48,30,67,75,67,76,45,87,81,90,80,81,84,89,73,91,72,59,89,43,80,52,48,64,62,45,38,77,72,89,59,84,88,38,57,85,72,82,77,68,64,91,48,49,42,88,51,84,80,61,50,28,36,51,97,86,69,47,79,76,42,80,47,38,32,81,36,68,91,54,65,42,71,58,60,57,51,59,65,78,66,59,80,47,51,23,36,26,70,41,45,37,81,43,95,86,56,74,23,35,29,26,39,30,36,33,81,90,70,51,75,49,30,33,78,27,33,54,91,69,53,68,68,42,77,32,38,18,31,69,84,56,70,100,44,76,58,20,30,29,28,50,66,65,53,64,71,70,41,50,26,15,38,28,26,77,45,70,89,70,24,35,71,41,39,70,46,36,47,24,37,30,35,33,70,43,75,55,98,69,26,29,36,33,37,40,81,87,71,49,76,44,81,30,56,21,76,16,42,31,27,33,31,38,27,12,52,58,57,63,79,71,47,32,70,43,40,74,68,53,45,31,46,74,20,37,43,83,82,79,59,46,56,80,35,47,57,90,71,12,66,34,16,41,72,83,73,94,51,85,43,90,57,81,63,50,39,71,85,64,49,60,70,67,91,61,81,79,82,74,74,75,81,58,88,86,71,63,79,53,57,54,70,71,57,52,54,52,51,50,53,34,64,76,66,72,55,95,66,72,46,77,38,78,63,35,74,20,35,37,48,80,88,42,49,78,44,36,32,25,30,49,27,85,87,54,67,40,80,40,71,35,50,76,90,47,46,72,40,42,53,32,77,78,25,60,73,59,86,78,77,70,78,72,78,84,59,94,69,68,93,82,74,69,80,58,84,81,78,90,70,96,63,61,63,71,66,51,34,60,54,36,54,72,37,43,75,28,44,44,67,57,33,51,51,52,34,68,72,42,90,52,79,64,28,58,60,54,44,54,34,51,52,50,21,48,51,46,29,40,75,76,65,69,46,64,64,90,78,37,58,32,81,73,51,85,73,82,69,96,82,71,73,134

Secondary structure (DSSP, 8-state):
--HHHHHHHHHHHHHHHSPPPPPPPPTTTS-S--S--S-SSSSS-TT---TTSTTSTTPPPTT------------HHHHHHHHHHHHHHHHHTT-EEEES----SS--HHHHHHHHHTTT-S-EEEEESSS--HHHHHHHHTSTTEEEEETTT--HHHHHHSSEEEEEHHHHHHHHHTS----HHHHHHHHTT-------TT--HHHHHHHHHHHH-------------SSHHHHT-B----TTS--S---GGGEEE----TTB-TTS-B-STTB------EEE-B-SS----S--EEEEEEE--TTSSS-EEEEEETTS-EEEEEPBTT--TT-EE-B-TT--S-TT-EEETTTSPTT-EEESEESSTTS-EEES-STT--EEEEEEETTEEEEEETTS-EEEEETTSEEEESPBS-GGGGG-B--SHHHHHHTTBPPPPPGGGS-TTT-TT---SSS---SS--B-TTS-B-SS---------GGG-S---HHHHHHHHHHHHHT----EEE--TTPBPPGGGTTPEEEEE-SSSEEEEEPPGGGTTSBGGGGS-SS------------TT----------S-HHHHHHHHHHTTTSBHHHHHHHHHH-S-TTHHHHHHHHHHHHHHHHHHH---GGG-B--------TTS--

pLDDT: mean 86.45, std 11.94, range [33.84, 98.25]

Sequence (655 aa):
MKQDIIKLVVDWQRAKAMAGTHQTKTVSQVSGTTKKPFKQKGTGNARQGSLRSVQMRGGGISHGPVPRSHATKLPKKVRKLGLKHALSEKLIEGKLLIVDSLKLDESKTSNLVKLLNNFHGKSYFIVSGNEVDSNFSLAVQNIPNTISVPQIGTNVYDIIRHDYVLLSREAVDALEKRNPVVTEKSNILSEQNKFTFHVADSAEKASIKMAIEKIFEVKVKKVNIMNVKVTPSLRELIQVDKSELWKGKPHKPLTKGLCKTGGRNNLGRTTSWHRGGGHKRLYRIIDFKRNKQDIFATVERIEYDPNRTSFIALIKFDDGEYSYIIAPQKLVEGDRIVSSDNADIKVGNCLSLKSIPVGTTLHNVEMKIGKGGQIARSAGTSVNLVGKDSGYAQIKLRSGEFRLVPLDCKATIGVVSNPDQKNTNLGKAGRNRWLGWRPHVRGVAMNPVDHPHGGGEGKTSGGRHPVTPWGFPTKGKKTLIMARSVWKGPFVDGYLIKKVQKLIESGKSEMIQTWSRRSTILPFFVGVTFAVHNGNKFIPVTVSEEMVGKKLGEFSPTRTFYGHGADKKVNKGSTTAIAKSLRVSPRKLNLVATSIRNMKVSEAMVQLTFSPKRIAKDVKKCLQSAVANAENNFGLDIDALFVTSATVVTEVEGK

Radius of gyration: 46.59 Å; Cα contacts (8 Å, |Δi|>4): 1053; chains: 1; bounding box: 95×101×122 Å

Organism: NCBI:txid35572

Nearest PDB structures (foldseek):
  7m4w-assembly1_C  TM=9.913E-01  e=1.004E-36  Acinetobacter baumannii AB0057
  7p7t-assembly1_G  TM=9.917E-01  e=3.215E-36  Enterococcus faecalis
  6ysi-assembly1_A  TM=9.864E-01  e=3.612E-36  Acinetobacter baumannii ATCC 19606 = CIP 70.34 = JCM 6841
  7unr-assembly1_C  TM=9.865E-01  e=2.771E-35  Pseudomonas aeruginosa PAO1
  7asm-assembly1_C  TM=9.817E-01  e=1.414E-34  Staphylococcus aureus

Mean predicted aligned error: 20.46 Å